Protein AF-0000000071102739 (afdb_homodimer)

Secondary structure (DSSP, 8-state):
-------SSSTTB---EEE-TTSGGG-EEEPEEESPPSS-B-EEEEEEEEETTEEEEEEEE--SS--EEEEEEEE-SSS-EEEEEEEE--TT--EEEEEEEEETTEEEEEEEES-SSHHHHHHHHHHT---BEEEEESSSEEE-S--BSSEEEEEE-TTSSEEEEEETTTTEEEEEEEPTTT--EEEEEEEEEE-SSEEEEEEE-TTS-EEEEEESSHHHHHHHHHH--SPPPEEEEEEEEETTEEEEEEEEEE-SSSS-SEEEEEEETTEEEEEESSS-EEEEE-----/-------SSS-SB---EEE-TTSGGG-EEEPEEESPPSS-B-EEEEEEEEETTEEEEEEEE--SS--EEEEEEEE-SSS-EEEEEEEE--TT--EEEEEEEEETTEEEEEEEES-SSHHHHHHHHHHT---BEEEEESSSEEE-S--BSSEEEEEE-TTSSEEEEEETTTTEEEEEEEPTTT--EEEEEEEEEE-SSEEEEEEE-TTS-EEEEEESSHHHHHHHHHH--SPPPEEEEEEEEETTEEEEEEEEEE-SSSS-SEEEEEEETTEEEEEESSS-EEEEE-----

Foldseek 3Di:
DFQFQCPVPVRFEGWGWDADPVCRVVPIATEAEPPDDDGGFGWQEKEWDDDPNWIKMWTWGDDLFFIWIWIWIWDDDPGTYIYTDDIADAPQGAGWAYWYDDDDLWIKTKFQARHRHPVRRVVCVVVQPQQIFMWICSPYIDGQDDRGHGWHAWDAAPVRQKMWTFAQVQAWIWIFGADPPVRHTHTDPLPIDHHQWGWQYWDADNVRKIKTKTQNPNVVVVCCVVPVPDFTKIWMWIWDRDGNDIDIDTDDIDRRPVAGAWRDWDDDPQWIWTAHNHDGIDIDRHPDDD/DFQFAPPVPPDFEGWGWDADPVCNVVPIATEAEPPDDDGGFGWQEKEWDDDPNWIKMWTWGDDLFFIWIWIWIWDDDPGTYIYTDDIADAPQGAGWAYWYDPDDLWIKTKFQARHRHPVRRVVCVVVQPQQIFMWICSPYIDGQDDRGHGWHAWDAAPVRQKMWTFAQVQAWIWIFGADPPVRHTHTDPLPIDHHQWGWQYWDADNVGKIKTKTQNPNVVVVCCVVPVPDFTKIWMWIWDRDGNDIDIDTDDIDRRPVAGAWRDWDDDPQWIWTAHNHDGIDIDRHPDDD

Radius of gyration: 26.91 Å; Cα contacts (8 Å, |Δi|>4): 1610; chains: 2; bounding box: 45×84×58 Å

Solvent-accessible surface area (backbone atoms only — not comparable to full-atom values): 29611 Å² total; per-residue (Å²): 112,70,53,38,71,76,47,73,80,82,62,51,62,44,62,48,46,46,71,47,84,91,48,59,86,72,44,72,40,69,47,44,74,38,83,61,74,89,70,81,35,38,49,66,20,58,26,60,41,80,54,96,92,40,39,37,36,40,32,31,30,56,52,87,58,58,24,35,37,35,36,27,39,56,42,93,55,99,53,57,31,31,37,48,71,50,75,48,74,48,91,84,48,22,38,62,36,19,31,36,46,79,47,91,68,24,32,37,35,21,20,26,34,59,43,53,48,69,68,51,36,50,50,37,56,77,68,60,51,43,59,6,34,35,32,40,26,69,77,62,63,43,81,31,48,66,68,29,38,32,30,23,16,46,34,51,31,74,86,62,44,36,37,39,34,13,12,25,71,57,15,25,36,46,17,23,40,44,36,89,87,81,59,38,43,43,83,32,74,64,54,35,48,84,48,50,27,28,18,39,17,41,28,46,32,91,86,52,35,39,30,33,6,15,28,36,27,56,54,43,42,51,42,25,76,74,64,67,73,51,67,20,26,16,28,31,37,41,36,42,70,53,68,94,46,74,46,78,39,80,78,42,76,39,72,14,83,87,45,26,34,25,37,34,41,45,66,55,98,51,31,37,40,36,31,26,61,76,64,50,70,48,82,41,84,44,84,79,84,129,112,74,53,40,74,74,48,77,80,73,74,54,68,48,61,46,46,46,70,46,86,92,46,60,87,72,44,72,42,70,45,44,75,38,83,61,74,90,69,80,36,39,48,67,20,59,26,60,40,80,53,98,93,41,37,36,37,40,32,32,32,57,53,86,58,57,24,36,38,36,37,26,38,55,42,93,55,101,52,57,31,30,36,48,71,50,74,49,73,48,91,83,46,21,37,63,36,19,30,36,48,78,48,90,69,25,33,37,36,20,22,25,33,59,44,51,48,69,68,52,38,50,49,38,56,77,69,61,51,43,57,7,34,36,32,42,27,70,76,64,62,44,84,32,49,65,69,29,39,32,30,24,17,46,32,51,30,74,86,62,44,36,37,37,34,14,12,23,70,57,15,23,37,46,17,22,41,44,36,88,88,81,59,38,42,43,82,32,74,64,54,35,48,83,48,50,27,27,18,40,18,40,27,48,32,90,87,53,36,39,29,33,6,15,29,36,26,56,54,43,41,50,43,26,77,73,64,66,74,50,66,24,28,17,29,30,38,42,37,40,70,52,67,94,45,75,47,77,40,79,78,42,77,38,72,13,83,88,44,27,35,26,37,35,41,47,67,56,97,49,30,38,40,36,32,25,56,78,63,52,71,47,79,41,83,45,85,80,85,128

Structure (mmCIF, N/CA/C/O backbone):
data_AF-0000000071102739-model_v1
#
loop_
_entity.id
_entity.type
_entity.pdbx_description
1 polymer Paraoxonase
#
loop_
_atom_site.group_PDB
_atom_site.id
_atom_site.type_symbol
_atom_site.label_atom_id
_atom_site.label_alt_id
_atom_site.label_comp_id
_atom_site.label_asym_id
_atom_site.label_entity_id
_atom_site.label_seq_id
_atom_site.pdbx_PDB_ins_code
_atom_site.Cartn_x
_atom_site.Cartn_y
_atom_site.Cartn_z
_atom_site.occupancy
_atom_site.B_iso_or_equiv
_atom_site.auth_seq_id
_atom_site.auth_comp_id
_atom_site.auth_asym_id
_atom_site.auth_atom_id
_atom_site.pdbx_PDB_model_num
ATOM 1 N N . MET A 1 1 ? -8.492 -21.562 -13.57 1 38.31 1 MET A N 1
ATOM 2 C CA . MET A 1 1 ? -8.586 -20.562 -12.508 1 38.31 1 MET A CA 1
ATOM 3 C C . MET A 1 1 ? -9.273 -21.141 -11.281 1 38.31 1 MET A C 1
ATOM 5 O O . MET A 1 1 ? -10.188 -21.953 -11.398 1 38.31 1 MET A O 1
ATOM 9 N N . VAL A 1 2 ? -8.578 -21.172 -10.203 1 38.34 2 VAL A N 1
ATOM 10 C CA . VAL A 1 2 ? -9.164 -21.641 -8.953 1 38.34 2 VAL A CA 1
ATOM 11 C C . VAL A 1 2 ? -9.891 -20.5 -8.258 1 38.34 2 VAL A C 1
ATOM 13 O O . VAL A 1 2 ? -9.359 -19.391 -8.164 1 38.34 2 VAL A O 1
ATOM 16 N N . LEU A 1 3 ? -11.203 -20.547 -8.266 1 41.94 3 LEU A N 1
ATOM 17 C CA . LEU A 1 3 ? -11.938 -19.625 -7.398 1 41.94 3 LEU A CA 1
ATOM 18 C C . LEU A 1 3 ? -12.117 -20.219 -6.004 1 41.94 3 LEU A C 1
ATOM 20 O O . LEU A 1 3 ? -12.539 -21.375 -5.863 1 41.94 3 LEU A O 1
ATOM 24 N N . CYS A 1 4 ? -11.219 -19.828 -5.145 1 41.22 4 CYS A N 1
ATOM 25 C CA . CYS A 1 4 ? -11.438 -20.312 -3.787 1 41.22 4 CYS A CA 1
ATOM 26 C C . CYS A 1 4 ? -12.484 -19.469 -3.066 1 41.22 4 CYS A C 1
ATOM 28 O O . CYS A 1 4 ? -12.383 -18.234 -3.047 1 41.22 4 CYS A O 1
ATOM 30 N N . SER A 1 5 ? -13.727 -19.906 -3.084 1 36.66 5 SER A N 1
ATOM 31 C CA . SER A 1 5 ? -14.648 -19.266 -2.156 1 36.66 5 SER A CA 1
ATOM 32 C C . SER A 1 5 ? -14.188 -19.422 -0.713 1 36.66 5 SER A C 1
ATOM 34 O O . SER A 1 5 ? -14.047 -20.547 -0.218 1 36.66 5 SER A O 1
ATOM 36 N N . LEU A 1 6 ? -13.32 -18.547 -0.288 1 36.72 6 LEU A N 1
ATOM 37 C CA . LEU A 1 6 ? -12.992 -18.609 1.133 1 36.72 6 LEU A CA 1
ATOM 38 C C . LEU A 1 6 ? -14.234 -18.359 1.984 1 36.72 6 LEU A C 1
ATOM 40 O O . LEU A 1 6 ? -14.5 -17.219 2.383 1 36.72 6 LEU A O 1
ATOM 44 N N . HIS A 1 7 ? -15.367 -18.906 1.68 1 33.88 7 HIS A N 1
ATOM 45 C CA . HIS A 1 7 ? -16.453 -18.734 2.645 1 33.88 7 HIS A CA 1
ATOM 46 C C . HIS A 1 7 ? -16.062 -19.328 4.004 1 33.88 7 HIS A C 1
ATOM 48 O O . HIS A 1 7 ? -15.664 -20.484 4.09 1 33.88 7 HIS A O 1
ATOM 54 N N . LEU A 1 8 ? -15.828 -18.453 4.918 1 36.56 8 LEU A N 1
ATOM 55 C CA . LEU A 1 8 ? -15.578 -18.812 6.309 1 36.56 8 LEU A CA 1
ATOM 56 C C . LEU A 1 8 ? -16.609 -19.812 6.809 1 36.56 8 LEU A C 1
ATOM 58 O O . LEU A 1 8 ? -16.484 -20.328 7.918 1 36.56 8 LEU A O 1
ATOM 62 N N . SER A 1 9 ? -17.922 -19.719 6.398 1 35.59 9 SER A N 1
ATOM 63 C CA . SER A 1 9 ? -18.75 -20.625 7.195 1 35.59 9 SER A CA 1
ATOM 64 C C . SER A 1 9 ? -18.25 -22.062 7.09 1 35.59 9 SER A C 1
ATOM 66 O O . SER A 1 9 ? -18.031 -22.719 8.109 1 35.59 9 SER A O 1
ATOM 68 N N . ASN A 1 10 ? -18.859 -22.844 6.051 1 40.94 10 ASN A N 1
ATOM 69 C CA . ASN A 1 10 ? -18.406 -24.234 5.945 1 40.94 10 ASN A CA 1
ATOM 70 C C . ASN A 1 10 ? -17.031 -24.328 5.305 1 40.94 10 ASN A C 1
ATOM 72 O O . ASN A 1 10 ? -16.906 -24.344 4.078 1 40.94 10 ASN A O 1
ATOM 76 N N . PRO A 1 11 ? -15.961 -23.703 5.934 1 48.66 11 PRO A N 1
ATOM 77 C CA . PRO A 1 11 ? -14.594 -23.297 5.598 1 48.66 11 PRO A CA 1
ATOM 78 C C . PRO A 1 11 ? -13.867 -24.328 4.734 1 48.66 11 PRO A C 1
ATOM 80 O O . PRO A 1 11 ? -12.789 -24.031 4.207 1 48.66 11 PRO A O 1
ATOM 83 N N . LYS A 1 12 ? -14.312 -25.75 4.918 1 56.53 12 LYS A N 1
ATOM 84 C CA . LYS A 1 12 ? -13.328 -26.828 4.82 1 56.53 12 LYS A CA 1
ATOM 85 C C . LYS A 1 12 ? -13.25 -27.375 3.398 1 56.53 12 LYS A C 1
ATOM 87 O O . LYS A 1 12 ? -12.414 -28.219 3.102 1 56.53 12 LYS A O 1
ATOM 92 N N . ILE A 1 13 ? -14.148 -26.953 2.533 1 71.5 13 ILE A N 1
ATOM 93 C CA . ILE A 1 13 ? -13.898 -27.719 1.323 1 71.5 13 ILE A CA 1
ATOM 94 C C . ILE A 1 13 ? -13.969 -26.812 0.101 1 71.5 13 ILE A C 1
ATOM 96 O O . ILE A 1 13 ? -15.031 -26.281 -0.23 1 71.5 13 ILE A O 1
ATOM 100 N N . GLY A 1 14 ? -12.883 -26.484 -0.495 1 83.69 14 GLY A N 1
ATOM 101 C CA . GLY A 1 14 ? -12.766 -25.719 -1.728 1 83.69 14 GLY A CA 1
ATOM 102 C C . GLY A 1 14 ? -13.266 -26.469 -2.947 1 83.69 14 GLY A C 1
ATOM 103 O O . GLY A 1 14 ? -13.539 -27.672 -2.871 1 83.69 14 GLY A O 1
ATOM 104 N N . VAL A 1 15 ? -13.617 -25.703 -3.984 1 86.94 15 VAL A N 1
ATOM 105 C CA . VAL A 1 15 ? -14.094 -26.281 -5.242 1 86.94 15 VAL A CA 1
ATOM 106 C C . VAL A 1 15 ? -13.281 -25.719 -6.402 1 86.94 15 VAL A C 1
ATOM 108 O O . VAL A 1 15 ? -12.695 -24.641 -6.289 1 86.94 15 VAL A O 1
ATOM 111 N N . ILE A 1 16 ? -13.211 -26.531 -7.438 1 88.75 16 ILE A N 1
ATOM 112 C CA . ILE A 1 16 ? -12.578 -26.109 -8.68 1 88.75 16 ILE A CA 1
ATOM 113 C C . ILE A 1 16 ? -13.617 -26.047 -9.797 1 88.75 16 ILE A C 1
ATOM 115 O O . ILE A 1 16 ? -14.461 -26.938 -9.914 1 88.75 16 ILE A O 1
ATOM 119 N N . HIS A 1 17 ? -13.609 -25 -10.523 1 88.31 17 HIS A N 1
ATOM 120 C CA . HIS A 1 17 ? -14.516 -24.797 -11.648 1 88.31 17 HIS A CA 1
ATOM 121 C C . HIS A 1 17 ? -13.75 -24.672 -12.961 1 88.31 17 HIS A C 1
ATOM 123 O O . HIS A 1 17 ? -12.57 -24.312 -12.961 1 88.31 17 HIS A O 1
ATOM 129 N N . THR A 1 18 ? -14.461 -25.047 -14.078 1 88.12 18 THR A N 1
ATOM 130 C CA . THR A 1 18 ? -13.969 -24.719 -15.414 1 88.12 18 THR A CA 1
ATOM 131 C C . THR A 1 18 ? -14.797 -23.594 -16.031 1 88.12 18 THR A C 1
ATOM 133 O O . THR A 1 18 ? -15.961 -23.422 -15.688 1 88.12 18 THR A O 1
ATOM 136 N N . PHE A 1 19 ? -14.164 -22.828 -16.75 1 86.12 19 PHE A N 1
ATOM 137 C CA . PHE A 1 19 ? -14.797 -21.781 -17.531 1 86.12 19 PHE A CA 1
ATOM 138 C C . PHE A 1 19 ? -14.305 -21.797 -18.969 1 86.12 19 PHE A C 1
ATOM 140 O O . PHE A 1 19 ? -13.094 -21.797 -19.219 1 86.12 19 PHE A O 1
ATOM 147 N N . ASN A 1 20 ? -15.258 -21.859 -19.906 1 85 20 ASN A N 1
ATOM 148 C CA . ASN A 1 20 ? -14.93 -21.891 -21.328 1 85 20 ASN A CA 1
ATOM 149 C C . ASN A 1 20 ? -14.961 -20.484 -21.938 1 85 20 ASN A C 1
ATOM 151 O O . ASN A 1 20 ? -16.031 -19.906 -22.125 1 85 20 ASN A O 1
ATOM 155 N N . LEU A 1 21 ? -13.82 -19.969 -22.297 1 83.88 21 LEU A N 1
ATOM 156 C CA . LEU A 1 21 ? -13.719 -18.609 -22.797 1 83.88 21 LEU A CA 1
ATOM 157 C C . LEU A 1 21 ? -14.375 -18.484 -24.172 1 83.88 21 LEU A C 1
ATOM 159 O O . LEU A 1 21 ? -14.766 -17.391 -24.594 1 83.88 21 LEU A O 1
ATOM 163 N N . SER A 1 22 ? -14.461 -19.594 -24.875 1 83.31 22 SER A N 1
ATOM 164 C CA . SER A 1 22 ? -15.07 -19.578 -26.203 1 83.31 22 SER A CA 1
ATOM 165 C C . SER A 1 22 ? -16.594 -19.609 -26.109 1 83.31 22 SER A C 1
ATOM 167 O O . SER A 1 22 ? -17.281 -19.281 -27.078 1 83.31 22 SER A O 1
ATOM 169 N N . SER A 1 23 ? -17.172 -20.047 -25.016 1 85.62 23 SER A N 1
ATOM 170 C CA . SER A 1 23 ? -18.594 -20.078 -24.75 1 85.62 23 SER A CA 1
ATOM 171 C C . SER A 1 23 ? -18.906 -19.531 -23.359 1 85.62 23 SER A C 1
ATOM 173 O O . SER A 1 23 ? -19.453 -20.234 -22.516 1 85.62 23 SER A O 1
ATOM 175 N N . PRO A 1 24 ? -18.672 -18.234 -23.219 1 83.19 24 PRO A N 1
ATOM 176 C CA . PRO A 1 24 ? -18.781 -17.656 -21.875 1 83.19 24 PRO A CA 1
ATOM 177 C C . PRO A 1 24 ? -20.203 -17.719 -21.312 1 83.19 24 PRO A C 1
ATOM 179 O O . PRO A 1 24 ? -20.375 -17.75 -20.094 1 83.19 24 PRO A O 1
ATOM 182 N N . ASN A 1 25 ? -21.156 -17.859 -22.109 1 85.81 25 ASN A N 1
ATOM 183 C CA . ASN A 1 25 ? -22.547 -17.891 -21.656 1 85.81 25 ASN A CA 1
ATOM 184 C C . ASN A 1 25 ? -22.891 -19.188 -20.953 1 85.81 25 ASN A C 1
ATOM 186 O O . ASN A 1 25 ? -23.906 -19.281 -20.266 1 85.81 25 ASN A O 1
ATOM 190 N N . ASP A 1 26 ? -22.031 -20.203 -21.156 1 85 26 ASP A N 1
ATOM 191 C CA . ASP A 1 26 ? -22.25 -21.484 -20.484 1 85 26 ASP A CA 1
ATOM 192 C C . ASP A 1 26 ? -21.984 -21.375 -18.984 1 85 26 ASP A C 1
ATOM 194 O O . ASP A 1 26 ? -22.359 -22.25 -18.203 1 85 26 ASP A O 1
ATOM 198 N N . GLY A 1 27 ? -21.297 -20.312 -18.641 1 82.94 27 GLY A N 1
ATOM 199 C CA . GLY A 1 27 ? -20.984 -20.094 -17.234 1 82.94 27 GLY A CA 1
ATOM 200 C C . GLY A 1 27 ? -19.922 -21.031 -16.703 1 82.94 27 GLY A C 1
ATOM 201 O O . GLY A 1 27 ? -19.078 -21.5 -17.453 1 82.94 27 GLY A O 1
ATOM 202 N N . PHE A 1 28 ? -19.922 -21.172 -15.375 1 83.44 28 PHE A N 1
ATOM 203 C CA . PHE A 1 28 ? -18.938 -22.016 -14.695 1 83.44 28 PHE A CA 1
ATOM 204 C C . PHE A 1 28 ? -19.5 -23.422 -14.469 1 83.44 28 PHE A C 1
ATOM 206 O O . PHE A 1 28 ? -20.688 -23.578 -14.195 1 83.44 28 PHE A O 1
ATOM 213 N N . THR A 1 29 ? -18.625 -24.359 -14.648 1 85.5 29 THR A N 1
ATOM 214 C CA . THR A 1 29 ? -18.984 -25.75 -14.359 1 85.5 29 THR A CA 1
ATOM 215 C C . THR A 1 29 ? -18.078 -26.328 -13.273 1 85.5 29 THR A C 1
ATOM 217 O O . THR A 1 29 ? -16.859 -26.281 -13.391 1 85.5 29 THR A O 1
ATOM 220 N N . ARG A 1 30 ? -18.703 -26.781 -12.273 1 87.88 30 ARG A N 1
ATOM 221 C CA . ARG A 1 30 ? -17.938 -27.391 -11.188 1 87.88 30 ARG A CA 1
ATOM 222 C C . ARG A 1 30 ? -17.281 -28.688 -11.641 1 87.88 30 ARG A C 1
ATOM 224 O O . ARG A 1 30 ? -17.906 -29.516 -12.297 1 87.88 30 ARG A O 1
ATOM 231 N N . VAL A 1 31 ? -16.031 -28.828 -11.336 1 91.19 31 VAL A N 1
ATOM 232 C CA . VAL A 1 31 ? -15.297 -30.047 -11.648 1 91.19 31 VAL A CA 1
ATOM 233 C C . VAL A 1 31 ? -15.617 -31.125 -10.602 1 91.19 31 VAL A C 1
ATOM 235 O O . VAL A 1 31 ? -15.547 -30.859 -9.398 1 91.19 31 VAL A O 1
ATOM 238 N N . THR A 1 32 ? -16 -32.25 -11.102 1 92.44 32 THR A N 1
ATOM 239 C CA . THR A 1 32 ? -16.203 -33.375 -10.195 1 92.44 32 THR A CA 1
ATOM 240 C C . THR A 1 32 ? -14.875 -34.062 -9.867 1 92.44 32 THR A C 1
ATOM 242 O O . THR A 1 32 ? -14.117 -34.438 -10.773 1 92.44 32 THR A O 1
ATOM 245 N N . ILE A 1 33 ? -14.609 -34.188 -8.648 1 92.94 33 ILE A N 1
ATOM 246 C CA . ILE A 1 33 ? -13.375 -34.844 -8.219 1 92.94 33 ILE A CA 1
ATOM 247 C C . ILE A 1 33 ? -13.672 -36.219 -7.684 1 92.94 33 ILE A C 1
ATOM 249 O O . ILE A 1 33 ? -14.484 -36.406 -6.773 1 92.94 33 ILE A O 1
ATOM 253 N N . SER A 1 34 ? -13.008 -37.188 -8.289 1 93.56 34 SER A N 1
ATOM 254 C CA . SER A 1 34 ? -13.219 -38.562 -7.852 1 93.56 34 SER A CA 1
ATOM 255 C C . SER A 1 34 ? -11.992 -39.125 -7.113 1 93.56 34 SER A C 1
ATOM 257 O O . SER A 1 34 ? -10.867 -38.688 -7.387 1 93.56 34 SER A O 1
ATOM 259 N N . SER A 1 35 ? -12.273 -40.031 -6.129 1 94.56 35 SER A N 1
ATOM 260 C CA . SER A 1 35 ? -11.273 -40.844 -5.465 1 94.56 35 SER A CA 1
ATOM 261 C C . SER A 1 35 ? -10.422 -40.031 -4.504 1 94.56 35 SER A C 1
ATOM 263 O O . SER A 1 35 ? -9.398 -40.5 -4.012 1 94.56 35 SER A O 1
ATOM 265 N N . ARG A 1 36 ? -10.75 -38.844 -4.289 1 93.38 36 ARG A N 1
ATOM 266 C CA . ARG A 1 36 ? -9.984 -38.031 -3.332 1 93.38 36 ARG A CA 1
ATOM 267 C C . ARG A 1 36 ? -10.289 -38.469 -1.901 1 93.38 36 ARG A C 1
ATOM 269 O O . ARG A 1 36 ? -11.453 -38.594 -1.523 1 93.38 36 ARG A O 1
ATOM 276 N N . PRO A 1 37 ? -9.297 -38.719 -1.096 1 92.19 37 PRO A N 1
ATOM 277 C CA . PRO A 1 37 ? -9.562 -39.062 0.304 1 92.19 37 PRO A CA 1
ATOM 278 C C . PRO A 1 37 ? -10.289 -37.938 1.054 1 92.19 37 PRO A C 1
ATOM 280 O O . PRO A 1 37 ? -10.203 -36.781 0.661 1 92.19 37 PRO A O 1
ATOM 283 N N . GLN A 1 38 ? -10.945 -38.375 2.088 1 86.75 38 GLN A N 1
ATOM 284 C CA . GLN A 1 38 ? -11.617 -37.375 2.926 1 86.75 38 GLN A CA 1
ATOM 285 C C . GLN A 1 38 ? -10.602 -36.469 3.627 1 86.75 38 GLN A C 1
ATOM 287 O O . GLN A 1 38 ? -9.539 -36.938 4.043 1 86.75 38 GLN A O 1
ATOM 292 N N . GLY A 1 39 ? -10.922 -35.25 3.678 1 85.5 39 GLY A N 1
ATOM 293 C CA . GLY A 1 39 ? -10.047 -34.281 4.324 1 85.5 39 GLY A CA 1
ATOM 294 C C . GLY A 1 39 ? -10.258 -32.844 3.82 1 85.5 39 GLY A C 1
ATOM 295 O O . GLY A 1 39 ? -11.141 -32.594 2.994 1 85.5 39 GLY A O 1
ATOM 296 N N . SER A 1 40 ? -9.422 -31.984 4.391 1 87.12 40 SER A N 1
ATOM 297 C CA . SER A 1 40 ? -9.539 -30.578 4.008 1 87.12 40 SER A CA 1
ATOM 298 C C . SER A 1 40 ? -9.07 -30.359 2.572 1 87.12 40 SER A C 1
ATOM 300 O O . SER A 1 40 ? -8.156 -31.047 2.098 1 87.12 40 SER A O 1
ATOM 302 N N . PHE A 1 41 ? -9.727 -29.531 1.851 1 91.12 41 PHE A N 1
ATOM 303 C CA . PHE A 1 41 ? -9.367 -29.141 0.492 1 91.12 41 PHE A CA 1
ATOM 304 C C . PHE A 1 41 ? -9.484 -27.625 0.31 1 91.12 41 PHE A C 1
ATOM 306 O O . PHE A 1 41 ? -10.586 -27.109 0.151 1 91.12 41 PHE A O 1
ATOM 313 N N . HIS A 1 42 ? -8.352 -26.984 0.366 1 90.56 42 HIS A N 1
ATOM 314 C CA . HIS A 1 42 ? -8.258 -25.531 0.182 1 90.56 42 HIS A CA 1
ATOM 315 C C . HIS A 1 42 ? -7.332 -25.188 -0.975 1 90.56 42 HIS A C 1
ATOM 317 O O . HIS A 1 42 ? -6.203 -24.734 -0.757 1 90.56 42 HIS A O 1
ATOM 323 N N . PRO A 1 43 ? -7.898 -25.297 -2.197 1 92.56 43 PRO A N 1
ATOM 324 C CA . PRO A 1 43 ? -7.059 -25.031 -3.367 1 92.56 43 PRO A CA 1
ATOM 325 C C . PRO A 1 43 ? -6.762 -23.547 -3.547 1 92.56 43 PRO A C 1
ATOM 327 O O . PRO A 1 43 ? -7.68 -22.719 -3.5 1 92.56 43 PRO A O 1
ATOM 330 N N . VAL A 1 44 ? -5.512 -23.156 -3.791 1 90.81 44 VAL A N 1
ATOM 331 C CA . VAL A 1 44 ? -5.188 -21.734 -3.936 1 90.81 44 VAL A CA 1
ATOM 332 C C . VAL A 1 44 ? -4.41 -21.516 -5.23 1 90.81 44 VAL A C 1
ATOM 334 O O . VAL A 1 44 ? -4.309 -20.391 -5.715 1 90.81 44 VAL A O 1
ATOM 337 N N . GLY A 1 45 ? -3.773 -22.438 -5.828 1 93.25 45 GLY A N 1
ATOM 338 C CA . GLY A 1 45 ? -3.045 -22.406 -7.086 1 93.25 45 GLY A CA 1
ATOM 339 C C . GLY A 1 45 ? -3.154 -23.688 -7.875 1 93.25 45 GLY A C 1
ATOM 340 O O . GLY A 1 45 ? -3.258 -24.766 -7.297 1 93.25 45 GLY A O 1
ATOM 341 N N . LEU A 1 46 ? -3.086 -23.562 -9.188 1 95.5 46 LEU A N 1
ATOM 342 C CA . LEU A 1 46 ? -3.201 -24.75 -10.016 1 95.5 46 LEU A CA 1
ATOM 343 C C . LEU A 1 46 ? -2.443 -24.578 -11.328 1 95.5 46 LEU A C 1
ATOM 345 O O . LEU A 1 46 ? -2.221 -23.453 -11.773 1 95.5 46 LEU A O 1
ATOM 349 N N . SER A 1 47 ? -2.027 -25.641 -11.844 1 96.56 47 SER A N 1
ATOM 350 C CA . SER A 1 47 ? -1.374 -25.734 -13.148 1 96.56 47 SER A CA 1
ATOM 351 C C . SER A 1 47 ? -1.605 -27.094 -13.789 1 96.56 47 SER A C 1
ATOM 353 O O . SER A 1 47 ? -1.791 -28.094 -13.086 1 96.56 47 SER A O 1
ATOM 355 N N . SER A 1 48 ? -1.671 -27.078 -15.078 1 94.81 48 SER A N 1
ATOM 356 C CA . SER A 1 48 ? -1.872 -28.344 -15.766 1 94.81 48 SER A CA 1
ATOM 357 C C . SER A 1 48 ? -0.783 -28.594 -16.797 1 94.81 48 SER A C 1
ATOM 359 O O . SER A 1 48 ? -0.131 -27.656 -17.266 1 94.81 48 SER A O 1
ATOM 361 N N . ILE A 1 49 ? -0.592 -29.844 -17.078 1 94.38 49 ILE A N 1
ATOM 362 C CA . ILE A 1 49 ? 0.349 -30.25 -18.125 1 94.38 49 ILE A CA 1
ATOM 363 C C . ILE A 1 49 ? -0.22 -31.438 -18.891 1 94.38 49 ILE A C 1
ATOM 365 O O . ILE A 1 49 ? -0.875 -32.312 -18.312 1 94.38 49 ILE A O 1
ATOM 369 N N . HIS A 1 50 ? -0.051 -31.359 -20.172 1 92.31 50 HIS A N 1
ATOM 370 C CA . HIS A 1 50 ? -0.405 -32.5 -21.016 1 92.31 50 HIS A CA 1
ATOM 371 C C . HIS A 1 50 ? 0.808 -33.375 -21.297 1 92.31 50 HIS A C 1
ATOM 373 O O . HIS A 1 50 ? 1.832 -32.875 -21.781 1 92.31 50 HIS A O 1
ATOM 379 N N . ASP A 1 51 ? 0.75 -34.625 -20.859 1 87.25 51 ASP A N 1
ATOM 380 C CA . ASP A 1 51 ? 1.854 -35.562 -21.031 1 87.25 51 ASP A CA 1
ATOM 381 C C . ASP A 1 51 ? 1.344 -36.938 -21.453 1 87.25 51 ASP A C 1
ATOM 383 O O . ASP A 1 51 ? 0.495 -37.531 -20.781 1 87.25 51 ASP A O 1
ATOM 387 N N . THR A 1 52 ? 1.953 -37.531 -22.5 1 85.19 52 THR A N 1
ATOM 388 C CA . THR A 1 52 ? 1.737 -38.875 -23.031 1 85.19 52 THR A CA 1
ATOM 389 C C . THR A 1 52 ? 0.247 -39.188 -23.109 1 85.19 52 THR A C 1
ATOM 391 O O . THR A 1 52 ? -0.197 -40.25 -22.641 1 85.19 52 THR A O 1
ATOM 394 N N . GLY A 1 53 ? -0.581 -38.25 -23.578 1 84.75 53 GLY A N 1
ATOM 395 C CA . GLY A 1 53 ? -1.985 -38.5 -23.859 1 84.75 53 GLY A CA 1
ATOM 396 C C . GLY A 1 53 ? -2.902 -38.188 -22.703 1 84.75 53 GLY A C 1
ATOM 397 O O . GLY A 1 53 ? -4.125 -38.281 -22.828 1 84.75 53 GLY A O 1
ATOM 398 N N . SER A 1 54 ? -2.295 -37.906 -21.562 1 90.19 54 SER A N 1
ATOM 399 C CA . SER A 1 54 ? -3.1 -37.562 -20.406 1 90.19 54 SER A CA 1
ATOM 400 C C . SER A 1 54 ? -2.807 -36.125 -19.953 1 90.19 54 SER A C 1
ATOM 402 O O . SER A 1 54 ? -1.713 -35.625 -20.188 1 90.19 54 SER A O 1
ATOM 404 N N . THR A 1 55 ? -3.846 -35.5 -19.391 1 94.06 55 THR A N 1
ATOM 405 C CA . THR A 1 55 ? -3.672 -34.188 -18.766 1 94.06 55 THR A CA 1
ATOM 406 C C . THR A 1 55 ? -3.674 -34.312 -17.25 1 94.06 55 THR A C 1
ATOM 408 O O . THR A 1 55 ? -4.578 -34.906 -16.672 1 94.06 55 THR A O 1
ATOM 411 N N . TYR A 1 56 ? -2.607 -33.781 -16.688 1 95.38 56 TYR A N 1
ATOM 412 C CA . TYR A 1 56 ? -2.5 -33.781 -15.234 1 95.38 56 TYR A CA 1
ATOM 413 C C . TYR A 1 56 ? -2.674 -32.375 -14.672 1 95.38 56 TYR A C 1
ATOM 415 O O . TYR A 1 56 ? -2.199 -31.406 -15.266 1 95.38 56 TYR A O 1
ATOM 423 N N . VAL A 1 57 ? -3.379 -32.312 -13.562 1 95.94 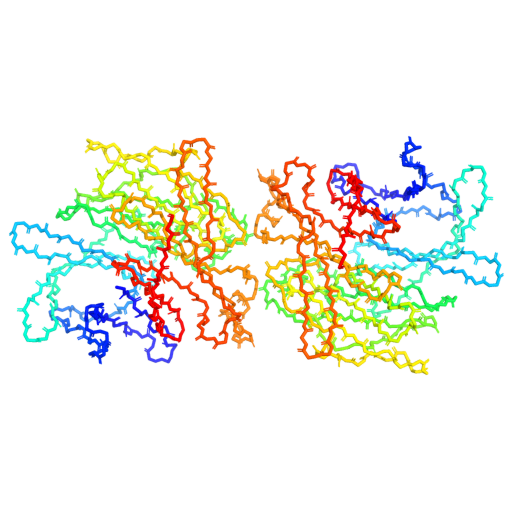57 VAL A N 1
ATOM 424 C CA . VAL A 1 57 ? -3.605 -31.031 -12.875 1 95.94 57 VAL A CA 1
ATOM 425 C C . VAL A 1 57 ? -2.936 -31.062 -11.5 1 95.94 57 VAL A C 1
ATOM 427 O O . VAL A 1 57 ? -3.152 -32 -10.719 1 95.94 57 VAL A O 1
ATOM 430 N N . TYR A 1 58 ? -2.096 -30.172 -11.297 1 96.75 58 TYR A N 1
ATOM 431 C CA . TYR A 1 58 ? -1.445 -29.969 -10.008 1 96.75 58 TYR A CA 1
ATOM 432 C C . TYR A 1 58 ? -2.121 -28.844 -9.227 1 96.75 58 TYR A C 1
ATOM 434 O O . TYR A 1 58 ? -2.314 -27.75 -9.75 1 96.75 58 TYR A O 1
ATOM 442 N N . VAL A 1 59 ? -2.498 -29.125 -7.953 1 96.5 59 VAL A N 1
ATOM 443 C CA . VAL A 1 59 ? -3.248 -28.172 -7.148 1 96.5 59 VAL A CA 1
ATOM 444 C C . VAL A 1 59 ? -2.543 -27.953 -5.812 1 96.5 59 VAL A C 1
ATOM 446 O O . VAL A 1 59 ? -2.207 -28.922 -5.117 1 96.5 59 VAL A O 1
ATOM 449 N N . VAL A 1 60 ? -2.307 -26.703 -5.512 1 96.38 60 VAL A N 1
ATOM 450 C CA . VAL A 1 60 ? -1.848 -26.391 -4.164 1 96.38 60 VAL A CA 1
ATOM 451 C C . VAL A 1 60 ? -2.998 -26.562 -3.172 1 96.38 60 VAL A C 1
ATOM 453 O O . VAL A 1 60 ? -4.047 -25.938 -3.318 1 96.38 60 VAL A O 1
ATOM 456 N N . ASN A 1 61 ? -2.861 -27.391 -2.236 1 94.56 61 ASN A N 1
ATOM 457 C CA . ASN A 1 61 ? -3.814 -27.547 -1.143 1 94.56 61 ASN A CA 1
ATOM 458 C C . ASN A 1 61 ? -3.256 -27 0.169 1 94.56 61 ASN A C 1
ATOM 460 O O . ASN A 1 61 ? -2.359 -27.609 0.764 1 94.56 61 ASN A O 1
ATOM 464 N N . GLN A 1 62 ? -3.773 -25.906 0.546 1 91.06 62 GLN A N 1
ATOM 465 C CA . GLN A 1 62 ? -3.311 -25.281 1.789 1 91.06 62 GLN A CA 1
ATOM 466 C C . GLN A 1 62 ? -3.891 -26 3.004 1 91.06 62 GLN A C 1
ATOM 468 O O . GLN A 1 62 ? -5.094 -26.266 3.062 1 91.06 62 GLN A O 1
ATOM 473 N N . GLN A 1 63 ? -2.988 -26.312 3.889 1 86.06 63 GLN A N 1
ATOM 474 C CA . GLN A 1 63 ? -3.342 -27.047 5.098 1 86.06 63 GLN A CA 1
ATOM 475 C C . GLN A 1 63 ? -3.031 -26.234 6.348 1 86.06 63 GLN A C 1
ATOM 477 O O . GLN A 1 63 ? -2.619 -25.062 6.25 1 86.06 63 GLN A O 1
ATOM 482 N N . THR A 1 64 ? -3.363 -26.781 7.48 1 77.62 64 THR A N 1
ATOM 483 C CA . THR A 1 64 ? -3.154 -26.078 8.734 1 77.62 64 THR A CA 1
ATOM 484 C C . THR A 1 64 ? -1.665 -25.938 9.039 1 77.62 64 THR A C 1
ATOM 486 O O . THR A 1 64 ? -1.22 -24.906 9.547 1 77.62 64 THR A O 1
ATOM 489 N N . VAL A 1 65 ? -0.957 -26.984 8.773 1 75.06 65 VAL A N 1
ATOM 490 C CA . VAL A 1 65 ? 0.456 -26.922 9.133 1 75.06 65 VAL A CA 1
ATOM 491 C C . VAL A 1 65 ? 1.31 -26.875 7.867 1 75.06 65 VAL A C 1
ATOM 493 O O . VAL A 1 65 ? 1.901 -25.828 7.555 1 75.06 65 VAL A O 1
ATOM 496 N N . ARG A 1 66 ? 1.362 -27.891 7.121 1 83.19 66 ARG A N 1
ATOM 497 C CA . ARG A 1 66 ? 2.18 -27.938 5.91 1 83.19 66 ARG A CA 1
ATOM 498 C C . ARG A 1 66 ? 1.318 -28.188 4.68 1 83.19 66 ARG A C 1
ATOM 500 O O . ARG A 1 66 ? 0.575 -29.172 4.621 1 83.19 66 ARG A O 1
ATOM 507 N N . ASP A 1 67 ? 1.535 -27.219 3.781 1 93.94 67 ASP A N 1
ATOM 508 C CA . ASP A 1 67 ? 0.79 -27.344 2.531 1 93.94 67 ASP A CA 1
ATOM 509 C C . ASP A 1 67 ? 1.346 -28.469 1.664 1 93.94 67 ASP A C 1
ATOM 511 O O . ASP A 1 67 ? 2.447 -28.969 1.91 1 93.94 67 ASP A O 1
ATOM 515 N N . CYS A 1 68 ? 0.547 -28.922 0.727 1 95.25 68 CYS A N 1
ATOM 516 C CA . CYS A 1 68 ? 0.969 -29.984 -0.17 1 95.25 68 CYS A CA 1
ATOM 517 C C . CYS A 1 68 ? 0.456 -29.75 -1.585 1 95.25 68 CYS A C 1
ATOM 519 O O . CYS A 1 68 ? -0.294 -28.797 -1.826 1 95.25 68 CYS A O 1
ATOM 521 N N . ILE A 1 69 ? 0.963 -30.547 -2.49 1 96.69 69 ILE A N 1
ATOM 522 C CA . ILE A 1 69 ? 0.479 -30.547 -3.867 1 96.69 69 ILE A CA 1
ATOM 523 C C . ILE A 1 69 ? -0.362 -31.797 -4.113 1 96.69 69 ILE A C 1
ATOM 525 O O . ILE A 1 69 ? 0.077 -32.906 -3.826 1 96.69 69 ILE A O 1
ATOM 529 N N . GLU A 1 70 ? -1.533 -31.578 -4.586 1 96.31 70 GLU A N 1
ATOM 530 C CA . GLU A 1 70 ? -2.342 -32.688 -5.039 1 96.31 70 GLU A CA 1
ATOM 531 C C . GLU A 1 70 ? -2.295 -32.844 -6.559 1 96.31 70 GLU A C 1
ATOM 533 O O . GLU A 1 70 ? -2.332 -31.844 -7.277 1 96.31 70 GLU A O 1
ATOM 538 N N . VAL A 1 71 ? -2.221 -34.125 -7 1 96.75 71 VAL A N 1
ATOM 539 C CA . VAL A 1 71 ? -2.145 -34.375 -8.43 1 96.75 71 VAL A CA 1
ATOM 540 C C . VAL A 1 71 ? -3.41 -35.094 -8.891 1 96.75 71 VAL A C 1
ATOM 542 O O . VAL A 1 71 ? -3.85 -36.062 -8.25 1 96.75 71 VAL A O 1
ATOM 545 N N . TYR A 1 72 ? -3.934 -34.594 -9.938 1 96.12 72 TYR A N 1
ATOM 546 C CA . TYR A 1 72 ? -5.145 -35.156 -10.516 1 96.12 72 TYR A CA 1
ATOM 547 C C . TYR A 1 72 ? -4.934 -35.469 -11.992 1 96.12 72 TYR A C 1
ATOM 549 O O . TYR A 1 72 ? -4.082 -34.875 -12.656 1 96.12 72 TYR A O 1
ATOM 557 N N . GLU A 1 73 ? -5.672 -36.438 -12.469 1 95.56 73 GLU A N 1
ATOM 558 C CA . GLU A 1 73 ? -5.773 -36.719 -13.898 1 95.56 73 GLU A CA 1
ATOM 559 C C . GLU A 1 73 ? -7.082 -36.188 -14.469 1 95.56 73 GLU A C 1
ATOM 561 O O . GLU A 1 73 ? -8.164 -36.562 -14 1 95.56 73 GLU A O 1
ATOM 566 N N . TRP A 1 74 ? -6.891 -35.312 -15.445 1 94 74 TRP A N 1
ATOM 567 C CA . TRP A 1 74 ? -8.07 -34.75 -16.094 1 94 74 TRP A CA 1
ATOM 568 C C . TRP A 1 74 ? -8.758 -35.781 -16.984 1 94 74 TRP A C 1
ATOM 570 O O . TRP A 1 74 ? -8.094 -36.5 -17.734 1 94 74 TRP A O 1
ATOM 580 N N . ARG A 1 75 ? -10.07 -35.938 -16.859 1 87.81 75 ARG A N 1
ATOM 581 C CA . ARG A 1 75 ? -10.844 -36.875 -17.656 1 87.81 75 ARG A CA 1
ATOM 582 C C . ARG A 1 75 ? -11.891 -36.156 -18.484 1 87.81 75 ARG A C 1
ATOM 584 O O . ARG A 1 75 ? -12.594 -35.281 -17.984 1 87.81 75 ARG A O 1
ATOM 591 N N . ARG A 1 76 ? -11.828 -36.312 -19.766 1 73.25 76 ARG A N 1
ATOM 592 C CA . ARG A 1 76 ? -12.82 -35.75 -20.672 1 73.25 76 ARG A CA 1
ATOM 593 C C . ARG A 1 76 ? -14.125 -36.531 -20.625 1 73.25 76 ARG A C 1
ATOM 595 O O . ARG A 1 76 ? -14.141 -37.719 -20.906 1 73.25 76 ARG A O 1
ATOM 602 N N . ALA A 1 77 ? -14.984 -36.125 -19.891 1 75.5 77 ALA A N 1
ATOM 603 C CA . ALA A 1 77 ? -16.328 -36.719 -19.859 1 75.5 77 ALA A CA 1
ATOM 604 C C . ALA A 1 77 ? -17.375 -35.656 -20.188 1 75.5 77 ALA A C 1
ATOM 606 O O . ALA A 1 77 ? -17.047 -34.562 -20.656 1 75.5 77 ALA A O 1
ATOM 607 N N . ASP A 1 78 ? -18.641 -36 -20.219 1 77.19 78 ASP A N 1
ATOM 608 C CA . ASP A 1 78 ? -19.75 -35.062 -20.438 1 77.19 78 ASP A CA 1
ATOM 609 C C . ASP A 1 78 ? -19.641 -33.875 -19.5 1 77.19 78 ASP A C 1
ATOM 611 O O . ASP A 1 78 ? -19.906 -32.75 -19.906 1 77.19 78 ASP A O 1
ATOM 615 N N . LYS A 1 79 ? -19.203 -34.188 -18.359 1 85.88 79 LYS A N 1
ATOM 616 C CA . LYS A 1 79 ? -18.906 -33.156 -17.359 1 85.88 79 LYS A CA 1
ATOM 617 C C . LYS A 1 79 ? -17.422 -33.188 -16.984 1 85.88 79 LYS A C 1
ATOM 619 O O . LYS A 1 79 ? -16.797 -34.25 -16.969 1 85.88 79 LYS A O 1
ATOM 624 N N . PRO A 1 80 ? -16.906 -31.906 -16.797 1 87.94 80 PRO A N 1
ATOM 625 C CA . PRO A 1 80 ? -15.5 -31.891 -16.391 1 87.94 80 PRO A CA 1
ATOM 626 C C . PRO A 1 80 ? -15.242 -32.688 -15.117 1 87.94 80 PRO A C 1
ATOM 628 O O . PRO A 1 80 ? -15.898 -32.469 -14.094 1 87.94 80 PRO A O 1
ATOM 631 N N . THR A 1 81 ? -14.305 -33.656 -15.156 1 92.38 81 THR A N 1
ATOM 632 C CA . THR A 1 81 ? -13.984 -34.531 -14.047 1 92.38 81 THR A CA 1
ATOM 633 C C . THR A 1 81 ? -12.477 -34.719 -13.922 1 92.38 81 THR A C 1
ATOM 635 O O . THR A 1 81 ? -11.758 -34.719 -14.93 1 92.38 81 THR A O 1
ATOM 638 N N . MET A 1 82 ? -12.078 -34.781 -12.688 1 93.94 82 MET A N 1
ATOM 639 C CA . MET A 1 82 ? -10.688 -35.156 -12.477 1 93.94 82 MET A CA 1
ATOM 640 C C . MET A 1 82 ? -10.57 -36.219 -11.398 1 93.94 82 MET A C 1
ATOM 642 O O . MET A 1 82 ? -11.352 -36.25 -10.445 1 93.94 82 MET A O 1
ATOM 646 N N . LYS A 1 83 ? -9.688 -37.156 -11.625 1 96.06 83 LYS A N 1
ATOM 647 C CA . LYS A 1 83 ? -9.43 -38.25 -10.688 1 96.06 83 LYS A CA 1
ATOM 648 C C . LYS A 1 83 ? -8.219 -37.938 -9.812 1 96.06 83 LYS A C 1
ATOM 650 O O . LYS A 1 83 ? -7.152 -37.594 -10.312 1 96.06 83 LYS A O 1
ATOM 655 N N . TYR A 1 84 ? -8.445 -38.094 -8.547 1 96.69 84 TYR A N 1
ATOM 656 C CA . TYR A 1 84 ? -7.344 -37.938 -7.605 1 96.69 84 TYR A CA 1
ATOM 657 C C . TYR A 1 84 ? -6.289 -39.031 -7.801 1 96.69 84 TYR A C 1
ATOM 659 O O . TYR A 1 84 ? -6.613 -40.219 -7.867 1 96.69 84 TYR A O 1
ATOM 667 N N . LEU A 1 85 ? -5.043 -38.625 -7.922 1 96.56 85 LEU A N 1
ATOM 668 C CA . LEU A 1 85 ? -3.961 -39.594 -8.086 1 96.56 85 LEU A CA 1
ATOM 669 C C . LEU A 1 85 ? -3.129 -39.688 -6.816 1 96.56 85 LEU A C 1
ATOM 671 O O . LEU A 1 85 ? -2.908 -40.812 -6.309 1 96.56 85 LEU A O 1
ATOM 675 N N . LYS A 1 86 ? -2.682 -38.594 -6.293 1 96.25 86 LYS A N 1
ATOM 676 C CA . LYS A 1 86 ? -1.796 -38.625 -5.133 1 96.25 86 LYS A CA 1
ATOM 677 C C . LYS A 1 86 ? -1.615 -37.25 -4.531 1 96.25 86 LYS A C 1
ATOM 679 O O . LYS A 1 86 ? -2.023 -36.25 -5.129 1 96.25 86 LYS A O 1
ATOM 684 N N . GLU A 1 87 ? -0.978 -37.281 -3.357 1 94.56 87 GLU A N 1
ATOM 685 C CA . GLU A 1 87 ? -0.486 -36.094 -2.691 1 94.56 87 GLU A CA 1
ATOM 686 C C . GLU A 1 87 ? 1.038 -36.062 -2.621 1 94.56 87 GLU A C 1
ATOM 688 O O . GLU A 1 87 ? 1.659 -37.094 -2.371 1 94.56 87 GLU A O 1
ATOM 693 N N . ILE A 1 88 ? 1.577 -34.969 -2.85 1 95.62 88 ILE A N 1
ATOM 694 C CA . ILE A 1 88 ? 3.023 -34.812 -2.742 1 95.62 88 ILE A CA 1
ATOM 695 C C . ILE A 1 88 ? 3.359 -33.875 -1.582 1 95.62 88 ILE A C 1
ATOM 697 O O . ILE A 1 88 ? 2.895 -32.75 -1.539 1 95.62 88 ILE A O 1
ATOM 701 N N . HIS A 1 89 ? 4.145 -34.406 -0.663 1 94.69 89 HIS A N 1
ATOM 702 C CA . HIS A 1 89 ? 4.668 -33.656 0.473 1 94.69 89 HIS A CA 1
ATOM 703 C C . HIS A 1 89 ? 6.188 -33.531 0.407 1 94.69 89 HIS A C 1
ATOM 705 O O . HIS A 1 89 ? 6.855 -34.438 -0.125 1 94.69 89 HIS A O 1
ATOM 711 N N . ASP A 1 90 ? 6.652 -32.531 0.91 1 96.38 90 ASP A N 1
ATOM 712 C CA . ASP A 1 90 ? 8.102 -32.344 1.005 1 96.38 90 ASP A CA 1
ATOM 713 C C . ASP A 1 90 ? 8.461 -31.406 2.158 1 96.38 90 ASP A C 1
ATOM 715 O O . ASP A 1 90 ? 7.762 -30.406 2.404 1 96.38 90 ASP A O 1
ATOM 719 N N . PRO A 1 91 ? 9.586 -31.688 2.842 1 94.25 91 PRO A N 1
ATOM 720 C CA . PRO A 1 91 ? 9.961 -30.844 3.98 1 94.25 91 PRO A CA 1
ATOM 721 C C . PRO A 1 91 ? 10.242 -29.406 3.578 1 94.25 91 PRO A C 1
ATOM 723 O O . PRO A 1 91 ? 10.156 -28.5 4.41 1 94.25 91 PRO A O 1
ATOM 726 N N . PHE A 1 92 ? 10.586 -29.141 2.359 1 96 92 PHE A N 1
ATOM 727 C CA . PHE A 1 92 ? 10.883 -27.797 1.912 1 96 92 PHE A CA 1
ATOM 728 C C . PHE A 1 92 ? 9.602 -27.016 1.639 1 96 92 PHE A C 1
ATOM 730 O O . PHE A 1 92 ? 9.625 -25.797 1.517 1 96 92 PHE A O 1
ATOM 737 N N . MET A 1 93 ? 8.5 -27.719 1.506 1 95.88 93 MET A N 1
ATOM 738 C CA . MET A 1 93 ? 7.223 -27.047 1.312 1 95.88 93 MET A CA 1
ATOM 739 C C . MET A 1 93 ? 6.719 -26.453 2.621 1 95.88 93 MET A C 1
ATOM 741 O O . MET A 1 93 ? 6.609 -27.141 3.629 1 95.88 93 MET A O 1
ATOM 745 N N . ARG A 1 94 ? 6.473 -25.172 2.59 1 94.88 94 ARG A N 1
ATOM 746 C CA . ARG A 1 94 ? 5.988 -24.422 3.748 1 94.88 94 ARG A CA 1
ATOM 747 C C . ARG A 1 94 ? 4.594 -23.859 3.488 1 94.88 94 ARG A C 1
ATOM 749 O O . ARG A 1 94 ? 3.65 -24.609 3.229 1 94.88 94 ARG A O 1
ATOM 756 N N . ARG A 1 95 ? 4.395 -22.609 3.48 1 94.88 95 ARG A N 1
ATOM 757 C CA . ARG A 1 95 ? 3.15 -21.984 3.045 1 94.88 95 ARG A CA 1
ATOM 758 C C . ARG A 1 95 ? 3.172 -21.719 1.546 1 94.88 95 ARG A C 1
ATOM 760 O O . ARG A 1 95 ? 3.748 -20.719 1.099 1 94.88 95 ARG A O 1
ATOM 767 N N . LEU A 1 96 ? 2.48 -22.562 0.825 1 96.44 96 LEU A N 1
ATOM 768 C CA . LEU A 1 96 ? 2.541 -22.5 -0.631 1 96.44 96 LEU A CA 1
ATOM 769 C C . LEU A 1 96 ? 1.494 -21.531 -1.177 1 96.44 96 LEU A C 1
ATOM 771 O O . LEU A 1 96 ? 0.481 -21.266 -0.522 1 96.44 96 LEU A O 1
ATOM 775 N N . SER A 1 97 ? 1.814 -20.969 -2.359 1 96 97 SER A N 1
ATOM 776 C CA . SER A 1 97 ? 0.869 -20.031 -2.967 1 96 97 SER A CA 1
ATOM 777 C C . SER A 1 97 ? 0.448 -20.5 -4.355 1 96 97 SER A C 1
ATOM 779 O O . SER A 1 97 ? -0.73 -20.438 -4.711 1 96 97 SER A O 1
ATOM 781 N N . ASP A 1 98 ? 1.392 -20.891 -5.152 1 97.81 98 ASP A N 1
ATOM 782 C CA . ASP A 1 98 ? 1.082 -21.281 -6.527 1 97.81 98 ASP A CA 1
ATOM 783 C C . ASP A 1 98 ? 2.004 -22.391 -7.012 1 97.81 98 ASP A C 1
ATOM 785 O O . ASP A 1 98 ? 3 -22.703 -6.359 1 97.81 98 ASP A O 1
ATOM 789 N N . VAL A 1 99 ? 1.589 -22.984 -8.172 1 98.25 99 VAL A N 1
ATOM 790 C CA . VAL A 1 99 ? 2.326 -24.109 -8.75 1 98.25 99 VAL A CA 1
ATOM 791 C C . VAL A 1 99 ? 2.367 -23.984 -10.266 1 98.25 99 VAL A C 1
ATOM 793 O O . VAL A 1 99 ? 1.421 -23.484 -10.883 1 98.25 99 VAL A O 1
ATOM 796 N N . LEU A 1 100 ? 3.48 -24.344 -10.828 1 98.38 100 LEU A N 1
ATOM 797 C CA . LEU A 1 100 ? 3.707 -24.375 -12.273 1 98.38 100 LEU A CA 1
ATOM 798 C C . LEU A 1 100 ? 4.227 -25.734 -12.711 1 98.38 100 LEU A C 1
ATOM 800 O O . LEU A 1 100 ? 5.395 -26.062 -12.484 1 98.38 100 LEU A O 1
ATOM 804 N N . ALA A 1 101 ? 3.332 -26.516 -13.305 1 97.31 101 ALA A N 1
ATOM 805 C CA . ALA A 1 101 ? 3.738 -27.812 -13.828 1 97.31 101 ALA A CA 1
ATOM 806 C C . ALA A 1 101 ? 4.574 -27.656 -15.094 1 97.31 101 ALA A C 1
ATOM 808 O O . ALA A 1 101 ? 4.203 -26.922 -16 1 97.31 101 ALA A O 1
ATOM 809 N N . VAL A 1 102 ? 5.723 -28.359 -15.125 1 96.19 102 VAL A N 1
ATOM 810 C CA . VAL A 1 102 ? 6.578 -28.25 -16.297 1 96.19 102 VAL A CA 1
ATOM 811 C C . VAL A 1 102 ? 6.801 -29.641 -16.906 1 96.19 102 VAL A C 1
ATOM 813 O O . VAL A 1 102 ? 7.438 -29.781 -17.953 1 96.19 102 VAL A O 1
ATOM 816 N N . GLY A 1 103 ? 6.352 -30.641 -16.312 1 92.88 103 GLY A N 1
ATOM 817 C CA . GLY A 1 103 ? 6.387 -32.031 -16.734 1 92.88 103 GLY A CA 1
ATOM 818 C C . GLY A 1 103 ? 5.672 -32.969 -15.773 1 92.88 103 GLY A C 1
ATOM 819 O O . GLY A 1 103 ? 5.125 -32.531 -14.766 1 92.88 103 GLY A O 1
ATOM 820 N N . SER A 1 104 ? 5.609 -34.25 -16.125 1 88.88 104 SER A N 1
ATOM 821 C CA . SER A 1 104 ? 5.004 -35.219 -15.227 1 88.88 104 SER A CA 1
ATOM 822 C C . SER A 1 104 ? 5.773 -35.312 -13.914 1 88.88 104 SER A C 1
ATOM 824 O O . SER A 1 104 ? 6.949 -35.688 -13.906 1 88.88 104 SER A O 1
ATOM 826 N N . ASP A 1 105 ? 5.152 -34.969 -12.859 1 91.5 105 ASP A N 1
ATOM 827 C CA . ASP A 1 105 ? 5.723 -34.938 -11.516 1 91.5 105 ASP A CA 1
ATOM 828 C C . ASP A 1 105 ? 6.914 -34 -11.445 1 91.5 105 ASP A C 1
ATOM 830 O O . ASP A 1 105 ? 7.891 -34.25 -10.75 1 91.5 105 ASP A O 1
ATOM 834 N N . GLN A 1 106 ? 6.945 -33.062 -12.297 1 96.25 106 GLN A N 1
ATOM 835 C CA . GLN A 1 106 ? 7.926 -31.984 -12.312 1 96.25 106 GLN A CA 1
ATOM 836 C C . GLN A 1 106 ? 7.238 -30.625 -12.273 1 96.25 106 GLN A C 1
ATOM 838 O O . GLN A 1 106 ? 6.449 -30.297 -13.156 1 96.25 106 GLN A O 1
ATOM 843 N N . PHE A 1 107 ? 7.523 -29.875 -11.242 1 98 107 PHE A N 1
ATOM 844 C CA . PHE A 1 107 ? 6.816 -28.609 -11.109 1 98 107 PHE A CA 1
ATOM 845 C C . PHE A 1 107 ? 7.59 -27.641 -10.219 1 98 107 PHE A C 1
ATOM 847 O O . PHE A 1 107 ? 8.422 -28.062 -9.414 1 98 107 PHE A O 1
ATOM 854 N N . TYR A 1 108 ? 7.387 -26.375 -10.461 1 98.69 108 TYR A N 1
ATOM 855 C CA . TYR A 1 108 ? 7.801 -25.312 -9.547 1 98.69 108 TYR A CA 1
ATOM 856 C C . TYR A 1 108 ? 6.68 -24.953 -8.578 1 98.69 108 TYR A C 1
ATOM 858 O O . TYR A 1 108 ? 5.5 -25.031 -8.93 1 98.69 108 TYR A O 1
ATOM 866 N N . VAL A 1 109 ? 7.047 -24.562 -7.387 1 98.12 109 VAL A N 1
ATOM 867 C CA . VAL A 1 109 ? 6.062 -24.078 -6.426 1 98.12 109 VAL A CA 1
ATOM 868 C C . VAL A 1 109 ? 6.621 -22.859 -5.688 1 98.12 109 VAL A C 1
ATOM 870 O O . VAL A 1 109 ? 7.832 -22.75 -5.488 1 98.12 109 VAL A O 1
ATOM 873 N N . THR A 1 110 ? 5.762 -21.922 -5.352 1 98.31 110 THR A N 1
ATOM 874 C CA . THR A 1 110 ? 6.184 -20.75 -4.582 1 98.31 110 THR A CA 1
ATOM 875 C C . THR A 1 110 ? 5.875 -20.953 -3.102 1 98.31 110 THR A C 1
ATOM 877 O O . THR A 1 110 ? 4.746 -21.266 -2.732 1 98.31 110 THR A O 1
ATOM 880 N N . ASN A 1 111 ? 6.902 -20.781 -2.26 1 96.69 111 ASN A N 1
ATOM 881 C CA . ASN A 1 111 ? 6.773 -20.641 -0.813 1 96.69 111 ASN A CA 1
ATOM 882 C C . ASN A 1 111 ? 6.57 -19.188 -0.407 1 96.69 111 ASN A C 1
ATOM 884 O O . ASN A 1 111 ? 7.523 -18.406 -0.399 1 96.69 111 ASN A O 1
ATOM 888 N N . GLN A 1 112 ? 5.426 -18.938 -0.038 1 95.56 112 GLN A N 1
ATOM 889 C CA . GLN A 1 112 ? 5.141 -17.547 0.286 1 95.56 112 GLN A CA 1
ATOM 890 C C . GLN A 1 112 ? 5.852 -17.125 1.568 1 95.56 112 GLN A C 1
ATOM 892 O O . GLN A 1 112 ? 6.277 -15.969 1.697 1 95.56 112 GLN A O 1
ATOM 897 N N . ALA A 1 113 ? 5.938 -18.047 2.504 1 93.75 113 ALA A N 1
ATOM 898 C CA . ALA A 1 113 ? 6.57 -17.812 3.797 1 93.75 113 ALA A CA 1
ATOM 899 C C . ALA A 1 113 ? 7.375 -19.016 4.254 1 93.75 113 ALA A C 1
ATOM 901 O O . ALA A 1 113 ? 7.129 -20.141 3.803 1 93.75 113 ALA A O 1
ATOM 902 N N . TYR A 1 114 ? 8.297 -18.781 5.059 1 92.75 114 TYR A N 1
ATOM 903 C CA . TYR A 1 114 ? 9.133 -19.844 5.609 1 92.75 114 TYR A CA 1
ATOM 904 C C . TYR A 1 114 ? 8.484 -20.469 6.84 1 92.75 114 TYR A C 1
ATOM 906 O O . TYR A 1 114 ? 8.539 -21.688 7.023 1 92.75 114 TYR A O 1
ATOM 914 N N . SER A 1 115 ? 7.926 -19.656 7.676 1 92.56 115 SER A N 1
ATOM 915 C CA . SER A 1 115 ? 7.359 -20.109 8.938 1 92.56 115 SER A CA 1
ATOM 916 C C . SER A 1 115 ? 6.125 -20.984 8.711 1 92.56 115 SER A C 1
ATOM 918 O O . SER A 1 115 ? 5.297 -20.672 7.848 1 92.56 115 SER A O 1
ATOM 920 N N . LEU A 1 116 ? 5.996 -21.953 9.531 1 89.25 116 LEU A N 1
ATOM 921 C CA . LEU A 1 116 ? 4.879 -22.891 9.406 1 89.25 116 LEU A CA 1
ATOM 922 C C . LEU A 1 116 ? 3.688 -22.422 10.234 1 89.25 116 LEU A C 1
ATOM 924 O O . LEU A 1 116 ? 2.535 -22.609 9.836 1 89.25 116 LEU A O 1
ATOM 928 N N . ASP A 1 117 ? 3.971 -21.844 11.328 1 88.69 117 ASP A N 1
ATOM 929 C CA . ASP A 1 117 ? 2.902 -21.438 12.234 1 88.69 117 ASP A CA 1
ATOM 930 C C . ASP A 1 117 ? 2.424 -20.031 11.93 1 88.69 117 ASP A C 1
ATOM 932 O O . ASP A 1 117 ? 3.201 -19.188 11.461 1 88.69 117 ASP A O 1
ATOM 936 N N . PRO A 1 118 ? 1.178 -19.734 12.297 1 86.56 118 PRO A N 1
ATOM 937 C CA . PRO A 1 118 ? 0.595 -18.422 11.992 1 86.56 118 PRO A CA 1
ATOM 938 C C . PRO A 1 118 ? 1.353 -17.266 12.648 1 86.56 118 PRO A C 1
ATOM 940 O O . PRO A 1 118 ? 1.508 -16.203 12.055 1 86.56 118 PRO A O 1
ATOM 943 N N . GLY A 1 119 ? 1.745 -17.453 13.891 1 88.5 119 GLY A N 1
ATOM 944 C CA . GLY A 1 119 ? 2.494 -16.406 14.57 1 88.5 119 GLY A CA 1
ATOM 945 C C . GLY A 1 119 ? 3.805 -16.062 13.883 1 88.5 119 GLY A C 1
ATOM 946 O O . GLY A 1 119 ? 4.152 -14.898 13.742 1 88.5 119 GLY A O 1
ATOM 947 N N . GLY A 1 120 ? 4.551 -17.094 13.516 1 90.94 120 GLY A N 1
ATOM 948 C CA . GLY A 1 120 ? 5.785 -16.891 12.773 1 90.94 120 GLY A CA 1
ATOM 949 C C . GLY A 1 120 ? 5.57 -16.203 11.438 1 90.94 120 GLY A C 1
ATOM 950 O O . GLY A 1 120 ? 6.363 -15.352 11.039 1 90.94 120 GLY A O 1
ATOM 951 N N . ARG A 1 121 ? 4.555 -16.578 10.773 1 90.19 121 ARG A N 1
ATOM 952 C CA . ARG A 1 121 ? 4.246 -15.961 9.484 1 90.19 121 ARG A CA 1
ATOM 953 C C . ARG A 1 121 ? 3.902 -14.484 9.648 1 90.19 121 ARG A C 1
ATOM 955 O O . ARG A 1 121 ? 4.285 -13.656 8.82 1 90.19 121 ARG A O 1
ATOM 962 N N . LEU A 1 122 ? 3.111 -14.195 10.727 1 87.56 122 LEU A N 1
ATOM 963 C CA . LEU A 1 122 ? 2.785 -12.805 11.016 1 87.56 122 LEU A CA 1
ATOM 964 C C . LEU A 1 122 ? 4.051 -11.992 11.281 1 87.56 122 LEU A C 1
ATOM 966 O O . LEU A 1 122 ? 4.188 -10.875 10.797 1 87.56 122 LEU A O 1
ATOM 970 N N . PHE A 1 123 ? 4.926 -12.578 12.031 1 89.5 123 PHE A N 1
ATOM 971 C CA . PHE A 1 123 ? 6.195 -11.922 12.328 1 89.5 123 PHE A CA 1
ATOM 972 C C . PHE A 1 123 ? 6.992 -11.68 11.055 1 89.5 123 PHE A C 1
ATOM 974 O O . PHE A 1 123 ? 7.508 -10.578 10.844 1 89.5 123 PHE A O 1
ATOM 981 N N . GLU A 1 124 ? 7.086 -12.68 10.195 1 91.25 124 GLU A N 1
ATOM 982 C CA . GLU A 1 124 ? 7.777 -12.555 8.914 1 91.25 124 GLU A CA 1
ATOM 983 C C . GLU A 1 124 ? 7.184 -11.43 8.078 1 91.25 124 GLU A C 1
ATOM 985 O O . GLU A 1 124 ? 7.918 -10.664 7.449 1 91.25 124 GLU A O 1
ATOM 990 N N . HIS A 1 125 ? 5.895 -11.367 8.078 1 89.75 125 HIS A N 1
ATOM 991 C CA . HIS A 1 125 ? 5.168 -10.383 7.289 1 89.75 125 HIS A CA 1
ATOM 992 C C . HIS A 1 125 ? 5.438 -8.969 7.789 1 89.75 125 HIS A C 1
ATOM 994 O O . HIS A 1 125 ? 5.859 -8.102 7.016 1 89.75 125 HIS A O 1
ATOM 1000 N N . TYR A 1 126 ? 5.297 -8.742 9.086 1 84.38 126 TYR A N 1
ATOM 1001 C CA . TYR A 1 126 ? 5.391 -7.391 9.641 1 84.38 126 TYR A CA 1
ATOM 1002 C C . TYR A 1 126 ? 6.832 -6.902 9.641 1 84.38 126 TYR A C 1
ATOM 1004 O O . TYR A 1 126 ? 7.086 -5.703 9.492 1 84.38 126 TYR A O 1
ATOM 1012 N N . MET A 1 127 ? 7.734 -7.832 9.789 1 88.88 127 MET A N 1
ATOM 1013 C CA . MET A 1 127 ? 9.141 -7.445 9.734 1 88.88 127 MET A CA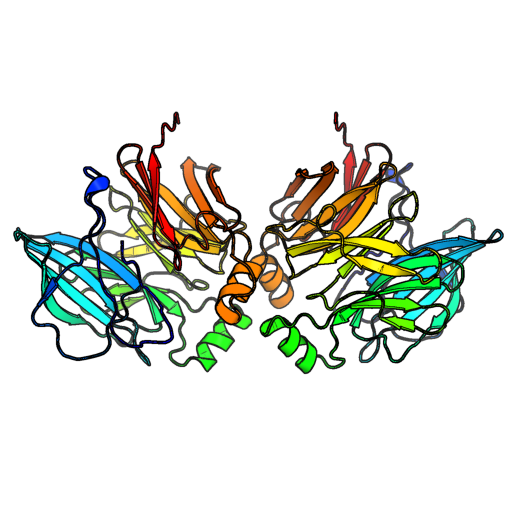 1
ATOM 1014 C C . MET A 1 127 ? 9.641 -7.391 8.297 1 88.88 127 MET A C 1
ATOM 1016 O O . MET A 1 127 ? 10.758 -6.945 8.039 1 88.88 127 MET A O 1
ATOM 1020 N N . MET A 1 128 ? 8.82 -7.887 7.375 1 91.31 128 MET A N 1
ATOM 1021 C CA . MET A 1 128 ? 9.078 -7.836 5.938 1 91.31 128 MET A CA 1
ATOM 1022 C C . MET A 1 128 ? 10.359 -8.602 5.59 1 91.31 128 MET A C 1
ATOM 1024 O O . MET A 1 128 ? 11.156 -8.141 4.777 1 91.31 128 MET A O 1
ATOM 1028 N N . PHE A 1 129 ? 10.586 -9.719 6.188 1 91.06 129 PHE A N 1
ATOM 1029 C CA . PHE A 1 129 ? 11.734 -10.57 5.898 1 91.06 129 PHE A CA 1
ATOM 1030 C C . PHE A 1 129 ? 11.523 -11.336 4.594 1 91.06 129 PHE A C 1
ATOM 1032 O O . PHE A 1 129 ? 10.484 -11.961 4.398 1 91.06 129 PHE A O 1
ATOM 1039 N N . PRO A 1 130 ? 12.492 -11.273 3.705 1 92.88 130 PRO A N 1
ATOM 1040 C CA . PRO A 1 130 ? 12.367 -11.984 2.428 1 92.88 130 PRO A CA 1
ATOM 1041 C C . PRO A 1 130 ? 12.695 -13.469 2.545 1 92.88 130 PRO A C 1
ATOM 1043 O O . PRO A 1 130 ? 13.641 -13.953 1.91 1 92.88 130 PRO A O 1
ATOM 1046 N N . TRP A 1 131 ? 11.875 -14.297 3.227 1 95.31 131 TRP A N 1
ATOM 1047 C CA . TRP A 1 131 ? 12.172 -15.695 3.5 1 95.31 131 TRP A CA 1
ATOM 1048 C C . TRP A 1 131 ? 11.344 -16.609 2.607 1 95.31 131 TRP A C 1
ATOM 1050 O O . TRP A 1 131 ? 11.383 -17.844 2.756 1 95.31 131 TRP A O 1
ATOM 1060 N N . GLY A 1 132 ? 10.609 -16.062 1.661 1 97.12 132 GLY A N 1
ATOM 1061 C CA . GLY A 1 132 ? 9.961 -16.859 0.637 1 97.12 132 GLY A CA 1
ATOM 1062 C C . GLY A 1 132 ? 10.93 -17.391 -0.411 1 97.12 132 GLY A C 1
ATOM 1063 O O . GLY A 1 132 ? 12.109 -17.031 -0.407 1 97.12 132 GLY A O 1
ATOM 1064 N N . SER A 1 133 ? 10.414 -18.312 -1.26 1 97.88 133 SER A N 1
ATOM 1065 C CA . SER A 1 133 ? 11.289 -18.938 -2.24 1 97.88 133 SER A CA 1
ATOM 1066 C C . SER A 1 133 ? 10.492 -19.641 -3.328 1 97.88 133 SER A C 1
ATOM 1068 O O . SER A 1 133 ? 9.266 -19.734 -3.242 1 97.88 133 SER A O 1
ATOM 1070 N N . VAL A 1 134 ? 11.227 -20.031 -4.34 1 98.81 134 VAL A N 1
ATOM 1071 C CA . VAL A 1 134 ? 10.688 -20.938 -5.34 1 98.81 134 VAL A CA 1
ATOM 1072 C C . VAL A 1 134 ? 11.367 -22.297 -5.215 1 98.81 134 VAL A C 1
ATOM 1074 O O . VAL A 1 134 ? 12.594 -22.375 -5.082 1 98.81 134 VAL A O 1
ATOM 1077 N N . LEU A 1 135 ? 10.547 -23.359 -5.25 1 98.62 135 LEU A N 1
ATOM 1078 C CA . LEU A 1 135 ? 11.055 -24.719 -5.238 1 98.62 135 LEU A CA 1
ATOM 1079 C C . LEU A 1 135 ? 10.867 -25.375 -6.602 1 98.62 135 LEU A C 1
ATOM 1081 O O . LEU A 1 135 ? 9.906 -25.078 -7.316 1 98.62 135 LEU A O 1
ATOM 1085 N N . TYR A 1 136 ? 11.797 -26.203 -6.918 1 98.75 136 TYR A N 1
ATOM 1086 C CA . TYR A 1 136 ? 11.609 -27.172 -7.988 1 98.75 136 TYR A CA 1
ATOM 1087 C C . TYR A 1 136 ? 11.508 -28.594 -7.43 1 98.75 136 TYR A C 1
ATOM 1089 O O . TYR A 1 136 ? 12.344 -29 -6.617 1 98.75 136 TYR A O 1
ATOM 1097 N N . CYS A 1 137 ? 10.5 -29.312 -7.883 1 98.25 137 CYS A N 1
ATOM 1098 C CA . CYS A 1 137 ? 10.25 -30.656 -7.367 1 98.25 137 CYS A CA 1
ATOM 1099 C C . CYS A 1 137 ? 10.219 -31.672 -8.492 1 98.25 137 CYS A C 1
ATOM 1101 O O . CYS A 1 137 ? 9.523 -31.484 -9.5 1 98.25 137 CYS A O 1
ATOM 1103 N N . ASP A 1 138 ? 10.984 -32.906 -8.305 1 94.25 138 ASP A N 1
ATOM 1104 C CA . ASP A 1 138 ? 10.992 -34 -9.273 1 94.25 138 ASP A CA 1
ATOM 1105 C C . ASP A 1 138 ? 11.383 -35.312 -8.617 1 94.25 138 ASP A C 1
ATOM 1107 O O . ASP A 1 138 ? 12.391 -35.906 -8.984 1 94.25 138 ASP A O 1
ATOM 1111 N N . PRO A 1 139 ? 10.695 -35.844 -7.781 1 80 139 PRO A N 1
ATOM 1112 C CA . PRO A 1 139 ? 9.602 -35.688 -6.816 1 80 139 PRO A CA 1
ATOM 1113 C C . PRO A 1 139 ? 10.023 -34.969 -5.543 1 80 139 PRO A C 1
ATOM 1115 O O . PRO A 1 139 ? 9.172 -34.469 -4.801 1 80 139 PRO A O 1
ATOM 1118 N N . SER A 1 140 ? 11.422 -35.031 -5.375 1 93.44 140 SER A N 1
ATOM 1119 C CA . SER A 1 140 ? 11.883 -34.25 -4.215 1 93.44 140 SER A CA 1
ATOM 1120 C C . SER A 1 140 ? 12.055 -32.781 -4.559 1 93.44 140 SER A C 1
ATOM 1122 O O . SER A 1 140 ? 12.461 -32.438 -5.672 1 93.44 140 SER A O 1
ATOM 1124 N N . CYS A 1 141 ? 11.844 -32.031 -3.619 1 97.5 141 CYS A N 1
ATOM 1125 C CA . CYS A 1 141 ? 11.891 -30.578 -3.873 1 97.5 141 CYS A CA 1
ATOM 1126 C C . CYS A 1 141 ? 13.234 -30 -3.457 1 97.5 141 CYS A C 1
ATOM 1128 O O . CYS A 1 141 ? 13.883 -30.516 -2.545 1 97.5 141 CYS A O 1
ATOM 1130 N N . ARG A 1 142 ? 13.664 -29 -4.078 1 97.94 142 ARG A N 1
ATOM 1131 C CA . ARG A 1 142 ? 14.844 -28.219 -3.723 1 97.94 142 ARG A CA 1
ATOM 1132 C C . ARG A 1 142 ? 14.625 -26.75 -4.016 1 97.94 142 ARG A C 1
ATOM 1134 O O . ARG A 1 142 ? 13.828 -26.391 -4.887 1 97.94 142 ARG A O 1
ATOM 1141 N N . LEU A 1 143 ? 15.375 -25.875 -3.316 1 97.88 143 LEU A N 1
ATOM 1142 C CA . LEU A 1 143 ? 15.336 -24.438 -3.547 1 97.88 143 LEU A CA 1
ATOM 1143 C C . LEU A 1 143 ? 16.016 -24.078 -4.867 1 97.88 143 LEU A C 1
ATOM 1145 O O . LEU A 1 143 ? 17.109 -24.547 -5.156 1 97.88 143 LEU A O 1
ATOM 1149 N N . VAL A 1 144 ? 15.352 -23.172 -5.648 1 98.56 144 VAL A N 1
ATOM 1150 C CA . VAL A 1 144 ? 15.945 -22.891 -6.949 1 98.56 144 VAL A CA 1
ATOM 1151 C C . VAL A 1 144 ? 15.977 -21.391 -7.191 1 98.56 144 VAL A C 1
ATOM 1153 O O . VAL A 1 144 ? 16.406 -20.922 -8.25 1 98.56 144 VAL A O 1
ATOM 1156 N N . SER A 1 145 ? 15.492 -20.547 -6.32 1 97.5 145 SER A N 1
ATOM 1157 C CA . SER A 1 145 ? 15.531 -19.094 -6.43 1 97.5 145 SER A CA 1
ATOM 1158 C C . SER A 1 145 ? 16.266 -18.469 -5.254 1 97.5 145 SER A C 1
ATOM 1160 O O . SER A 1 145 ? 16.594 -19.156 -4.277 1 97.5 145 SER A O 1
ATOM 1162 N N . ASN A 1 146 ? 16.562 -17.156 -5.363 1 94.94 146 ASN A N 1
ATOM 1163 C CA . ASN A 1 146 ? 16.953 -16.375 -4.195 1 94.94 146 ASN A CA 1
ATOM 1164 C C . ASN A 1 146 ? 15.797 -16.203 -3.223 1 94.94 146 ASN A C 1
ATOM 1166 O O . ASN A 1 146 ? 14.672 -16.609 -3.516 1 94.94 146 ASN A O 1
ATOM 1170 N N . ALA A 1 147 ? 16.109 -15.664 -2.068 1 94.12 147 ALA A N 1
ATOM 1171 C CA . ALA A 1 147 ? 15.078 -15.32 -1.098 1 94.12 147 ALA A CA 1
ATOM 1172 C C . ALA A 1 147 ? 14.227 -14.156 -1.598 1 94.12 147 ALA A C 1
ATOM 1174 O O . ALA A 1 147 ? 14.742 -13.203 -2.186 1 94.12 147 ALA A O 1
ATOM 1175 N N . ILE A 1 148 ? 12.977 -14.328 -1.457 1 95.12 148 ILE A N 1
ATOM 1176 C CA . ILE A 1 148 ? 12.023 -13.367 -1.993 1 95.12 148 ILE A CA 1
ATOM 1177 C C . ILE A 1 148 ? 10.992 -13.016 -0.923 1 95.12 148 ILE A C 1
ATOM 1179 O O . ILE A 1 148 ? 10.562 -13.883 -0.157 1 95.12 148 ILE A O 1
ATOM 1183 N N . PHE A 1 149 ? 10.633 -11.711 -0.943 1 95.06 149 PHE A N 1
ATOM 1184 C CA . PHE A 1 149 ? 9.594 -11.305 -0 1 95.06 149 PHE A CA 1
ATOM 1185 C C . PHE A 1 149 ? 8.211 -11.609 -0.554 1 95.06 149 PHE A C 1
ATOM 1187 O O . PHE A 1 149 ? 7.742 -10.945 -1.478 1 95.06 149 PHE A O 1
ATOM 1194 N N . GLU A 1 150 ? 7.578 -12.625 -0.019 1 95.94 150 GLU A N 1
ATOM 1195 C CA . GLU A 1 150 ? 6.195 -13.062 -0.194 1 95.94 150 GLU A CA 1
ATOM 1196 C C . GLU A 1 150 ? 5.879 -13.32 -1.665 1 95.94 150 GLU A C 1
ATOM 1198 O O . GLU A 1 150 ? 4.949 -12.727 -2.217 1 95.94 150 GLU A O 1
ATOM 1203 N N . PRO A 1 151 ? 6.598 -14.281 -2.297 1 97.94 151 PRO A N 1
ATOM 1204 C CA . PRO A 1 151 ? 6.184 -14.719 -3.633 1 97.94 151 PRO A CA 1
ATOM 1205 C C . PRO A 1 151 ? 4.773 -15.297 -3.654 1 97.94 151 PRO A C 1
ATOM 1207 O O . PRO A 1 151 ? 4.344 -15.922 -2.682 1 97.94 151 PRO A O 1
ATOM 1210 N N . SER A 1 152 ? 4.062 -15.047 -4.73 1 97.56 152 SER A N 1
ATOM 1211 C CA . SER A 1 152 ? 2.672 -15.477 -4.84 1 97.56 152 SER A CA 1
ATOM 1212 C C . SER A 1 152 ? 2.439 -16.281 -6.117 1 97.56 152 SER A C 1
ATOM 1214 O O . SER A 1 152 ? 2.762 -17.469 -6.18 1 97.56 152 SER A O 1
ATOM 1216 N N . GLY A 1 153 ? 2.23 -15.672 -7.254 1 98.19 153 GLY A N 1
ATOM 1217 C CA . GLY A 1 153 ? 1.987 -16.359 -8.516 1 98.19 153 GLY A CA 1
ATOM 1218 C C . GLY A 1 153 ? 3.262 -16.719 -9.25 1 98.19 153 GLY A C 1
ATOM 1219 O O . GLY A 1 153 ? 4.305 -16.094 -9.047 1 98.19 153 GLY A O 1
ATOM 1220 N N . ILE A 1 154 ? 3.152 -17.703 -10.109 1 98.75 154 ILE A N 1
ATOM 1221 C CA . ILE A 1 154 ? 4.273 -18.156 -10.922 1 98.75 154 ILE A CA 1
ATOM 1222 C C . ILE A 1 154 ? 3.766 -18.609 -12.289 1 98.75 154 ILE A C 1
ATOM 1224 O O . ILE A 1 154 ? 2.738 -19.281 -12.383 1 98.75 154 ILE A O 1
ATOM 1228 N N . HIS A 1 155 ? 4.426 -18.219 -13.328 1 98.62 155 HIS A N 1
ATOM 1229 C CA . HIS A 1 155 ? 4.094 -18.609 -14.695 1 98.62 155 HIS A CA 1
ATOM 1230 C C . HIS A 1 155 ? 5.328 -18.594 -15.586 1 98.62 155 HIS A C 1
ATOM 1232 O O . HIS A 1 155 ? 6.352 -18 -15.227 1 98.62 155 HIS A O 1
ATOM 1238 N N . MET A 1 156 ? 5.219 -19.25 -16.688 1 98.19 156 MET A N 1
ATOM 1239 C CA . MET A 1 156 ? 6.375 -19.453 -17.562 1 98.19 156 MET A CA 1
ATOM 1240 C C . MET A 1 156 ? 6.109 -18.906 -18.953 1 98.19 156 MET A C 1
ATOM 1242 O O . MET A 1 156 ? 4.977 -18.953 -19.438 1 98.19 156 MET A O 1
ATOM 1246 N N . SER A 1 157 ? 7.184 -18.391 -19.562 1 97.75 157 SER A N 1
ATOM 1247 C CA . SER A 1 157 ? 7.082 -17.953 -20.953 1 97.75 157 SER A CA 1
ATOM 1248 C C . SER A 1 157 ? 6.809 -19.125 -21.891 1 97.75 157 SER A C 1
ATOM 1250 O O . SER A 1 157 ? 7.156 -20.266 -21.578 1 97.75 157 SER A O 1
ATOM 1252 N N . PRO A 1 158 ? 6.223 -18.844 -23.078 1 96.5 158 PRO A N 1
ATOM 1253 C CA . PRO A 1 158 ? 5.855 -19.922 -24 1 96.5 158 PRO A CA 1
ATOM 1254 C C . PRO A 1 158 ? 7.062 -20.734 -24.469 1 96.5 158 PRO A C 1
ATOM 1256 O O . PRO A 1 158 ? 6.945 -21.938 -24.719 1 96.5 158 PRO A O 1
ATOM 1259 N N . ASP A 1 159 ? 8.219 -20.125 -24.594 1 96.56 159 ASP A N 1
ATOM 1260 C CA . ASP A 1 159 ? 9.414 -20.828 -25.047 1 96.56 159 ASP A CA 1
ATOM 1261 C C . ASP A 1 159 ? 10.117 -21.531 -23.891 1 96.56 159 ASP A C 1
ATOM 1263 O O . ASP A 1 159 ? 11.195 -22.109 -24.078 1 96.56 159 ASP A O 1
ATOM 1267 N N . ARG A 1 160 ? 9.555 -21.422 -22.688 1 97.06 160 ARG A N 1
ATOM 1268 C CA . ARG A 1 160 ? 9.969 -22.125 -21.469 1 97.06 160 ARG A CA 1
ATOM 1269 C C . ARG A 1 160 ? 11.32 -21.609 -20.969 1 97.06 160 ARG A C 1
ATOM 1271 O O . ARG A 1 160 ? 11.969 -22.266 -20.156 1 97.06 160 ARG A O 1
ATOM 1278 N N . LYS A 1 161 ? 11.719 -20.438 -21.406 1 97.44 161 LYS A N 1
ATOM 1279 C CA . LYS A 1 161 ? 13.039 -19.922 -21.062 1 97.44 161 LYS A CA 1
ATOM 1280 C C . LYS A 1 161 ? 12.969 -19.031 -19.828 1 97.44 161 LYS A C 1
ATOM 1282 O O . LYS A 1 161 ? 13.969 -18.859 -19.125 1 97.44 161 LYS A O 1
ATOM 1287 N N . TYR A 1 162 ? 11.844 -18.422 -19.656 1 98 162 TYR A N 1
ATOM 1288 C CA . TYR A 1 162 ? 11.719 -17.469 -18.562 1 98 162 TYR A CA 1
ATOM 1289 C C . TYR A 1 162 ? 10.555 -17.828 -17.641 1 98 162 TYR A C 1
ATOM 1291 O O . TYR A 1 162 ? 9.516 -18.297 -18.109 1 98 162 TYR A O 1
ATOM 1299 N N . ILE A 1 163 ? 10.742 -17.625 -16.359 1 98.75 163 ILE A N 1
ATOM 1300 C CA . ILE A 1 163 ? 9.711 -17.797 -15.352 1 98.75 163 ILE A CA 1
ATOM 1301 C C . ILE A 1 163 ? 9.5 -16.469 -14.602 1 98.75 163 ILE A C 1
ATOM 1303 O O . ILE A 1 163 ? 10.461 -15.773 -14.289 1 98.75 163 ILE A O 1
ATOM 1307 N N . TYR A 1 164 ? 8.289 -16.125 -14.406 1 98.81 164 TYR A N 1
ATOM 1308 C CA . TYR A 1 164 ? 7.918 -14.906 -13.703 1 98.81 164 TYR A CA 1
ATOM 1309 C C . TYR A 1 164 ? 7.199 -15.227 -12.391 1 98.81 164 TYR A C 1
ATOM 1311 O O . TYR A 1 164 ? 6.332 -16.109 -12.352 1 98.81 164 TYR A O 1
ATOM 1319 N N . VAL A 1 165 ? 7.617 -14.555 -11.367 1 98.88 165 VAL A N 1
ATOM 1320 C CA . VAL A 1 165 ? 7.031 -14.727 -10.039 1 98.88 165 VAL A CA 1
ATOM 1321 C C . VAL A 1 165 ? 6.473 -13.391 -9.547 1 98.88 165 VAL A C 1
ATOM 1323 O O . VAL A 1 165 ? 7.188 -12.383 -9.523 1 98.88 165 VAL A O 1
ATOM 1326 N N . SER A 1 166 ? 5.211 -13.344 -9.234 1 98.69 166 SER A N 1
ATOM 1327 C CA . SER A 1 166 ? 4.625 -12.141 -8.656 1 98.69 166 SER A CA 1
ATOM 1328 C C . SER A 1 166 ? 4.961 -12.023 -7.168 1 98.69 166 SER A C 1
ATOM 1330 O O . SER A 1 166 ? 5.047 -13.031 -6.465 1 98.69 166 SER A O 1
ATOM 1332 N N . LEU A 1 167 ? 5.137 -10.82 -6.734 1 97.88 167 LEU A N 1
ATOM 1333 C CA . LEU A 1 167 ? 5.383 -10.508 -5.332 1 97.88 167 LEU A CA 1
ATOM 1334 C C . LEU A 1 167 ? 4.219 -9.734 -4.73 1 97.88 167 LEU A C 1
ATOM 1336 O O . LEU A 1 167 ? 4.047 -8.547 -5.02 1 97.88 167 LEU A O 1
ATOM 1340 N N . LEU A 1 168 ? 3.484 -10.375 -3.869 1 96.5 168 LEU A N 1
ATOM 1341 C CA . LEU A 1 168 ? 2.309 -9.727 -3.303 1 96.5 168 LEU A CA 1
ATOM 1342 C C . LEU A 1 168 ? 2.701 -8.469 -2.525 1 96.5 168 LEU A C 1
ATOM 1344 O O . LEU A 1 168 ? 2.559 -7.355 -3.027 1 96.5 168 LEU A O 1
ATOM 1348 N N . TYR A 1 169 ? 3.402 -8.578 -1.473 1 95.19 169 TYR A N 1
ATOM 1349 C CA . TYR A 1 169 ? 3.754 -7.41 -0.67 1 95.19 169 TYR A CA 1
ATOM 1350 C C . TYR A 1 169 ? 5.121 -6.867 -1.068 1 95.19 169 TYR A C 1
ATOM 1352 O O . TYR A 1 169 ? 5.48 -5.746 -0.705 1 95.19 169 TYR A O 1
ATOM 1360 N N . GLY A 1 170 ? 5.836 -7.648 -1.828 1 93.81 170 GLY A N 1
ATOM 1361 C CA . GLY A 1 170 ? 7.055 -7.133 -2.428 1 93.81 170 GLY A CA 1
ATOM 1362 C C . GLY A 1 170 ? 6.797 -6.16 -3.564 1 93.81 170 GLY A C 1
ATOM 1363 O O . GLY A 1 170 ? 7.711 -5.461 -4.012 1 93.81 170 GLY A O 1
ATOM 1364 N N . MET A 1 171 ? 5.633 -6.137 -4.051 1 94.94 171 MET A N 1
ATOM 1365 C CA . MET A 1 171 ? 5.105 -5.133 -4.973 1 94.94 171 MET A CA 1
ATOM 1366 C C . MET A 1 171 ? 5.887 -5.129 -6.281 1 94.94 171 MET A C 1
ATOM 1368 O O . MET A 1 171 ? 6.406 -4.094 -6.695 1 94.94 171 MET A O 1
ATOM 1372 N N . GLY A 1 172 ? 5.867 -6.168 -6.996 1 96.81 172 GLY A N 1
ATOM 1373 C CA . GLY A 1 172 ? 6.527 -6.281 -8.289 1 96.81 172 GLY A CA 1
ATOM 1374 C C . GLY A 1 172 ? 6.48 -7.684 -8.859 1 96.81 172 GLY A C 1
ATOM 1375 O O . GLY A 1 172 ? 5.715 -8.531 -8.391 1 96.81 172 GLY A O 1
ATOM 1376 N N . VAL A 1 173 ? 7.191 -7.859 -9.961 1 98.38 173 VAL A N 1
ATOM 1377 C CA . VAL A 1 173 ? 7.383 -9.148 -10.617 1 98.38 173 VAL A CA 1
ATOM 1378 C C . VAL A 1 173 ? 8.875 -9.43 -10.797 1 98.38 173 VAL A C 1
ATOM 1380 O O . VAL A 1 173 ? 9.617 -8.562 -11.25 1 98.38 173 VAL A O 1
ATOM 1383 N N . HIS A 1 174 ? 9.273 -10.57 -10.375 1 98.31 174 HIS A N 1
ATOM 1384 C CA . HIS A 1 174 ? 10.625 -11.031 -10.672 1 98.31 174 HIS A CA 1
ATOM 1385 C C . HIS A 1 174 ? 10.641 -11.961 -11.883 1 98.31 174 HIS A C 1
ATOM 1387 O O . HIS A 1 174 ? 9.875 -12.922 -11.938 1 98.31 174 HIS A O 1
ATOM 1393 N N . GLY A 1 175 ? 11.492 -11.633 -12.82 1 97.94 175 GLY A N 1
ATOM 1394 C CA . GLY A 1 175 ? 11.773 -12.531 -13.922 1 97.94 175 GLY A CA 1
ATOM 1395 C C . GLY A 1 175 ? 13.055 -13.328 -13.734 1 97.94 175 GLY A C 1
ATOM 1396 O O . GLY A 1 175 ? 14.055 -12.805 -13.234 1 97.94 175 GLY A O 1
ATOM 1397 N N . TYR A 1 176 ? 12.984 -14.594 -14.148 1 98.62 176 TYR A N 1
ATOM 1398 C CA . TYR A 1 176 ? 14.117 -15.5 -14.039 1 98.62 176 TYR A CA 1
ATOM 1399 C C . TYR A 1 176 ? 14.406 -16.188 -15.367 1 98.62 176 TYR A C 1
ATOM 1401 O O . TYR A 1 176 ? 13.477 -16.547 -16.094 1 98.62 176 TYR A O 1
ATOM 1409 N N . LYS A 1 177 ? 15.625 -16.375 -15.586 1 98.56 177 LYS A N 1
ATOM 1410 C CA . LYS A 1 177 ? 16.016 -17.328 -16.641 1 98.56 177 LYS A CA 1
ATOM 1411 C C . LYS A 1 177 ? 16.094 -18.75 -16.094 1 98.56 177 LYS A C 1
ATOM 1413 O O . LYS A 1 177 ? 16.719 -18.984 -15.047 1 98.56 177 LYS A O 1
ATOM 1418 N N . ARG A 1 178 ? 15.445 -19.625 -16.781 1 98.44 178 ARG A N 1
ATOM 1419 C CA . ARG A 1 178 ? 15.414 -21.016 -16.375 1 98.44 178 ARG A CA 1
ATOM 1420 C C . ARG A 1 178 ? 16.547 -21.812 -17.047 1 98.44 178 ARG A C 1
ATOM 1422 O O . ARG A 1 178 ? 16.703 -21.75 -18.266 1 98.44 178 ARG A O 1
ATOM 1429 N N . ASP A 1 179 ? 17.344 -22.5 -16.266 1 98.19 179 ASP A N 1
ATOM 1430 C CA . ASP A 1 179 ? 18.281 -23.469 -16.828 1 98.19 179 ASP A CA 1
ATOM 1431 C C . ASP A 1 179 ? 17.578 -24.781 -17.188 1 98.19 179 ASP A C 1
ATOM 1433 O O . ASP A 1 179 ? 17.078 -25.484 -16.312 1 98.19 179 ASP A O 1
ATOM 1437 N N . PRO A 1 180 ? 17.594 -25.125 -18.422 1 94.62 180 PRO A N 1
ATOM 1438 C CA . PRO A 1 180 ? 16.812 -26.297 -18.812 1 94.62 180 PRO A CA 1
ATOM 1439 C C . PRO A 1 180 ? 17.359 -27.609 -18.25 1 94.62 180 PRO A C 1
ATOM 1441 O O . PRO A 1 180 ? 16.641 -28.594 -18.141 1 94.62 180 PRO A O 1
ATOM 1444 N N . ALA A 1 181 ? 18.609 -27.672 -17.891 1 95.31 181 ALA A N 1
ATOM 1445 C CA . ALA A 1 181 ? 19.234 -28.891 -17.391 1 95.31 181 ALA A CA 1
ATOM 1446 C C . ALA A 1 181 ? 19.047 -29 -15.875 1 95.31 181 ALA A C 1
ATOM 1448 O O . ALA A 1 181 ? 18.562 -30.031 -15.383 1 95.31 181 ALA A O 1
ATOM 1449 N N . SER A 1 182 ? 19.328 -27.938 -15.156 1 96.25 182 SER A N 1
ATOM 1450 C CA . SER A 1 182 ? 19.312 -27.984 -13.695 1 96.25 182 SER A CA 1
ATOM 1451 C C . SER A 1 182 ? 17.984 -27.469 -13.141 1 96.25 182 SER A C 1
ATOM 1453 O O . SER A 1 182 ? 17.672 -27.688 -11.969 1 96.25 182 SER A O 1
ATOM 1455 N N . ASN A 1 183 ? 17.234 -26.672 -13.969 1 97.44 183 ASN A N 1
ATOM 1456 C CA . ASN A 1 183 ? 15.969 -26.031 -13.609 1 97.44 183 ASN A CA 1
ATOM 1457 C C . ASN A 1 183 ? 16.172 -24.922 -12.586 1 97.44 183 ASN A C 1
ATOM 1459 O O . ASN A 1 183 ? 15.211 -24.438 -11.984 1 97.44 183 ASN A O 1
ATOM 1463 N N . ILE A 1 184 ? 17.422 -24.531 -12.391 1 98.38 184 ILE A N 1
ATOM 1464 C CA . ILE A 1 184 ? 17.734 -23.406 -11.516 1 98.38 184 ILE A CA 1
ATOM 1465 C C . ILE A 1 184 ? 17.266 -22.109 -12.164 1 98.38 184 ILE A C 1
ATOM 1467 O O . ILE A 1 184 ? 17.312 -21.969 -13.391 1 98.38 184 ILE A O 1
ATOM 1471 N N . LEU A 1 185 ? 16.828 -21.203 -11.297 1 98.75 185 LEU A N 1
ATOM 1472 C CA . LEU A 1 185 ? 16.312 -19.922 -11.766 1 98.75 185 LEU A CA 1
ATOM 1473 C C . LEU A 1 185 ? 17.312 -18.812 -11.492 1 98.75 185 LEU A C 1
ATOM 1475 O O . LEU A 1 185 ? 17.656 -18.531 -10.344 1 98.75 185 LEU A O 1
ATOM 1479 N N . SER A 1 186 ? 17.781 -18.156 -12.516 1 98.62 186 SER A N 1
ATOM 1480 C CA . SER A 1 186 ? 18.703 -17.031 -12.391 1 98.62 186 SER A CA 1
ATOM 1481 C C . SER A 1 186 ? 17.953 -15.703 -12.531 1 98.62 186 SER A C 1
ATOM 1483 O O . SER A 1 186 ? 17.328 -15.445 -13.555 1 98.62 186 SER A O 1
ATOM 1485 N N . PRO A 1 187 ? 18.031 -14.891 -11.531 1 97.81 187 PRO A N 1
ATOM 1486 C CA . PRO A 1 187 ? 17.297 -13.617 -11.609 1 97.81 187 PRO A CA 1
ATOM 1487 C C . PRO A 1 187 ? 17.734 -12.766 -12.797 1 97.81 187 PRO A C 1
ATOM 1489 O O . PRO A 1 187 ? 18.922 -12.695 -13.117 1 97.81 187 PRO A O 1
ATOM 1492 N N . GLN A 1 188 ? 16.703 -12.109 -13.469 1 96.44 188 GLN A N 1
ATOM 1493 C CA . GLN A 1 188 ? 16.953 -11.211 -14.594 1 96.44 188 GLN A CA 1
ATOM 1494 C C . GLN A 1 188 ? 16.406 -9.812 -14.305 1 96.44 188 GLN A C 1
ATOM 1496 O O . GLN A 1 188 ? 15.188 -9.617 -14.258 1 96.44 188 GLN A O 1
ATOM 1501 N N . THR A 1 189 ? 17.25 -8.797 -14.242 1 93.38 189 THR A N 1
ATOM 1502 C CA . THR A 1 189 ? 16.828 -7.434 -13.945 1 93.38 189 THR A CA 1
ATOM 1503 C C . THR A 1 189 ? 16 -6.863 -15.094 1 93.38 189 THR A C 1
ATOM 1505 O O . THR A 1 189 ? 15.047 -6.117 -14.859 1 93.38 189 THR A O 1
ATOM 1508 N N . ASP A 1 190 ? 16.359 -7.262 -16.297 1 93.81 190 ASP A N 1
ATOM 1509 C CA . ASP A 1 190 ? 15.688 -6.707 -17.469 1 93.81 190 ASP A CA 1
ATOM 1510 C C . ASP A 1 190 ? 14.32 -7.348 -17.672 1 93.81 190 ASP A C 1
ATOM 1512 O O . ASP A 1 190 ? 13.57 -6.945 -18.562 1 93.81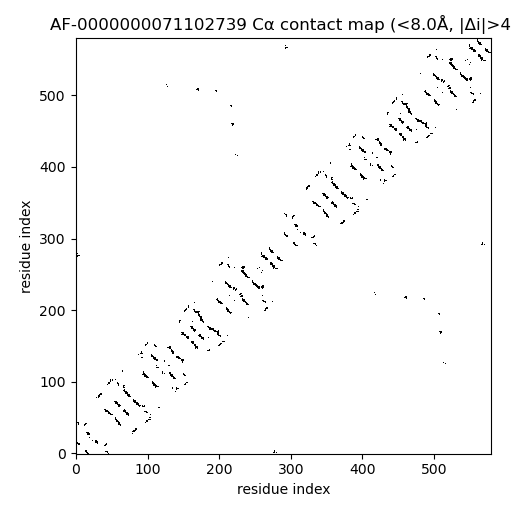 190 ASP A O 1
ATOM 1516 N N . ARG A 1 191 ? 13.961 -8.32 -16.812 1 95.75 191 ARG A N 1
ATOM 1517 C CA . ARG A 1 191 ? 12.648 -8.961 -16.891 1 95.75 191 ARG A CA 1
ATOM 1518 C C . ARG A 1 191 ? 11.914 -8.859 -15.562 1 95.75 191 ARG A C 1
ATOM 1520 O O . ARG A 1 191 ? 10.984 -9.633 -15.305 1 95.75 191 ARG A O 1
ATOM 1527 N N . SER A 1 192 ? 12.414 -8.039 -14.766 1 96.12 192 SER A N 1
ATOM 1528 C CA . SER A 1 192 ? 11.766 -7.742 -13.492 1 96.12 192 SER A CA 1
ATOM 1529 C C . SER A 1 192 ? 11.25 -6.309 -13.453 1 96.12 192 SER A C 1
ATOM 1531 O O . SER A 1 192 ? 11.805 -5.426 -14.109 1 96.12 192 SER A O 1
ATOM 1533 N N . VAL A 1 193 ? 10.195 -6.066 -12.695 1 95.62 193 VAL A N 1
ATOM 1534 C CA . VAL A 1 193 ? 9.633 -4.723 -12.625 1 95.62 193 VAL A CA 1
ATOM 1535 C C . VAL A 1 193 ? 9.148 -4.445 -11.203 1 95.62 193 VAL A C 1
ATOM 1537 O O . VAL A 1 193 ? 8.602 -5.332 -10.539 1 95.62 193 VAL A O 1
ATOM 1540 N N . SER A 1 194 ? 9.445 -3.264 -10.727 1 93.88 194 SER A N 1
ATOM 1541 C CA . SER A 1 194 ? 8.883 -2.742 -9.492 1 93.88 194 SER A CA 1
ATOM 1542 C C . SER A 1 194 ? 7.562 -2.02 -9.75 1 93.88 194 SER A C 1
ATOM 1544 O O . SER A 1 194 ? 7.441 -1.258 -10.711 1 93.88 194 SER A O 1
ATOM 1546 N N . LEU A 1 195 ? 6.562 -2.285 -8.922 1 95.62 195 LEU A N 1
ATOM 1547 C CA . LEU A 1 195 ? 5.246 -1.679 -9.094 1 95.62 195 LEU A CA 1
ATOM 1548 C C . LEU A 1 195 ? 4.785 -0.996 -7.816 1 95.62 195 LEU A C 1
ATOM 1550 O O . LEU A 1 195 ? 5.402 -1.164 -6.762 1 95.62 195 LEU A O 1
ATOM 1554 N N . SER A 1 196 ? 3.74 -0.203 -7.922 1 95.19 196 SER A N 1
ATOM 1555 C CA . SER A 1 196 ? 3.143 0.461 -6.77 1 95.19 196 SER A CA 1
ATOM 1556 C C . SER A 1 196 ? 1.846 -0.221 -6.348 1 95.19 196 SER A C 1
ATOM 1558 O O . SER A 1 196 ? 0.882 0.447 -5.969 1 95.19 196 SER A O 1
ATOM 1560 N N . SER A 1 197 ? 1.808 -1.503 -6.559 1 97.44 197 SER A N 1
ATOM 1561 C CA . SER A 1 197 ? 0.651 -2.328 -6.223 1 97.44 197 SER A CA 1
ATOM 1562 C C . SER A 1 197 ? 1.08 -3.678 -5.656 1 97.44 197 SER A C 1
ATOM 1564 O O . SER A 1 197 ? 2.146 -4.191 -6.004 1 97.44 197 SER A O 1
ATOM 1566 N N . LEU A 1 198 ? 0.242 -4.207 -4.766 1 98 198 LEU A N 1
ATOM 1567 C CA . LEU A 1 198 ? 0.407 -5.621 -4.445 1 98 198 LEU A CA 1
ATOM 1568 C C . LEU A 1 198 ? 0.131 -6.488 -5.668 1 98 198 LEU A C 1
ATOM 1570 O O . LEU A 1 198 ? -0.872 -6.293 -6.359 1 98 198 LEU A O 1
ATOM 1574 N N . VAL A 1 199 ? 1.012 -7.395 -5.938 1 98.44 199 VAL A N 1
ATOM 1575 C CA . VAL A 1 199 ? 0.832 -8.219 -7.129 1 98.44 199 VAL A CA 1
ATOM 1576 C C . VAL A 1 199 ? 0.444 -9.633 -6.727 1 98.44 199 VAL A C 1
ATOM 1578 O O . VAL A 1 199 ? 1.296 -10.422 -6.309 1 98.44 199 VAL A O 1
ATOM 1581 N N . ASP A 1 200 ? -0.773 -10.016 -6.93 1 97.62 200 ASP A N 1
ATOM 1582 C CA . ASP A 1 200 ? -1.312 -11.281 -6.453 1 97.62 200 ASP A CA 1
ATOM 1583 C C . ASP A 1 200 ? -0.85 -12.445 -7.336 1 97.62 200 ASP A C 1
ATOM 1585 O O . ASP A 1 200 ? -0.117 -13.32 -6.883 1 97.62 200 ASP A O 1
ATOM 1589 N N . ASN A 1 201 ? -1.243 -12.445 -8.625 1 97.94 201 ASN A N 1
ATOM 1590 C CA . ASN A 1 201 ? -0.803 -13.508 -9.531 1 97.94 201 ASN A CA 1
ATOM 1591 C C . ASN A 1 201 ? -0.326 -12.945 -10.867 1 97.94 201 ASN A C 1
ATOM 1593 O O . ASN A 1 201 ? -0.575 -11.781 -11.18 1 97.94 201 ASN A O 1
ATOM 1597 N N . VAL A 1 202 ? 0.372 -13.812 -11.617 1 98.31 202 VAL A N 1
ATOM 1598 C CA . VAL A 1 202 ? 0.934 -13.453 -12.914 1 98.31 202 VAL A CA 1
ATOM 1599 C C . VAL A 1 202 ? 0.483 -14.461 -13.969 1 98.31 202 VAL A C 1
ATOM 1601 O O . VAL A 1 202 ? 0.256 -15.633 -13.656 1 98.31 202 VAL A O 1
ATOM 1604 N N . PHE A 1 203 ? 0.281 -14.023 -15.125 1 97.5 203 PHE A N 1
ATOM 1605 C CA . PHE A 1 203 ? -0.032 -14.797 -16.312 1 97.5 203 PHE A CA 1
ATOM 1606 C C . PHE A 1 203 ? 0.819 -14.344 -17.5 1 97.5 203 PHE A C 1
ATOM 1608 O O . PHE A 1 203 ? 1.044 -13.148 -17.688 1 97.5 203 PHE A O 1
ATOM 1615 N N . VAL A 1 204 ? 1.381 -15.305 -18.188 1 97.69 204 VAL A N 1
ATOM 1616 C CA . VAL A 1 204 ? 2.141 -14.992 -19.391 1 97.69 204 VAL A CA 1
ATOM 1617 C C . VAL A 1 204 ? 1.349 -15.422 -20.625 1 97.69 204 VAL A C 1
ATOM 1619 O O . VAL A 1 204 ? 0.962 -16.578 -20.75 1 97.69 204 VAL A O 1
ATOM 1622 N N . ASP A 1 205 ? 1.134 -14.492 -21.531 1 94.75 205 ASP A N 1
ATOM 1623 C CA . ASP A 1 205 ? 0.322 -14.82 -22.703 1 94.75 205 ASP A CA 1
ATOM 1624 C C . ASP A 1 205 ? 1.165 -15.477 -23.781 1 94.75 205 ASP A C 1
ATOM 1626 O O . ASP A 1 205 ? 2.355 -15.727 -23.594 1 94.75 205 ASP A O 1
ATOM 1630 N N . ALA A 1 206 ? 0.544 -15.773 -24.906 1 93.69 206 ALA A N 1
ATOM 1631 C CA . ALA A 1 206 ? 1.173 -16.531 -25.984 1 93.69 206 ALA A CA 1
ATOM 1632 C C . ALA A 1 206 ? 2.34 -15.766 -26.594 1 93.69 206 ALA A C 1
ATOM 1634 O O . ALA A 1 206 ? 3.238 -16.359 -27.188 1 93.69 206 ALA A O 1
ATOM 1635 N N . ASN A 1 207 ? 2.379 -14.414 -26.484 1 92.25 207 ASN A N 1
ATOM 1636 C CA . ASN A 1 207 ? 3.438 -13.578 -27.031 1 92.25 207 ASN A CA 1
ATOM 1637 C C . ASN A 1 207 ? 4.551 -13.328 -26.031 1 92.25 207 ASN A C 1
ATOM 1639 O O . ASN A 1 207 ? 5.523 -12.633 -26.328 1 92.25 207 ASN A O 1
ATOM 1643 N N . GLY A 1 208 ? 4.398 -13.852 -24.859 1 94.25 208 GLY A N 1
ATOM 1644 C CA . GLY A 1 208 ? 5.426 -13.734 -23.828 1 94.25 208 GLY A CA 1
ATOM 1645 C C . GLY A 1 208 ? 5.262 -12.508 -22.953 1 94.25 208 GLY A C 1
ATOM 1646 O O . GLY A 1 208 ? 6.145 -12.188 -22.156 1 94.25 208 GLY A O 1
ATOM 1647 N N . ASN A 1 209 ? 4.172 -11.836 -23.094 1 94.94 209 ASN A N 1
ATOM 1648 C CA . ASN A 1 209 ? 3.908 -10.68 -22.234 1 94.94 209 ASN A CA 1
ATOM 1649 C C . ASN A 1 209 ? 3.307 -11.102 -20.891 1 94.94 209 ASN A C 1
ATOM 1651 O O . ASN A 1 209 ? 2.584 -12.094 -20.828 1 94.94 209 ASN A O 1
ATOM 1655 N N . VAL A 1 210 ? 3.576 -10.258 -19.938 1 97.81 210 VAL A N 1
ATOM 1656 C CA . VAL A 1 210 ? 3.188 -10.609 -18.578 1 97.81 210 VAL A CA 1
ATOM 1657 C C . VAL A 1 210 ? 1.951 -9.812 -18.172 1 97.81 210 VAL A C 1
ATOM 1659 O O . VAL A 1 210 ? 1.881 -8.602 -18.406 1 97.81 210 VAL A O 1
ATOM 1662 N N . TRP A 1 211 ? 1.009 -10.492 -17.641 1 97.56 211 TRP A N 1
ATOM 1663 C CA . TRP A 1 211 ? -0.193 -9.906 -17.062 1 97.56 211 TRP A CA 1
ATOM 1664 C C . TRP A 1 211 ? -0.227 -10.117 -15.547 1 97.56 211 TRP A C 1
ATOM 1666 O O . TRP A 1 211 ? 0.105 -11.203 -15.062 1 97.56 211 TRP A O 1
ATOM 1676 N N . THR A 1 212 ? -0.646 -8.992 -14.844 1 98.44 212 THR A N 1
ATOM 1677 C CA . THR A 1 212 ? -0.721 -9.133 -13.398 1 98.44 212 THR A CA 1
ATOM 1678 C C . THR A 1 212 ? -2.08 -8.672 -12.875 1 98.44 212 THR A C 1
ATOM 1680 O O . THR A 1 212 ? -2.662 -7.719 -13.406 1 98.44 212 THR A O 1
ATOM 1683 N N . ALA A 1 213 ? -2.621 -9.383 -11.922 1 98 213 ALA A N 1
ATOM 1684 C CA . ALA A 1 213 ? -3.744 -8.938 -11.102 1 98 213 ALA A CA 1
ATOM 1685 C C . ALA A 1 213 ? -3.26 -8.344 -9.781 1 98 213 ALA A C 1
ATOM 1687 O O . ALA A 1 213 ? -2.467 -8.969 -9.07 1 98 213 ALA A O 1
ATOM 1688 N N . ASN A 1 214 ? -3.781 -7.141 -9.516 1 98.12 214 ASN A N 1
ATOM 1689 C CA . ASN A 1 214 ? -3.117 -6.375 -8.461 1 98.12 214 ASN A CA 1
ATOM 1690 C C . ASN A 1 214 ? -4.125 -5.762 -7.492 1 98.12 214 ASN A C 1
ATOM 1692 O O . ASN A 1 214 ? -5.316 -5.676 -7.801 1 98.12 214 ASN A O 1
ATOM 1696 N N . HIS A 1 215 ? -3.566 -5.453 -6.332 1 97.69 215 HIS A N 1
ATOM 1697 C CA . HIS A 1 215 ? -4.234 -4.621 -5.336 1 97.69 215 HIS A CA 1
ATOM 1698 C C . HIS A 1 215 ? -3.525 -3.285 -5.168 1 97.69 215 HIS A C 1
ATOM 1700 O O . HIS A 1 215 ? -2.582 -3.172 -4.379 1 97.69 215 HIS A O 1
ATOM 1706 N N . PRO A 1 216 ? -4.039 -2.238 -5.844 1 96.88 216 PRO A N 1
ATOM 1707 C CA . PRO A 1 216 ? -3.299 -0.974 -5.863 1 96.88 216 PRO A CA 1
ATOM 1708 C C . PRO A 1 216 ? -3.391 -0.217 -4.543 1 96.88 216 PRO A C 1
ATOM 1710 O O . PRO A 1 216 ? -2.555 0.646 -4.262 1 96.88 216 PRO A O 1
ATOM 1713 N N . ALA A 1 217 ? -4.445 -0.405 -3.764 1 95.88 217 ALA A N 1
ATOM 1714 C CA . ALA A 1 217 ? -4.59 0.189 -2.438 1 95.88 217 ALA A CA 1
ATOM 1715 C C . ALA A 1 217 ? -4.301 -0.836 -1.343 1 95.88 217 ALA A C 1
ATOM 1717 O O . ALA A 1 217 ? -5.227 -1.431 -0.783 1 95.88 217 ALA A O 1
ATOM 1718 N N . ALA A 1 218 ? -3.02 -0.893 -1.013 1 94.31 218 ALA A N 1
ATOM 1719 C CA . ALA A 1 218 ? -2.514 -2.008 -0.218 1 94.31 218 ALA A CA 1
ATOM 1720 C C . ALA A 1 218 ? -3.207 -2.074 1.14 1 94.31 218 ALA A C 1
ATOM 1722 O O . ALA A 1 218 ? -3.629 -3.146 1.577 1 94.31 218 ALA A O 1
ATOM 1723 N N . PHE A 1 219 ? -3.389 -0.969 1.757 1 93.06 219 PHE A N 1
ATOM 1724 C CA . PHE A 1 219 ? -3.914 -1.013 3.115 1 93.06 219 PHE A CA 1
ATOM 1725 C C . PHE A 1 219 ? -5.438 -1.087 3.104 1 93.06 219 PHE A C 1
ATOM 1727 O O . PHE A 1 219 ? -6.051 -1.466 4.102 1 93.06 219 PHE A O 1
ATOM 1734 N N . LYS A 1 220 ? -6.035 -0.666 2.041 1 92.62 220 LYS A N 1
ATOM 1735 C CA . LYS A 1 220 ? -7.461 -0.949 1.917 1 92.62 220 LYS A CA 1
ATOM 1736 C C . LYS A 1 220 ? -7.711 -2.441 1.721 1 92.62 220 LYS A C 1
ATOM 1738 O O . LYS A 1 220 ? -8.703 -2.982 2.221 1 92.62 220 LYS A O 1
ATOM 1743 N N . TYR A 1 221 ? -6.824 -3.072 0.978 1 94.81 221 TYR A N 1
ATOM 1744 C CA . TYR A 1 221 ? -6.887 -4.523 0.838 1 94.81 221 TYR A CA 1
ATOM 1745 C C . TYR A 1 221 ? -6.734 -5.207 2.191 1 94.81 221 TYR A C 1
ATOM 1747 O O . TYR A 1 221 ? -7.527 -6.086 2.543 1 94.81 221 TYR A O 1
ATOM 1755 N N . GLU A 1 222 ? -5.777 -4.793 2.967 1 91.69 222 GLU A N 1
ATOM 1756 C CA . GLU A 1 222 ? -5.566 -5.367 4.293 1 91.69 222 GLU A CA 1
ATOM 1757 C C . GLU A 1 222 ? -6.781 -5.156 5.188 1 91.69 222 GLU A C 1
ATOM 1759 O O . GLU A 1 222 ? -7.191 -6.062 5.91 1 91.69 222 GLU A O 1
ATOM 1764 N N . ALA A 1 223 ? -7.277 -3.938 5.16 1 91.25 223 ALA A N 1
ATOM 1765 C CA . ALA A 1 223 ? -8.438 -3.615 5.992 1 91.25 223 ALA A CA 1
ATOM 1766 C C . ALA A 1 223 ? -9.633 -4.492 5.629 1 91.25 223 ALA A C 1
ATOM 1768 O O . ALA A 1 223 ? -10.398 -4.898 6.504 1 91.25 223 ALA A O 1
ATOM 1769 N N . TYR A 1 224 ? -9.758 -4.723 4.352 1 90.69 224 TYR A N 1
ATOM 1770 C CA . TYR A 1 224 ? -10.852 -5.578 3.91 1 90.69 224 TYR A CA 1
ATOM 1771 C C . TYR A 1 224 ? -10.641 -7.016 4.367 1 90.69 224 TYR A C 1
ATOM 1773 O O . TYR A 1 224 ? -11.578 -7.688 4.801 1 90.69 224 TYR A O 1
ATOM 1781 N N . GLU A 1 225 ? -9.453 -7.508 4.301 1 86.5 225 GLU A N 1
ATOM 1782 C CA . GLU A 1 225 ? -9.141 -8.867 4.723 1 86.5 225 GLU A CA 1
ATOM 1783 C C . GLU A 1 225 ? -9.398 -9.062 6.215 1 86.5 225 GLU A C 1
ATOM 1785 O O . GLU A 1 225 ? -9.836 -10.125 6.641 1 86.5 225 GLU A O 1
ATOM 1790 N N . ARG A 1 226 ? -9.219 -7.992 6.91 1 84.06 226 ARG A N 1
ATOM 1791 C CA . ARG A 1 226 ? -9.281 -8.117 8.359 1 84.06 226 ARG A CA 1
ATOM 1792 C C . ARG A 1 226 ? -10.672 -7.785 8.883 1 84.06 226 ARG A C 1
ATOM 1794 O O . ARG A 1 226 ? -11.156 -8.422 9.82 1 84.06 226 ARG A O 1
ATOM 1801 N N . HIS A 1 227 ? -11.297 -6.703 8.266 1 87.19 227 HIS A N 1
ATOM 1802 C CA . HIS A 1 227 ? -12.492 -6.164 8.906 1 87.19 227 HIS A CA 1
ATOM 1803 C C . HIS A 1 227 ? -13.648 -6.059 7.918 1 87.19 227 HIS A C 1
ATOM 1805 O O . HIS A 1 227 ? -14.758 -5.668 8.289 1 87.19 227 HIS A O 1
ATOM 1811 N N . ARG A 1 228 ? -13.523 -6.383 6.68 1 85.12 228 ARG A N 1
ATOM 1812 C CA . ARG A 1 228 ? -14.523 -6.273 5.621 1 85.12 228 ARG A CA 1
ATOM 1813 C C . ARG A 1 228 ? -15.117 -4.867 5.566 1 85.12 228 ARG A C 1
ATOM 1815 O O . ARG A 1 228 ? -16.328 -4.703 5.371 1 85.12 228 ARG A O 1
ATOM 1822 N N . ARG A 1 229 ? -14.344 -3.797 5.883 1 77.38 229 ARG A N 1
ATOM 1823 C CA . ARG A 1 229 ? -14.805 -2.42 6.02 1 77.38 229 ARG A CA 1
ATOM 1824 C C . ARG A 1 229 ? -15.094 -1.802 4.656 1 77.38 229 ARG A C 1
ATOM 1826 O O . ARG A 1 229 ? -16.125 -1.161 4.469 1 77.38 229 ARG A O 1
ATOM 1833 N N . SER A 1 230 ? -14.125 -1.727 3.67 1 81.19 230 SER A N 1
ATOM 1834 C CA . SER A 1 230 ? -14.266 -1.105 2.357 1 81.19 230 SER A CA 1
ATOM 1835 C C . SER A 1 230 ? -13.773 -2.035 1.251 1 81.19 230 SER A C 1
ATOM 1837 O O . SER A 1 230 ? -12.789 -2.758 1.431 1 81.19 230 SER A O 1
ATOM 1839 N N . LEU A 1 231 ? -14.648 -1.995 0.14 1 88.94 231 LEU A N 1
ATOM 1840 C CA . LEU A 1 231 ? -14.25 -2.826 -0.991 1 88.94 231 LEU A CA 1
ATOM 1841 C C . LEU A 1 231 ? -12.938 -2.338 -1.589 1 88.94 231 LEU A C 1
ATOM 1843 O O . LEU A 1 231 ? -12.828 -1.18 -1.995 1 88.94 231 LEU A O 1
ATOM 1847 N N . PRO A 1 232 ? -11.984 -3.225 -1.58 1 93.81 232 PRO A N 1
ATOM 1848 C CA . PRO A 1 232 ? -10.695 -2.801 -2.121 1 93.81 232 PRO A CA 1
ATOM 1849 C C . PRO A 1 232 ? -10.688 -2.725 -3.646 1 93.81 232 PRO A C 1
ATOM 1851 O O . PRO A 1 232 ? -11.328 -3.545 -4.312 1 93.81 232 PRO A O 1
ATOM 1854 N N . PRO A 1 233 ? -9.93 -1.768 -4.207 1 95.19 233 PRO A N 1
ATOM 1855 C CA . PRO A 1 233 ? -9.844 -1.629 -5.664 1 95.19 233 PRO A CA 1
ATOM 1856 C C . PRO A 1 233 ? -9.125 -2.799 -6.328 1 95.19 233 PRO A C 1
ATOM 1858 O O . PRO A 1 233 ? -8.422 -3.557 -5.66 1 95.19 233 PRO A O 1
ATOM 1861 N N . SER A 1 234 ? -9.406 -2.965 -7.641 1 95.5 234 SER A N 1
ATOM 1862 C CA . SER A 1 234 ? -8.781 -3.973 -8.492 1 95.5 234 SER A CA 1
ATOM 1863 C C . SER A 1 234 ? -7.988 -3.324 -9.625 1 95.5 234 SER A C 1
ATOM 1865 O O . SER A 1 234 ? -8.305 -2.211 -10.055 1 95.5 234 SER A O 1
ATOM 1867 N N . GLN A 1 235 ? -6.957 -4 -10.023 1 97.38 235 GLN A N 1
ATOM 1868 C CA . GLN A 1 235 ? -6.086 -3.506 -11.086 1 97.38 235 GLN A CA 1
ATOM 1869 C C . GLN A 1 235 ? -5.477 -4.656 -11.883 1 97.38 235 GLN A C 1
ATOM 1871 O O . GLN A 1 235 ? -5.066 -5.664 -11.305 1 97.38 235 GLN A O 1
ATOM 1876 N N . VAL A 1 236 ? -5.492 -4.582 -13.211 1 97 236 VAL A N 1
ATOM 1877 C CA . VAL A 1 236 ? -4.762 -5.508 -14.07 1 97 236 VAL A CA 1
ATOM 1878 C C . VAL A 1 236 ? -3.746 -4.742 -14.914 1 97 236 VAL A C 1
ATOM 1880 O O . VAL A 1 236 ? -4.09 -3.752 -15.57 1 97 236 VAL A O 1
ATOM 1883 N N . LEU A 1 237 ? -2.521 -5.156 -14.883 1 97.81 237 LEU A N 1
ATOM 1884 C CA . LEU A 1 237 ? -1.45 -4.551 -15.664 1 97.81 237 LEU A CA 1
ATOM 1885 C C . LEU A 1 237 ? -0.95 -5.508 -16.734 1 97.81 237 LEU A C 1
ATOM 1887 O O . LEU A 1 237 ? -0.987 -6.727 -16.562 1 97.81 237 LEU A O 1
ATOM 1891 N N . HIS A 1 238 ? -0.591 -4.93 -17.828 1 96.19 238 HIS A N 1
ATOM 1892 C CA . HIS A 1 238 ? 0.1 -5.594 -18.922 1 96.19 238 HIS A CA 1
ATOM 1893 C C . HIS A 1 238 ? 1.528 -5.082 -19.062 1 96.19 238 HIS A C 1
ATOM 1895 O O . HIS A 1 238 ? 1.746 -3.881 -19.25 1 96.19 238 HIS A O 1
ATOM 1901 N N . ILE A 1 239 ? 2.471 -5.949 -18.969 1 97.06 239 ILE A N 1
ATOM 1902 C CA . ILE A 1 239 ? 3.881 -5.578 -18.938 1 97.06 239 ILE A CA 1
ATOM 1903 C C . ILE A 1 239 ? 4.594 -6.164 -20.156 1 97.06 239 ILE A C 1
ATOM 1905 O O . ILE A 1 239 ? 4.523 -7.371 -20.391 1 97.06 239 ILE A O 1
ATOM 1909 N N . ARG A 1 240 ? 5.266 -5.348 -20.828 1 94.62 240 ARG A N 1
ATOM 1910 C CA . ARG A 1 240 ? 6.094 -5.742 -21.969 1 94.62 240 ARG A CA 1
ATOM 1911 C C . ARG A 1 240 ? 7.566 -5.457 -21.688 1 94.62 240 ARG A C 1
ATOM 1913 O O . ARG A 1 240 ? 7.934 -4.328 -21.359 1 94.62 240 ARG A O 1
ATOM 1920 N N . TYR A 1 241 ? 8.328 -6.477 -21.812 1 91.06 241 TYR A N 1
ATOM 1921 C CA . TYR A 1 241 ? 9.766 -6.328 -21.609 1 91.06 241 TYR A CA 1
ATOM 1922 C C . TYR A 1 241 ? 10.492 -6.121 -22.938 1 91.06 241 TYR A C 1
ATOM 1924 O O . TYR A 1 241 ? 10.367 -6.941 -23.844 1 91.06 241 TYR A O 1
ATOM 1932 N N . HIS A 1 242 ? 10.992 -4.875 -23.125 1 84 242 HIS A N 1
ATOM 1933 C CA . HIS A 1 242 ? 11.75 -4.555 -24.328 1 84 242 HIS A CA 1
ATOM 1934 C C . HIS A 1 242 ? 13.195 -4.227 -24 1 84 242 HIS A C 1
ATOM 1936 O O . HIS A 1 242 ? 13.57 -3.053 -23.922 1 84 242 HIS A O 1
ATOM 1942 N N . GLY A 1 243 ? 14.078 -5.145 -23.891 1 71.75 243 GLY A N 1
ATOM 1943 C CA . GLY A 1 243 ? 15.477 -4.855 -23.609 1 71.75 243 GLY A CA 1
ATOM 1944 C C . GLY A 1 243 ? 15.664 -4.086 -22.312 1 71.75 243 GLY A C 1
ATOM 1945 O O . GLY A 1 243 ? 15.297 -4.562 -21.234 1 71.75 243 GLY A O 1
ATOM 1946 N N . ALA A 1 244 ? 16.047 -2.785 -22.5 1 70.31 244 ALA A N 1
ATOM 1947 C CA . ALA A 1 244 ? 16.453 -2.02 -21.328 1 70.31 244 ALA A CA 1
ATOM 1948 C C . ALA A 1 244 ? 15.273 -1.256 -20.734 1 70.31 244 ALA A C 1
ATOM 1950 O O . ALA A 1 244 ? 15.367 -0.71 -19.641 1 70.31 244 ALA A O 1
ATOM 1951 N N . SER A 1 245 ? 14.125 -1.361 -21.375 1 80.62 245 SER A N 1
ATOM 1952 C CA . SER A 1 245 ? 13 -0.592 -20.844 1 80.62 245 SER A CA 1
ATOM 1953 C C . SER A 1 245 ? 11.742 -1.446 -20.75 1 80.62 245 SER A C 1
ATOM 1955 O O . SER A 1 245 ? 11.469 -2.256 -21.641 1 80.62 245 SER A O 1
ATOM 1957 N N . ASN A 1 246 ? 11.078 -1.448 -19.625 1 87.56 246 ASN A N 1
ATOM 1958 C CA . ASN A 1 246 ? 9.781 -2.107 -19.453 1 87.56 246 ASN A CA 1
ATOM 1959 C C . ASN A 1 246 ? 8.625 -1.132 -19.641 1 87.56 246 ASN A C 1
ATOM 1961 O O . ASN A 1 246 ? 8.711 0.031 -19.25 1 87.56 246 ASN A O 1
ATOM 1965 N N . GLU A 1 247 ? 7.668 -1.618 -20.453 1 91.5 247 GLU A N 1
ATOM 1966 C CA . GLU A 1 247 ? 6.422 -0.864 -20.578 1 91.5 247 GLU A CA 1
ATOM 1967 C C . GLU A 1 247 ? 5.316 -1.491 -19.734 1 91.5 247 GLU A C 1
ATOM 1969 O O . GLU A 1 247 ? 5.094 -2.703 -19.797 1 91.5 247 GLU A O 1
ATOM 1974 N N . VAL A 1 248 ? 4.715 -0.676 -18.969 1 94 248 VAL A N 1
ATOM 1975 C CA . VAL A 1 248 ? 3.619 -1.135 -18.109 1 94 248 VAL A CA 1
ATOM 1976 C C . VAL A 1 248 ? 2.328 -0.419 -18.5 1 94 248 VAL A C 1
ATOM 1978 O O . VAL A 1 248 ? 2.268 0.812 -18.5 1 94 248 VAL A O 1
ATOM 1981 N N . PHE A 1 249 ? 1.301 -1.2 -18.844 1 92.69 249 PHE A N 1
ATOM 1982 C CA . PHE A 1 249 ? -0.002 -0.666 -19.219 1 92.69 249 PHE A CA 1
ATOM 1983 C C . PHE A 1 249 ? -1.073 -1.095 -18.219 1 92.69 249 PHE A C 1
ATOM 1985 O O . PHE A 1 249 ? -1.158 -2.271 -17.859 1 92.69 249 PHE A O 1
ATOM 1992 N N . GLU A 1 250 ? -1.849 -0.121 -17.766 1 94.38 250 GLU A N 1
ATOM 1993 C CA . GLU A 1 250 ? -3.016 -0.451 -16.953 1 94.38 250 GLU A CA 1
ATOM 1994 C C . GLU A 1 250 ? -4.23 -0.75 -17.828 1 94.38 250 GLU A C 1
ATOM 1996 O O . GLU A 1 250 ? -4.789 0.153 -18.453 1 94.38 250 GLU A O 1
ATOM 2001 N N . LEU A 1 251 ? -4.676 -1.929 -17.828 1 93.56 251 LEU A N 1
ATOM 2002 C CA . LEU A 1 251 ? -5.719 -2.33 -18.75 1 93.56 251 LEU A CA 1
ATOM 2003 C C . LEU A 1 251 ? -7.074 -2.395 -18.062 1 93.56 251 LEU A C 1
ATOM 2005 O O . LEU A 1 251 ? -8.117 -2.377 -18.719 1 93.56 251 LEU A O 1
ATOM 2009 N N . TYR A 1 252 ? -7.031 -2.537 -16.828 1 93.31 252 TYR A N 1
ATOM 2010 C CA . TYR A 1 252 ? -8.266 -2.555 -16.047 1 93.31 252 TYR A CA 1
ATOM 2011 C C . TYR A 1 252 ? -8.055 -1.892 -14.695 1 93.31 252 TYR A C 1
ATOM 2013 O O . TYR A 1 252 ? -7.02 -2.09 -14.055 1 93.31 252 TYR A O 1
ATOM 2021 N N . SER A 1 253 ? -8.922 -1.055 -14.297 1 94.69 253 SER A N 1
ATOM 2022 C CA . SER A 1 253 ? -8.961 -0.415 -12.984 1 94.69 253 SER A CA 1
ATOM 2023 C C . SER A 1 253 ? -10.391 -0.219 -12.5 1 94.69 253 SER A C 1
ATOM 2025 O O . SER A 1 253 ? -11.25 0.223 -13.258 1 94.69 253 SER A O 1
ATOM 2027 N N . ASP A 1 254 ? -10.594 -0.629 -11.289 1 92.31 254 ASP A N 1
ATOM 2028 C CA . ASP A 1 254 ? -11.891 -0.498 -10.648 1 92.31 254 ASP A CA 1
ATOM 2029 C C . ASP A 1 254 ? -11.742 -0.179 -9.164 1 92.31 254 ASP A C 1
ATOM 2031 O O . ASP A 1 254 ? -10.852 -0.707 -8.5 1 92.31 254 ASP A O 1
ATOM 2035 N N . ASP A 1 255 ? -12.617 0.612 -8.625 1 90.44 255 ASP A N 1
ATOM 2036 C CA . ASP A 1 255 ? -12.516 1.042 -7.238 1 90.44 255 ASP A CA 1
ATOM 2037 C C . ASP A 1 255 ? -13.031 -0.035 -6.289 1 90.44 255 ASP A C 1
ATOM 2039 O O . ASP A 1 255 ? -13.125 0.186 -5.078 1 90.44 255 ASP A O 1
ATOM 2043 N N . GLY A 1 256 ? -13.375 -1.117 -6.82 1 91.81 256 GLY A N 1
ATOM 2044 C CA . GLY A 1 256 ? -13.867 -2.227 -6.016 1 91.81 256 GLY A CA 1
ATOM 2045 C C . GLY A 1 256 ? -15.359 -2.459 -6.168 1 91.81 256 GLY A C 1
ATOM 2046 O O . GLY A 1 256 ? -15.867 -3.506 -5.766 1 91.81 256 GLY A O 1
ATOM 2047 N N . THR A 1 257 ? -16.047 -1.531 -6.766 1 89.06 257 THR A N 1
ATOM 2048 C CA . THR A 1 257 ? -17.5 -1.614 -6.879 1 89.06 257 THR A CA 1
ATOM 2049 C C . THR A 1 257 ? -17.906 -2.709 -7.859 1 89.06 257 THR A C 1
ATOM 2051 O O . THR A 1 257 ? -18.812 -3.492 -7.586 1 89.06 257 THR A O 1
ATOM 2054 N N . GLN A 1 258 ? -17.234 -2.834 -8.984 1 89.06 258 GLN A N 1
ATOM 2055 C CA . GLN A 1 258 ? -17.562 -3.854 -9.977 1 89.06 258 GLN A CA 1
ATOM 2056 C C . GLN A 1 258 ? -16.891 -5.18 -9.641 1 89.06 258 GLN A C 1
ATOM 2058 O O . GLN A 1 258 ? -17.531 -6.23 -9.648 1 89.06 258 GLN A O 1
ATOM 2063 N N . LEU A 1 259 ? -15.633 -5.145 -9.32 1 91.75 259 LEU A N 1
ATOM 2064 C CA . LEU A 1 259 ? -14.844 -6.328 -9 1 91.75 259 LEU A CA 1
ATOM 2065 C C . LEU A 1 259 ? -13.828 -6.02 -7.91 1 91.75 259 LEU A C 1
ATOM 2067 O O . LEU A 1 259 ? -12.758 -5.473 -8.188 1 91.75 259 LEU A O 1
ATOM 2071 N N . PRO A 1 260 ? -14.148 -6.457 -6.699 1 92.38 260 PRO A N 1
ATOM 2072 C CA . PRO A 1 260 ? -13.203 -6.152 -5.625 1 92.38 260 PRO A CA 1
ATOM 2073 C C . PRO A 1 260 ? -12.031 -7.133 -5.57 1 92.38 260 PRO A C 1
ATOM 2075 O O . PRO A 1 260 ? -12.227 -8.336 -5.734 1 92.38 260 PRO A O 1
ATOM 2078 N N . ALA A 1 261 ? -10.797 -6.59 -5.449 1 93.69 261 ALA A N 1
ATOM 2079 C CA . ALA A 1 261 ? -9.609 -7.367 -5.121 1 93.69 261 ALA A CA 1
ATOM 2080 C C . ALA A 1 261 ? -9.32 -8.406 -6.199 1 93.69 261 ALA A C 1
ATOM 2082 O O . ALA A 1 261 ? -9.383 -9.609 -5.938 1 93.69 261 ALA A O 1
ATOM 2083 N N . SER A 1 262 ? -8.914 -7.926 -7.336 1 94.5 262 SER A N 1
ATOM 2084 C CA . SER A 1 262 ? -8.523 -8.836 -8.406 1 94.5 262 SER A CA 1
ATOM 2085 C C . SER A 1 262 ? -7.371 -9.742 -7.977 1 94.5 262 SER A C 1
ATOM 2087 O O . SER A 1 262 ? -6.371 -9.258 -7.441 1 94.5 262 SER A O 1
ATOM 2089 N N . SER A 1 263 ? -7.547 -11.031 -8.242 1 94.5 263 SER A N 1
ATOM 2090 C CA . SER A 1 263 ? -6.551 -11.984 -7.781 1 94.5 263 SER A CA 1
ATOM 2091 C C . SER A 1 263 ? -5.832 -12.648 -8.953 1 94.5 263 SER A C 1
ATOM 2093 O O . SER A 1 263 ? -4.688 -13.086 -8.82 1 94.5 263 SER A O 1
ATOM 2095 N N . SER A 1 264 ? -6.496 -12.805 -10.062 1 94.81 264 SER A N 1
ATOM 2096 C CA . SER A 1 264 ? -5.914 -13.422 -11.25 1 94.81 264 SER A CA 1
ATOM 2097 C C . SER A 1 264 ? -6.465 -12.789 -12.523 1 94.81 264 SER A C 1
ATOM 2099 O O . SER A 1 264 ? -7.566 -12.234 -12.523 1 94.81 264 SER A O 1
ATOM 2101 N N . ALA A 1 265 ? -5.621 -12.859 -13.539 1 94.75 265 ALA A N 1
ATOM 2102 C CA . ALA A 1 265 ? -6.004 -12.375 -14.859 1 94.75 265 ALA A CA 1
ATOM 2103 C C . ALA A 1 265 ? -5.434 -13.258 -15.961 1 94.75 265 ALA A C 1
ATOM 2105 O O . ALA A 1 265 ? -4.266 -13.656 -15.906 1 94.75 265 ALA A O 1
ATOM 2106 N N . VAL A 1 266 ? -6.285 -13.617 -16.859 1 93.12 266 VAL A N 1
ATOM 2107 C CA . VAL A 1 266 ? -5.887 -14.422 -18.016 1 93.12 266 VAL A CA 1
ATOM 2108 C C . VAL A 1 266 ? -6.352 -13.742 -19.297 1 93.12 266 VAL A C 1
ATOM 2110 O O . VAL A 1 266 ? -7.492 -13.281 -19.391 1 93.12 266 VAL A O 1
ATOM 2113 N N . PHE A 1 267 ? -5.426 -13.703 -20.203 1 91.81 267 PHE A N 1
ATOM 2114 C CA . PHE A 1 267 ? -5.734 -13.102 -21.5 1 91.81 267 PHE A CA 1
ATOM 2115 C C . PHE A 1 267 ? -5.621 -14.133 -22.609 1 91.81 267 PHE A C 1
ATOM 2117 O O . PHE A 1 267 ? -4.609 -14.828 -22.719 1 91.81 267 PHE A O 1
ATOM 2124 N N . HIS A 1 268 ? -6.75 -14.211 -23.391 1 88.06 268 HIS A N 1
ATOM 2125 C CA . HIS A 1 268 ? -6.777 -15.141 -24.516 1 88.06 268 HIS A CA 1
ATOM 2126 C C . HIS A 1 268 ? -7.617 -14.586 -25.672 1 88.06 268 HIS A C 1
ATOM 2128 O O . HIS A 1 268 ? -8.805 -14.297 -25.484 1 88.06 268 HIS A O 1
ATOM 2134 N N . LYS A 1 269 ? -7.047 -14.562 -26.875 1 84.19 269 LYS A N 1
ATOM 2135 C CA . LYS A 1 269 ? -7.723 -14.156 -28.094 1 84.19 269 LYS A CA 1
ATOM 2136 C C . LYS A 1 269 ? -8.609 -12.938 -27.859 1 84.19 269 LYS A C 1
ATOM 2138 O O . LYS A 1 269 ? -9.805 -12.961 -28.156 1 84.19 269 LYS A O 1
ATOM 2143 N N . ASP A 1 270 ? -8.203 -11.883 -27.266 1 84.06 270 ASP A N 1
ATOM 2144 C CA . ASP A 1 270 ? -8.812 -10.57 -27.125 1 84.06 270 ASP A CA 1
ATOM 2145 C C . ASP A 1 270 ? -9.789 -10.547 -25.938 1 84.06 270 ASP A C 1
ATOM 2147 O O . ASP A 1 270 ? -10.633 -9.656 -25.844 1 84.06 270 ASP A O 1
ATOM 2151 N N . LYS A 1 271 ? -9.758 -11.664 -25.25 1 87.19 271 LYS A N 1
ATOM 2152 C CA . LYS A 1 271 ? -10.594 -11.727 -24.062 1 87.19 271 LYS A CA 1
ATOM 2153 C C . LYS A 1 271 ? -9.742 -11.703 -22.797 1 87.19 271 LYS A C 1
ATOM 2155 O O . LYS A 1 271 ? -8.719 -12.391 -22.719 1 87.19 271 LYS A O 1
ATOM 2160 N N . LEU A 1 272 ? -10.156 -10.859 -21.875 1 90.44 272 LEU A N 1
ATOM 2161 C CA . LEU A 1 272 ? -9.516 -10.766 -20.562 1 90.44 272 LEU A CA 1
ATOM 2162 C C . LEU A 1 272 ? -10.453 -11.25 -19.469 1 90.44 272 LEU A C 1
ATOM 2164 O O . LEU A 1 272 ? -11.539 -10.688 -19.281 1 90.44 272 LEU A O 1
ATOM 2168 N N . LEU A 1 273 ? -10.086 -12.328 -18.875 1 91.44 273 LEU A N 1
ATOM 2169 C CA . LEU A 1 273 ? -10.836 -12.852 -17.734 1 91.44 273 LEU A CA 1
ATOM 2170 C C . LEU A 1 273 ? -10.148 -12.477 -16.422 1 91.44 273 LEU A C 1
ATOM 2172 O O . LEU A 1 273 ? -8.961 -12.758 -16.234 1 91.44 273 LEU A O 1
ATOM 2176 N N . ILE A 1 274 ? -10.844 -11.758 -15.594 1 92.69 274 ILE A N 1
ATOM 2177 C CA . ILE A 1 274 ? -10.32 -11.336 -14.297 1 92.69 274 ILE A CA 1
ATOM 2178 C C . ILE A 1 274 ? -11.109 -12.008 -13.18 1 92.69 274 ILE A C 1
ATOM 2180 O O . ILE A 1 274 ? -12.344 -12 -13.188 1 92.69 274 ILE A O 1
ATOM 2184 N N . ALA A 1 275 ? -10.406 -12.609 -12.258 1 91.62 275 ALA A N 1
ATOM 2185 C CA . ALA A 1 275 ? -11.055 -13.25 -11.117 1 91.62 275 ALA A CA 1
ATOM 2186 C C . ALA A 1 275 ? -10.789 -12.477 -9.828 1 91.62 275 ALA A C 1
ATOM 2188 O O . ALA A 1 275 ? -9.719 -11.898 -9.648 1 91.62 275 ALA A O 1
ATOM 2189 N N . SER A 1 276 ? -11.781 -12.406 -9.031 1 89.81 276 SER A N 1
ATOM 2190 C CA . SER A 1 276 ? -11.68 -11.773 -7.719 1 89.81 276 SER A CA 1
ATOM 2191 C C . SER A 1 276 ? -11.633 -12.82 -6.609 1 89.81 276 SER A C 1
ATOM 2193 O O . SER A 1 276 ? -12.141 -13.93 -6.77 1 89.81 276 SER A O 1
ATOM 2195 N N . ARG A 1 277 ? -11.031 -12.406 -5.543 1 81.06 277 ARG A N 1
ATOM 2196 C CA . ARG A 1 277 ? -10.969 -13.273 -4.371 1 81.06 277 ARG A CA 1
ATOM 2197 C C . ARG A 1 277 ? -12.336 -13.406 -3.715 1 81.06 277 ARG A C 1
ATOM 2199 O O . ARG A 1 277 ? -12.594 -14.359 -2.982 1 81.06 277 ARG A O 1
ATOM 2206 N N . TYR A 1 278 ? -13.297 -12.461 -4.074 1 78.44 278 TYR A N 1
ATOM 2207 C CA . TYR A 1 278 ? -14.5 -12.383 -3.254 1 78.44 278 TYR A CA 1
ATOM 2208 C C . TYR A 1 278 ? -15.75 -12.43 -4.121 1 78.44 278 TYR A C 1
ATOM 2210 O O . TYR A 1 278 ? -16.828 -12.82 -3.652 1 78.44 278 TYR A O 1
ATOM 2218 N N . LYS A 1 279 ? -15.742 -11.758 -5.266 1 72.88 279 LYS A N 1
ATOM 2219 C CA . LYS A 1 279 ? -16.984 -11.523 -5.996 1 72.88 279 LYS A CA 1
ATOM 2220 C C . LYS A 1 279 ? -16.922 -12.148 -7.391 1 72.88 279 LYS A C 1
ATOM 2222 O O . LYS A 1 279 ? -17.391 -11.547 -8.359 1 72.88 279 LYS A O 1
ATOM 2227 N N . GLY A 1 280 ? -16.391 -13.211 -7.484 1 79.69 280 GLY A N 1
ATOM 2228 C CA . GLY A 1 280 ? -16.547 -13.867 -8.773 1 79.69 280 GLY A CA 1
ATOM 2229 C C . GLY A 1 280 ? -15.531 -13.398 -9.805 1 79.69 280 GLY A C 1
ATOM 2230 O O . GLY A 1 280 ? -14.352 -13.211 -9.484 1 79.69 280 GLY A O 1
ATOM 2231 N N . MET A 1 281 ? -16.078 -13.414 -11.164 1 86.44 281 MET A N 1
ATOM 2232 C CA . MET A 1 281 ? -15.18 -13.117 -12.266 1 86.44 281 MET A CA 1
ATOM 2233 C C . MET A 1 281 ? -15.789 -12.086 -13.211 1 86.44 281 MET A C 1
ATOM 2235 O O . MET A 1 281 ? -17 -11.891 -13.219 1 86.44 281 MET A O 1
ATOM 2239 N N . LEU A 1 282 ? -14.93 -11.375 -13.859 1 88.19 282 LEU A N 1
ATOM 2240 C CA . LEU A 1 282 ? -15.297 -10.406 -14.891 1 88.19 282 LEU A CA 1
ATOM 2241 C C . LEU A 1 282 ? -14.656 -10.773 -16.219 1 88.19 282 LEU A C 1
ATOM 2243 O O . LEU A 1 282 ? -13.453 -11.039 -16.281 1 88.19 282 LEU A O 1
ATOM 2247 N N . LEU A 1 283 ? -15.508 -10.93 -17.234 1 89.75 283 LEU A N 1
ATOM 2248 C CA . LEU A 1 283 ? -15.016 -11.156 -18.594 1 89.75 283 LEU A CA 1
ATOM 2249 C C . LEU A 1 283 ? -15.094 -9.875 -19.422 1 89.75 283 LEU A C 1
ATOM 2251 O O . LEU A 1 283 ? -16.156 -9.266 -19.531 1 89.75 283 LEU A O 1
ATOM 2255 N N . CYS A 1 284 ? -13.945 -9.445 -19.922 1 87.88 284 CYS A N 1
ATOM 2256 C CA . CYS A 1 284 ? -13.859 -8.242 -20.75 1 87.88 284 CYS A CA 1
ATOM 2257 C C . CYS A 1 284 ? -13.484 -8.602 -22.188 1 87.88 284 CYS A C 1
ATOM 2259 O O . CYS A 1 284 ? -12.523 -9.344 -22.406 1 87.88 284 CYS A O 1
ATOM 2261 N N . GLU A 1 285 ? -14.281 -8.125 -23.062 1 84.25 285 GLU A N 1
ATOM 2262 C CA . GLU A 1 285 ? -13.875 -8.188 -24.469 1 84.25 285 GLU A CA 1
ATOM 2263 C C . GLU A 1 285 ? -12.969 -7.02 -24.844 1 84.25 285 GLU A C 1
ATOM 2265 O O . GLU A 1 285 ? -13.32 -5.859 -24.625 1 84.25 285 GLU A O 1
ATOM 2270 N N . THR A 1 286 ? -11.789 -7.418 -25.141 1 76.94 286 THR A N 1
ATOM 2271 C CA . THR A 1 286 ? -10.805 -6.363 -25.359 1 76.94 286 THR A CA 1
ATOM 2272 C C . THR A 1 286 ? -10.484 -6.23 -26.844 1 76.94 286 THR A C 1
ATOM 2274 O O . THR A 1 286 ? -10.453 -7.227 -27.562 1 76.94 286 THR A O 1
ATOM 2277 N N . ASN A 1 287 ? -10.617 -5.055 -27.344 1 72 287 ASN A N 1
ATOM 2278 C CA . ASN A 1 287 ? -10.039 -4.734 -28.641 1 72 287 ASN A CA 1
ATOM 2279 C C . ASN A 1 287 ? -8.75 -3.926 -28.5 1 72 287 ASN A C 1
ATOM 2281 O O . ASN A 1 287 ? -8.742 -2.717 -28.734 1 72 287 ASN A O 1
ATOM 2285 N N . ILE A 1 288 ? -7.84 -4.594 -27.953 1 65.44 288 ILE A N 1
ATOM 2286 C CA . ILE A 1 288 ? -6.586 -3.895 -27.688 1 65.44 288 ILE A CA 1
ATOM 2287 C C . ILE A 1 288 ? -5.746 -3.824 -28.953 1 65.44 288 ILE A C 1
ATOM 2289 O O . ILE A 1 288 ? -5.465 -4.852 -29.578 1 65.44 288 ILE A O 1
ATOM 2293 N N . LYS A 1 289 ? -5.566 -2.512 -29.5 1 61.03 289 LYS A N 1
ATOM 2294 C CA . LYS A 1 289 ? -4.602 -2.242 -30.578 1 61.03 289 LYS A CA 1
ATOM 2295 C C . LYS A 1 289 ? -3.238 -1.868 -30 1 61.03 289 LYS A C 1
ATOM 2297 O O . LYS A 1 289 ? -3.092 -0.823 -29.359 1 61.03 289 LYS A O 1
ATOM 2302 N N . TRP A 1 290 ? -2.354 -3.045 -29.984 1 56.03 290 TRP A N 1
ATOM 2303 C CA . TRP A 1 290 ? -1.041 -2.768 -29.406 1 56.03 290 TRP A CA 1
ATOM 2304 C C . TRP A 1 290 ? -0.181 -1.964 -30.375 1 56.03 290 TRP A C 1
ATOM 2306 O O . TRP A 1 290 ? -0.338 -2.076 -31.594 1 56.03 290 TRP A O 1
ATOM 2316 N N . MET B 1 1 ? 7.699 25.094 5.602 1 38.5 1 MET B N 1
ATOM 2317 C CA . MET B 1 1 ? 7.926 23.656 5.484 1 38.5 1 MET B CA 1
ATOM 2318 C C . MET B 1 1 ? 8.953 23.188 6.508 1 38.5 1 MET B C 1
ATOM 2320 O O . MET B 1 1 ? 9.906 23.906 6.82 1 38.5 1 MET B O 1
ATOM 2324 N N . VAL B 1 2 ? 8.523 22.312 7.359 1 38.69 2 VAL B N 1
ATOM 2325 C CA . VAL B 1 2 ? 9.445 21.734 8.336 1 38.69 2 VAL B CA 1
ATOM 2326 C C . VAL B 1 2 ? 10.156 20.531 7.723 1 38.69 2 VAL B C 1
ATOM 2328 O O . VAL B 1 2 ? 9.531 19.688 7.074 1 38.69 2 VAL B O 1
ATOM 2331 N N . LEU B 1 3 ? 11.461 20.672 7.453 1 42.53 3 LEU B N 1
ATOM 2332 C CA . LEU B 1 3 ? 12.258 19.5 7.125 1 42.53 3 LEU B CA 1
ATOM 2333 C C . LEU B 1 3 ? 12.812 18.844 8.391 1 42.53 3 LEU B C 1
ATOM 2335 O O . LEU B 1 3 ? 13.375 19.531 9.25 1 42.53 3 LEU B O 1
ATOM 2339 N N . CYS B 1 4 ? 12.109 17.797 8.789 1 41.97 4 CYS B N 1
ATOM 2340 C CA . CYS B 1 4 ? 12.695 17.094 9.93 1 41.97 4 CYS B CA 1
ATOM 2341 C C . CYS B 1 4 ? 13.75 16.094 9.477 1 41.97 4 CYS B C 1
ATOM 2343 O O . CYS B 1 4 ? 13.5 15.289 8.586 1 41.97 4 CYS B O 1
ATOM 2345 N N . SER B 1 5 ? 15.016 16.453 9.539 1 37.41 5 SER B N 1
ATOM 2346 C CA . SER B 1 5 ? 16.031 15.406 9.398 1 37.41 5 SER B CA 1
ATOM 2347 C C . SER B 1 5 ? 15.922 14.391 10.523 1 37.41 5 SER B C 1
ATOM 2349 O O . SER B 1 5 ? 16.062 14.734 11.703 1 37.41 5 SER B O 1
ATOM 2351 N N . LEU B 1 6 ? 15.086 13.367 10.312 1 37.25 6 LEU B N 1
ATOM 2352 C CA . LEU B 1 6 ? 15.062 12.312 11.32 1 37.25 6 LEU B CA 1
ATOM 2353 C C . LEU B 1 6 ? 16.391 11.555 11.344 1 37.25 6 LEU B C 1
ATOM 2355 O O . LEU B 1 6 ? 16.547 10.562 10.625 1 37.25 6 LEU B O 1
ATOM 2359 N N . HIS B 1 7 ? 17.516 12.109 11.32 1 34.56 7 HIS B N 1
ATOM 2360 C CA . HIS B 1 7 ? 18.688 11.273 11.523 1 34.56 7 HIS B CA 1
ATOM 2361 C C . HIS B 1 7 ? 18.625 10.562 12.875 1 34.56 7 HIS B C 1
ATOM 2363 O O . HIS B 1 7 ? 18.5 11.211 13.914 1 34.56 7 HIS B O 1
ATOM 2369 N N . LEU B 1 8 ? 18.391 9.273 12.805 1 35.97 8 LEU B N 1
ATOM 2370 C CA . LEU B 1 8 ? 18.438 8.438 14 1 35.97 8 LEU B CA 1
ATOM 2371 C C . LEU B 1 8 ? 19.719 8.672 14.789 1 35.97 8 LEU B C 1
ATOM 2373 O O . LEU B 1 8 ? 19.828 8.227 15.938 1 35.97 8 LEU B O 1
ATOM 2377 N N . SER B 1 9 ? 20.922 8.648 14.094 1 34.59 9 SER B N 1
ATOM 2378 C CA . SER B 1 9 ? 22.094 8.586 14.977 1 34.59 9 SER B CA 1
ATOM 2379 C C . SER B 1 9 ? 22.078 9.742 15.977 1 34.59 9 SER B C 1
ATOM 2381 O O . SER B 1 9 ? 22.625 9.625 17.078 1 34.59 9 SER B O 1
ATOM 2383 N N . ASN B 1 10 ? 22.516 10.953 15.5 1 39.59 10 ASN B N 1
ATOM 2384 C CA . ASN B 1 10 ? 22.578 12.07 16.422 1 39.59 10 ASN B CA 1
ATOM 2385 C C . ASN B 1 10 ? 21.188 12.578 16.797 1 39.59 10 ASN B C 1
ATOM 2387 O O . ASN B 1 10 ? 20.453 13.062 15.938 1 39.59 10 ASN B O 1
ATOM 2391 N N . PRO B 1 11 ? 20.719 12.188 18.016 1 44.44 11 PRO B N 1
ATOM 2392 C CA . PRO B 1 11 ? 19.375 12.422 18.516 1 44.44 11 PRO B CA 1
ATOM 2393 C C . PRO B 1 11 ? 18.688 13.617 17.859 1 44.44 11 PRO B C 1
ATOM 2395 O O . PRO B 1 11 ? 17.594 13.484 17.297 1 44.44 11 PRO B O 1
ATOM 2398 N N . LYS B 1 12 ? 18.391 14.781 19.016 1 52.25 12 LYS B N 1
ATOM 2399 C CA . LYS B 1 12 ? 17.406 15.43 19.891 1 52.25 12 LYS B CA 1
ATOM 2400 C C . LYS B 1 12 ? 17.016 16.797 19.344 1 52.25 12 LYS B C 1
ATOM 2402 O O . LYS B 1 12 ? 16.172 17.484 19.922 1 52.25 12 LYS B O 1
ATOM 2407 N N . ILE B 1 13 ? 17.734 17.219 18.312 1 71.06 13 ILE B N 1
ATOM 2408 C CA . ILE B 1 13 ? 17.266 18.594 18.188 1 71.06 13 ILE B CA 1
ATOM 2409 C C . ILE B 1 13 ? 16.922 18.906 16.734 1 71.06 13 ILE B C 1
ATOM 2411 O O . ILE B 1 13 ? 17.812 18.922 15.875 1 71.06 13 ILE B O 1
ATOM 2415 N N . GLY B 1 14 ? 15.703 18.891 16.328 1 83.69 14 GLY B N 1
ATOM 2416 C CA . GLY B 1 14 ? 15.203 19.312 15.023 1 83.69 14 GLY B CA 1
ATOM 2417 C C . GLY B 1 14 ? 15.477 20.766 14.719 1 83.69 14 GLY B C 1
ATOM 2418 O O . GLY B 1 14 ? 15.914 21.516 15.594 1 83.69 14 GLY B O 1
ATOM 2419 N N . VAL B 1 15 ? 15.477 21.062 13.438 1 86.75 15 VAL B N 1
ATOM 2420 C CA . VAL B 1 15 ? 15.688 22.438 12.984 1 86.75 15 VAL B CA 1
ATOM 2421 C C . VAL B 1 15 ? 14.555 22.844 12.039 1 86.75 15 VAL B C 1
ATOM 2423 O O . VAL B 1 15 ? 13.891 21.984 11.453 1 86.75 15 VAL B O 1
ATOM 2426 N N . ILE B 1 16 ? 14.32 24.141 12.039 1 88.69 16 ILE B N 1
ATOM 2427 C CA . ILE B 1 16 ? 13.359 24.719 11.117 1 88.69 16 ILE B CA 1
ATOM 2428 C C . ILE B 1 16 ? 14.078 25.641 10.133 1 88.69 16 ILE B C 1
ATOM 2430 O O . ILE B 1 16 ? 14.961 26.406 10.523 1 88.69 16 ILE B O 1
ATOM 2434 N N . HIS B 1 17 ? 13.773 25.5 8.898 1 88.12 17 HIS B N 1
ATOM 2435 C CA . HIS B 1 17 ? 14.352 26.328 7.844 1 88.12 17 HIS B CA 1
ATOM 2436 C C . HIS B 1 17 ? 13.273 27.125 7.129 1 88.12 17 HIS B C 1
ATOM 2438 O O . HIS B 1 17 ? 12.094 26.766 7.156 1 88.12 17 HIS B O 1
ATOM 2444 N N . THR B 1 18 ? 13.727 28.297 6.551 1 88 18 THR B N 1
ATOM 2445 C CA . THR B 1 18 ? 12.891 29.031 5.605 1 88 18 THR B CA 1
ATOM 2446 C C . THR B 1 18 ? 13.414 28.859 4.184 1 88 18 THR B C 1
ATOM 2448 O O . THR B 1 18 ? 14.602 28.625 3.975 1 88 18 THR B O 1
ATOM 2451 N N . PHE B 1 19 ? 12.539 28.812 3.322 1 86.06 19 PHE B N 1
ATOM 2452 C CA . PHE B 1 19 ? 12.836 28.797 1.896 1 86.06 19 PHE B CA 1
ATOM 2453 C C . PHE B 1 19 ? 12.008 29.828 1.15 1 86.06 19 PHE B C 1
ATOM 2455 O O . PHE B 1 19 ? 10.781 29.875 1.293 1 86.06 19 PHE B O 1
ATOM 2462 N N . ASN B 1 20 ? 12.711 30.703 0.393 1 84.88 20 ASN B N 1
ATOM 2463 C CA . ASN B 1 20 ? 12.047 31.734 -0.383 1 84.88 20 ASN B CA 1
ATOM 2464 C C . ASN B 1 20 ? 11.766 31.281 -1.812 1 84.88 20 ASN B C 1
ATOM 2466 O O . ASN B 1 20 ? 12.688 31.188 -2.629 1 84.88 20 ASN B O 1
ATOM 2470 N N . LEU B 1 21 ? 10.516 31.078 -2.133 1 84 21 LEU B N 1
ATOM 2471 C CA . LEU B 1 21 ? 10.141 30.562 -3.445 1 84 21 LEU B CA 1
ATOM 2472 C C . LEU B 1 21 ? 10.414 31.609 -4.531 1 84 21 LEU B C 1
ATOM 2474 O O . LEU B 1 21 ? 10.562 31.25 -5.707 1 84 21 LEU B O 1
ATOM 2478 N N . SER B 1 22 ? 10.461 32.875 -4.141 1 83.5 22 SER B N 1
ATOM 2479 C CA . SER B 1 22 ? 10.727 33.938 -5.109 1 83.5 22 SER B CA 1
ATOM 2480 C C . SER B 1 22 ? 12.211 34.062 -5.402 1 83.5 22 SER B C 1
ATOM 2482 O O . SER B 1 22 ? 12.609 34.625 -6.418 1 83.5 22 SER B O 1
ATOM 2484 N N . SER B 1 23 ? 13.078 33.594 -4.543 1 85.5 23 SER B N 1
ATOM 2485 C CA . SER B 1 23 ? 14.531 33.562 -4.707 1 85.5 23 SER B CA 1
ATOM 2486 C C . SER B 1 23 ? 15.109 32.188 -4.344 1 85.5 23 SER B C 1
ATOM 2488 O O . SER B 1 23 ? 15.914 32.094 -3.418 1 85.5 23 SER B O 1
ATOM 2490 N N . PRO B 1 24 ? 14.766 31.219 -5.172 1 83.19 24 PRO B N 1
ATOM 2491 C CA . PRO B 1 24 ? 15.133 29.844 -4.812 1 83.19 24 PRO B CA 1
ATOM 2492 C C . PRO B 1 24 ? 16.641 29.641 -4.754 1 83.19 24 PRO B C 1
ATOM 2494 O O . PRO B 1 24 ? 17.125 28.766 -4.027 1 83.19 24 PRO B O 1
ATOM 2497 N N . ASN B 1 25 ? 17.391 30.438 -5.367 1 85.75 25 ASN B N 1
ATOM 2498 C CA . ASN B 1 25 ? 18.844 30.281 -5.41 1 85.75 25 ASN B CA 1
ATOM 2499 C C . ASN B 1 25 ? 19.484 30.641 -4.074 1 85.75 25 ASN B C 1
ATOM 2501 O O . ASN B 1 25 ? 20.641 30.297 -3.828 1 85.75 25 ASN B O 1
ATOM 2505 N N . ASP B 1 26 ? 18.734 31.344 -3.223 1 84.75 26 ASP B N 1
ATOM 2506 C CA . ASP B 1 26 ? 19.25 31.703 -1.904 1 84.75 26 ASP B CA 1
ATOM 2507 C C . ASP B 1 26 ? 19.344 30.469 -1.008 1 84.75 26 ASP B C 1
ATOM 2509 O O . ASP B 1 26 ? 20 30.5 0.033 1 84.75 26 ASP B O 1
ATOM 2513 N N . GLY B 1 27 ? 18.656 29.438 -1.436 1 82.81 27 GLY B N 1
ATOM 2514 C CA . GLY B 1 27 ? 18.688 28.203 -0.668 1 82.81 27 GLY B CA 1
ATOM 2515 C C . GLY B 1 27 ? 17.891 28.281 0.619 1 82.81 27 GLY B C 1
ATOM 2516 O O . GLY B 1 27 ? 16.938 29.062 0.722 1 82.81 27 GLY B O 1
ATOM 2517 N N . PHE B 1 28 ? 18.234 27.375 1.535 1 83.31 28 PHE B N 1
ATOM 2518 C CA . PHE B 1 28 ? 17.547 27.297 2.82 1 83.31 28 PHE B CA 1
ATOM 2519 C C . PHE B 1 28 ? 18.297 28.094 3.879 1 83.31 28 PHE B C 1
ATOM 2521 O O . PHE B 1 28 ? 19.516 28.125 3.889 1 83.31 28 PHE B O 1
ATOM 2528 N N . THR B 1 29 ? 17.516 28.766 4.691 1 85.38 29 THR B N 1
ATOM 2529 C CA . THR B 1 29 ? 18.078 29.484 5.82 1 85.38 29 THR B CA 1
ATOM 2530 C C . THR B 1 29 ? 17.547 28.938 7.141 1 85.38 29 THR B C 1
ATOM 2532 O O . THR B 1 29 ? 16.328 28.859 7.34 1 85.38 29 THR B O 1
ATOM 2535 N N . ARG B 1 30 ? 18.406 28.562 7.945 1 87.94 30 ARG B N 1
ATOM 2536 C CA . ARG B 1 30 ? 18 28.047 9.25 1 87.94 30 ARG B CA 1
ATOM 2537 C C . ARG B 1 30 ? 17.406 29.156 10.109 1 87.94 30 ARG B C 1
ATOM 2539 O O . ARG B 1 30 ? 17.938 30.266 10.172 1 87.94 30 ARG B O 1
ATOM 2546 N N . VAL B 1 31 ? 16.312 28.859 10.703 1 91.19 31 VAL B N 1
ATOM 2547 C CA . VAL B 1 31 ? 15.672 29.797 11.609 1 91.19 31 VAL B CA 1
ATOM 2548 C C . VAL B 1 31 ? 16.359 29.734 12.977 1 91.19 31 VAL B C 1
ATOM 2550 O O . VAL B 1 31 ? 16.547 28.656 13.539 1 91.19 31 VAL B O 1
ATOM 2553 N N . THR B 1 32 ? 16.766 30.891 13.445 1 92.5 32 THR B N 1
ATOM 2554 C CA . THR B 1 32 ? 17.297 30.969 14.805 1 92.5 32 THR B CA 1
ATOM 2555 C C . THR B 1 32 ? 16.172 31 15.828 1 92.5 32 THR B C 1
ATOM 2557 O O . THR B 1 32 ? 15.258 31.828 15.742 1 92.5 32 THR B O 1
ATOM 2560 N N . ILE B 1 33 ? 16.234 30.141 16.734 1 92.94 33 ILE B N 1
ATOM 2561 C CA . ILE B 1 33 ? 15.219 30.078 17.781 1 92.94 33 ILE B CA 1
ATOM 2562 C C . ILE B 1 33 ? 15.797 30.609 19.094 1 92.94 33 ILE B C 1
ATOM 2564 O O . ILE B 1 33 ? 16.828 30.125 19.562 1 92.94 33 ILE B O 1
ATOM 2568 N N . SER B 1 34 ? 15.117 31.625 19.625 1 93.56 34 SER B N 1
ATOM 2569 C CA . SER B 1 34 ? 15.578 32.188 20.875 1 93.56 34 SER B CA 1
ATOM 2570 C C . SER B 1 34 ? 14.648 31.844 22.031 1 93.56 34 SER B C 1
ATOM 2572 O O . SER B 1 34 ? 13.445 31.656 21.828 1 93.56 34 SER B O 1
ATOM 2574 N N . SER B 1 35 ? 15.258 31.734 23.25 1 94.62 35 SER B N 1
ATOM 2575 C CA . SER B 1 35 ? 14.555 31.656 24.531 1 94.62 35 SER B CA 1
ATOM 2576 C C . SER B 1 35 ? 13.875 30.297 24.703 1 94.62 35 SER B C 1
ATOM 2578 O O . SER B 1 35 ? 13.062 30.125 25.609 1 94.62 35 SER B O 1
ATOM 2580 N N . ARG B 1 36 ? 14.102 29.391 23.844 1 93.5 36 ARG B N 1
ATOM 2581 C CA . ARG B 1 36 ? 13.5 28.078 24.031 1 93.5 36 ARG B CA 1
ATOM 2582 C C . ARG B 1 36 ? 14.188 27.312 25.141 1 93.5 36 ARG B C 1
ATOM 2584 O O . ARG B 1 36 ? 15.422 27.25 25.203 1 93.5 36 ARG B O 1
ATOM 2591 N N . PRO B 1 37 ? 13.469 26.734 26.047 1 92.25 37 PRO B N 1
ATOM 2592 C CA . PRO B 1 37 ? 14.102 25.938 27.094 1 92.25 37 PRO B CA 1
ATOM 2593 C C . PRO B 1 37 ? 14.859 24.734 26.547 1 92.25 37 PRO B C 1
ATOM 2595 O O . PRO B 1 37 ? 14.555 24.266 25.438 1 92.25 37 PRO B O 1
ATOM 2598 N N . GLN B 1 38 ? 15.781 24.312 27.344 1 87 38 GLN B N 1
ATOM 2599 C CA . GLN B 1 38 ? 16.516 23.109 26.953 1 87 38 GLN B CA 1
ATOM 2600 C C . GLN B 1 38 ? 15.609 21.891 26.938 1 87 38 GLN B C 1
ATOM 2602 O O . GLN B 1 38 ? 14.719 21.75 27.781 1 87 38 GLN B O 1
ATOM 2607 N N . GLY B 1 39 ? 15.789 21.078 25.953 1 85.81 39 GLY B N 1
ATOM 2608 C CA . GLY B 1 39 ? 15 19.859 25.812 1 85.81 39 GLY B CA 1
ATOM 2609 C C . GLY B 1 39 ? 14.922 19.344 24.391 1 85.81 39 GLY B C 1
ATOM 2610 O O . GLY B 1 39 ? 15.547 19.906 23.484 1 85.81 39 GLY B O 1
ATOM 2611 N N . SER B 1 40 ? 14.156 18.281 24.297 1 87.31 40 SER B N 1
ATOM 2612 C CA . SER B 1 40 ? 14.008 17.672 22.969 1 87.31 40 SER B CA 1
ATOM 2613 C C . SER B 1 40 ? 13.18 18.562 22.047 1 87.31 40 SER B C 1
ATOM 2615 O O . SER B 1 40 ? 12.258 19.25 22.484 1 87.31 40 SER B O 1
ATOM 2617 N N . PHE B 1 41 ? 13.57 18.656 20.812 1 91.12 41 PHE B N 1
ATOM 2618 C CA . PHE B 1 41 ? 12.852 19.391 19.781 1 91.12 41 PHE B CA 1
ATOM 2619 C C . PHE B 1 41 ? 12.75 18.562 18.5 1 91.12 41 PHE B C 1
ATOM 2621 O O . PHE B 1 41 ? 13.703 18.484 17.734 1 91.12 41 PHE B O 1
ATOM 2628 N N . HIS B 1 42 ? 11.594 17.953 18.328 1 90.56 42 HIS B N 1
ATOM 2629 C CA . HIS B 1 42 ? 11.305 17.141 17.141 1 90.56 42 HIS B CA 1
ATOM 2630 C C . HIS B 1 42 ? 10.086 17.688 16.406 1 90.56 42 HIS B C 1
ATOM 2632 O O . HIS B 1 42 ? 9 17.094 16.469 1 90.56 42 HIS B O 1
ATOM 2638 N N . PRO B 1 43 ? 10.344 18.734 15.594 1 92.44 43 PRO B N 1
ATOM 2639 C CA . PRO B 1 43 ? 9.219 19.344 14.883 1 92.44 43 PRO B CA 1
ATOM 2640 C C . PRO B 1 43 ? 8.719 18.484 13.727 1 92.44 43 PRO B C 1
ATOM 2642 O O . PRO B 1 43 ? 9.516 18.016 12.914 1 92.44 43 PRO B O 1
ATOM 2645 N N . VAL B 1 44 ? 7.406 18.266 13.594 1 90.62 44 VAL B N 1
ATOM 2646 C CA . VAL B 1 44 ? 6.895 17.422 12.516 1 90.62 44 VAL B CA 1
ATOM 2647 C C . VAL B 1 44 ? 5.797 18.156 11.758 1 90.62 44 VAL B C 1
ATOM 2649 O O . VAL B 1 44 ? 5.438 17.781 10.641 1 90.62 44 VAL B O 1
ATOM 2652 N N . GLY B 1 45 ? 5.152 19.141 12.227 1 93.19 45 GLY B N 1
ATOM 2653 C CA . GLY B 1 45 ? 4.133 19.984 11.617 1 93.19 45 GLY B CA 1
ATOM 2654 C C . GLY B 1 45 ? 4.191 21.422 12.086 1 93.19 45 GLY B C 1
ATOM 2655 O O . GLY B 1 45 ? 4.543 21.703 13.234 1 93.19 45 GLY B O 1
ATOM 2656 N N . LEU B 1 46 ? 3.797 22.312 11.195 1 95.44 46 LEU B N 1
ATOM 2657 C CA . LEU B 1 46 ? 3.842 23.734 11.562 1 95.44 46 LEU B CA 1
ATOM 2658 C C . LEU B 1 46 ? 2.777 24.516 10.812 1 95.44 46 LEU B C 1
ATOM 2660 O O . LEU B 1 46 ? 2.328 24.109 9.742 1 95.44 46 LEU B O 1
ATOM 2664 N N . SER B 1 47 ? 2.361 25.547 11.398 1 96.5 47 SER B N 1
ATOM 2665 C CA . SER B 1 47 ? 1.427 26.516 10.836 1 96.5 47 SER B CA 1
ATOM 2666 C C . SER B 1 47 ? 1.648 27.906 11.422 1 96.5 47 SER B C 1
ATOM 2668 O O . SER B 1 47 ? 2.125 28.031 12.547 1 96.5 47 SER B O 1
ATOM 2670 N N . SER B 1 48 ? 1.391 28.875 10.609 1 94.88 48 SER B N 1
ATOM 2671 C CA . SER B 1 48 ? 1.561 30.234 11.102 1 94.88 48 SER B CA 1
ATOM 2672 C C . SER B 1 48 ? 0.285 31.047 10.922 1 94.88 48 SER B C 1
ATOM 2674 O O . SER B 1 48 ? -0.566 30.703 10.102 1 94.88 48 SER B O 1
ATOM 2676 N N . ILE B 1 49 ? 0.175 32.062 11.75 1 94.44 49 ILE B N 1
ATOM 2677 C CA . ILE B 1 49 ? -0.937 33 11.656 1 94.44 49 ILE B CA 1
ATOM 2678 C C . ILE B 1 49 ? -0.44 34.406 11.938 1 94.44 49 ILE B C 1
ATOM 2680 O O . ILE B 1 49 ? 0.439 34.594 12.781 1 94.44 49 ILE B O 1
ATOM 2684 N N . HIS B 1 50 ? -0.924 35.281 11.125 1 92.31 50 HIS B N 1
ATOM 2685 C CA . HIS B 1 50 ? -0.66 36.719 11.375 1 92.31 50 HIS B CA 1
ATOM 2686 C C . HIS B 1 50 ? -1.795 37.344 12.172 1 92.31 50 HIS B C 1
ATOM 2688 O O . HIS B 1 50 ? -2.957 37.281 11.766 1 92.31 50 HIS B O 1
ATOM 2694 N N . ASP B 1 51 ? -1.482 37.844 13.359 1 87.25 51 ASP B N 1
ATOM 2695 C CA . ASP B 1 51 ? -2.477 38.438 14.242 1 87.25 51 ASP B CA 1
ATOM 2696 C C . ASP B 1 51 ? -1.933 39.719 14.891 1 87.25 51 ASP B C 1
ATOM 2698 O O . ASP B 1 51 ? -0.89 39.688 15.547 1 87.25 51 ASP B O 1
ATOM 2702 N N . THR B 1 52 ? -2.707 40.844 14.852 1 85.12 52 THR B N 1
ATOM 2703 C CA . THR B 1 52 ? -2.473 42.125 15.492 1 85.12 52 THR B CA 1
ATOM 2704 C C . THR B 1 52 ? -1.021 42.562 15.312 1 85.12 52 THR B C 1
ATOM 2706 O O . THR B 1 52 ? -0.359 42.938 16.281 1 85.12 52 THR B O 1
ATOM 2709 N N . GLY B 1 53 ? -0.447 42.406 14.117 1 84.69 53 GLY B N 1
ATOM 2710 C CA . GLY B 1 53 ? 0.861 42.938 13.781 1 84.69 53 GLY B CA 1
ATOM 2711 C C . GLY B 1 53 ? 1.991 41.938 14.023 1 84.69 53 GLY B C 1
ATOM 2712 O O . GLY B 1 53 ? 3.15 42.25 13.727 1 84.69 53 GLY B O 1
ATOM 2713 N N . SER B 1 54 ? 1.649 40.875 14.664 1 90.12 54 SER B N 1
ATOM 2714 C CA . SER B 1 54 ? 2.666 39.844 14.906 1 90.12 54 SER B CA 1
ATOM 2715 C C . SER B 1 54 ? 2.33 38.531 14.188 1 90.12 54 SER B C 1
ATOM 2717 O O . SER B 1 54 ? 1.162 38.25 13.906 1 90.12 54 SER B O 1
ATOM 2719 N N . THR B 1 55 ? 3.396 37.812 13.812 1 94.06 55 THR B N 1
ATOM 2720 C CA . THR B 1 55 ? 3.227 36.5 13.234 1 94.06 55 THR B CA 1
ATOM 2721 C C . THR B 1 55 ? 3.611 35.406 14.242 1 94.06 55 THR B C 1
ATOM 2723 O O . THR B 1 55 ? 4.695 35.469 14.828 1 94.06 55 THR B O 1
ATOM 2726 N N . TYR B 1 56 ? 2.666 34.531 14.453 1 95.38 56 TYR B N 1
ATOM 2727 C CA . TYR B 1 56 ? 2.918 33.438 15.367 1 95.38 56 TYR B CA 1
ATOM 2728 C C . TYR B 1 56 ? 3.062 32.125 14.609 1 95.38 56 TYR B C 1
ATOM 2730 O O . TYR B 1 56 ? 2.348 31.875 13.633 1 95.38 56 TYR B O 1
ATOM 2738 N N . VAL B 1 57 ? 4.004 31.297 15.055 1 95.94 57 VAL B N 1
ATOM 2739 C CA . VAL B 1 57 ? 4.25 30 14.461 1 95.94 57 VAL B CA 1
ATOM 2740 C C . VAL B 1 57 ? 3.945 28.906 15.484 1 95.94 57 VAL B C 1
ATOM 2742 O O . VAL B 1 57 ? 4.453 28.938 16.609 1 95.94 57 VAL B O 1
ATOM 2745 N N . TYR B 1 58 ? 3.086 28.078 15.141 1 96.75 58 TYR B N 1
ATOM 2746 C CA . TYR B 1 58 ? 2.75 26.891 15.93 1 96.75 58 TYR B CA 1
ATOM 2747 C C . TYR B 1 58 ? 3.463 25.656 15.398 1 96.75 58 TYR B C 1
ATOM 2749 O O . TYR B 1 58 ? 3.395 25.359 14.203 1 96.75 58 TYR B O 1
ATOM 2757 N N . VAL B 1 59 ? 4.164 24.938 1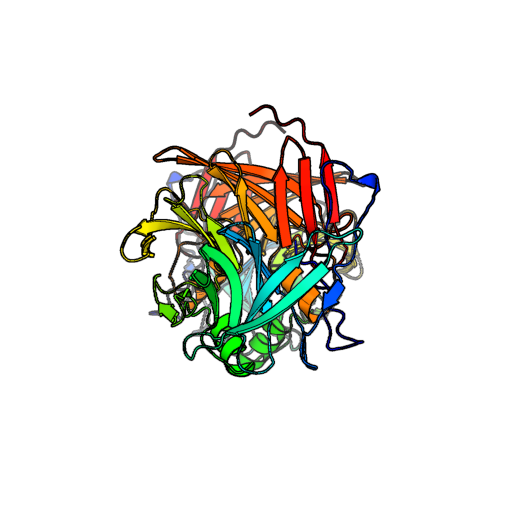6.297 1 96.5 59 VAL B N 1
ATOM 2758 C CA . VAL B 1 59 ? 4.973 23.797 15.883 1 96.5 59 VAL B CA 1
ATOM 2759 C C . VAL B 1 59 ? 4.594 22.562 16.703 1 96.5 59 VAL B C 1
ATOM 2761 O O . VAL B 1 59 ? 4.547 22.625 17.938 1 96.5 59 VAL B O 1
ATOM 2764 N N . VAL B 1 60 ? 4.305 21.5 16 1 96.38 60 VAL B N 1
ATOM 2765 C CA . VAL B 1 60 ? 4.156 20.219 16.703 1 96.38 60 VAL B CA 1
ATOM 2766 C C . VAL B 1 60 ? 5.523 19.719 17.156 1 96.38 60 VAL B C 1
ATOM 2768 O O . VAL B 1 60 ? 6.426 19.531 16.328 1 96.38 60 VAL B O 1
ATOM 2771 N N . ASN B 1 61 ? 5.719 19.547 18.391 1 94.56 61 ASN B N 1
ATOM 2772 C CA . ASN B 1 61 ? 6.918 18.938 18.938 1 94.56 61 ASN B CA 1
ATOM 2773 C C . ASN B 1 61 ? 6.637 17.531 19.469 1 94.56 61 ASN B C 1
ATOM 2775 O O . ASN B 1 61 ? 5.992 17.375 20.5 1 94.56 61 ASN B O 1
ATOM 2779 N N . GLN B 1 62 ? 7.098 16.578 18.734 1 91.06 62 GLN B N 1
ATOM 2780 C CA . GLN B 1 62 ? 6.887 15.195 19.141 1 91.06 62 GLN B CA 1
ATOM 2781 C C . GLN B 1 62 ? 7.82 14.812 20.281 1 91.06 62 GLN B C 1
ATOM 2783 O O . GLN B 1 62 ? 9.023 15.078 20.219 1 91.06 62 GLN B O 1
ATOM 2788 N N . GLN B 1 63 ? 7.195 14.242 21.297 1 86.25 63 GLN B N 1
ATOM 2789 C CA . GLN B 1 63 ? 7.91 13.836 22.5 1 86.25 63 GLN B CA 1
ATOM 2790 C C . GLN B 1 63 ? 7.824 12.328 22.719 1 86.25 63 GLN B C 1
ATOM 2792 O O . GLN B 1 63 ? 7.27 11.609 21.891 1 86.25 63 GLN B O 1
ATOM 2797 N N . THR B 1 64 ? 8.492 11.875 23.734 1 77.56 64 THR B N 1
ATOM 2798 C CA . THR B 1 64 ? 8.516 10.438 24.016 1 77.56 64 THR B CA 1
ATOM 2799 C C . THR B 1 64 ? 7.137 9.953 24.469 1 77.56 64 THR B C 1
ATOM 2801 O O . THR B 1 64 ? 6.711 8.852 24.094 1 77.56 64 THR B O 1
ATOM 2804 N N . VAL B 1 65 ? 6.512 10.758 25.266 1 74.94 65 VAL B N 1
ATOM 2805 C CA . VAL B 1 65 ? 5.23 10.289 25.781 1 74.94 65 VAL B CA 1
ATOM 2806 C C . VAL B 1 65 ? 4.094 11.109 25.188 1 74.94 65 VAL B C 1
ATOM 2808 O O . VAL B 1 65 ? 3.32 10.609 24.359 1 74.94 65 VAL B O 1
ATOM 2811 N N . ARG B 1 66 ? 3.982 12.344 25.5 1 83.31 66 ARG B N 1
ATOM 2812 C CA . ARG B 1 66 ? 2.908 13.195 25 1 83.31 66 ARG B CA 1
ATOM 2813 C C . ARG B 1 66 ? 3.469 14.383 24.219 1 83.31 66 ARG B C 1
ATOM 2815 O O . ARG B 1 66 ? 4.289 15.141 24.75 1 83.31 66 ARG B O 1
ATOM 2822 N N . ASP B 1 67 ? 2.926 14.398 23 1 93.94 67 ASP B N 1
ATOM 2823 C CA . ASP B 1 67 ? 3.354 15.508 22.141 1 93.94 67 ASP B CA 1
ATOM 2824 C C . ASP B 1 67 ? 2.74 16.828 22.609 1 93.94 67 ASP B C 1
ATOM 2826 O O . ASP B 1 67 ? 1.796 16.828 23.406 1 93.94 67 ASP B O 1
ATOM 2830 N N . CYS B 1 68 ? 3.33 17.922 22.188 1 95.31 68 CYS B N 1
ATOM 2831 C CA . CYS B 1 68 ? 2.828 19.234 22.547 1 95.31 68 CYS B CA 1
ATOM 2832 C C . CYS B 1 68 ? 2.951 20.203 21.375 1 95.31 68 CYS B C 1
ATOM 2834 O O . CYS B 1 68 ? 3.508 19.859 20.328 1 95.31 68 CYS B O 1
ATOM 2836 N N . ILE B 1 69 ? 2.332 21.344 21.547 1 96.69 69 ILE B N 1
ATOM 2837 C CA . ILE B 1 69 ? 2.465 22.438 20.594 1 96.69 69 ILE B CA 1
ATOM 2838 C C . ILE B 1 69 ? 3.355 23.531 21.172 1 96.69 69 ILE B C 1
ATOM 2840 O O . ILE B 1 69 ? 3.127 23.984 22.297 1 96.69 69 ILE B O 1
ATOM 2844 N N . GLU B 1 70 ? 4.34 23.875 20.422 1 96.38 70 GLU B N 1
ATOM 2845 C CA . GLU B 1 70 ? 5.137 25.031 20.797 1 96.38 70 GLU B CA 1
ATOM 2846 C C . GLU B 1 70 ? 4.734 26.266 19.984 1 96.38 70 GLU B C 1
ATOM 2848 O O . GLU B 1 70 ? 4.473 26.156 18.797 1 96.38 70 GLU B O 1
ATOM 2853 N N . VAL B 1 71 ? 4.703 27.406 20.703 1 96.75 71 VAL B N 1
ATOM 2854 C CA . VAL B 1 71 ? 4.309 28.656 20.062 1 96.75 71 VAL B CA 1
ATOM 2855 C C . VAL B 1 71 ? 5.5 29.609 20.016 1 96.75 71 VAL B C 1
ATOM 2857 O O . VAL B 1 71 ? 6.188 29.812 21.016 1 96.75 71 VAL B O 1
ATOM 2860 N N . TYR B 1 72 ? 5.691 30.125 18.859 1 96.19 72 TYR B N 1
ATOM 2861 C CA . TYR B 1 72 ? 6.777 31.062 18.625 1 96.19 72 TYR B CA 1
ATOM 2862 C C . TYR B 1 72 ? 6.254 32.375 18.031 1 96.19 72 TYR B C 1
ATOM 2864 O O . TYR B 1 72 ? 5.203 32.375 17.391 1 96.19 72 TYR B O 1
ATOM 2872 N N . GLU B 1 73 ? 6.965 33.438 18.297 1 95.62 73 GLU B N 1
ATOM 2873 C CA . GLU B 1 73 ? 6.742 34.688 17.609 1 95.62 73 GLU B CA 1
ATOM 2874 C C . GLU B 1 73 ? 7.801 34.938 16.531 1 95.62 73 GLU B C 1
ATOM 2876 O O . GLU B 1 73 ? 9 34.938 16.828 1 95.62 73 GLU B O 1
ATOM 2881 N N . TRP B 1 74 ? 7.273 35.094 15.328 1 94 74 TRP B N 1
ATOM 2882 C CA . TRP B 1 74 ? 8.18 35.344 14.211 1 94 74 TRP B CA 1
ATOM 2883 C C . TRP B 1 74 ? 8.75 36.75 14.281 1 94 74 TRP B C 1
ATOM 2885 O O . TRP B 1 74 ? 8.008 37.719 14.531 1 94 74 TRP B O 1
ATOM 2895 N N . ARG B 1 75 ? 10.062 36.906 14.164 1 87.81 75 ARG B N 1
ATOM 2896 C CA . ARG B 1 75 ? 10.711 38.219 14.188 1 87.81 75 ARG B CA 1
ATOM 2897 C C . ARG B 1 75 ? 11.43 38.5 12.875 1 87.81 75 ARG B C 1
ATOM 2899 O O . ARG B 1 75 ? 12.117 37.625 12.336 1 87.81 75 ARG B O 1
ATOM 2906 N N . ARG B 1 76 ? 11.055 39.531 12.227 1 73.12 76 ARG B N 1
ATOM 2907 C CA . ARG B 1 76 ? 11.711 39.969 11 1 73.12 76 ARG B CA 1
ATOM 2908 C C . ARG B 1 76 ? 13.07 40.594 11.297 1 73.12 76 ARG B C 1
ATOM 2910 O O . ARG B 1 76 ? 13.156 41.562 12.023 1 73.12 76 ARG B O 1
ATOM 2917 N N . ALA B 1 77 ? 14.023 39.906 11.25 1 75.44 77 ALA B N 1
ATOM 2918 C CA . ALA B 1 77 ? 15.391 40.406 11.359 1 75.44 77 ALA B CA 1
ATOM 2919 C C . ALA B 1 77 ? 16.203 40.062 10.117 1 75.44 77 ALA B C 1
ATOM 2921 O O . ALA B 1 77 ? 15.656 39.625 9.102 1 75.44 77 ALA B O 1
ATOM 2922 N N . ASP B 1 78 ? 17.438 40.469 10.047 1 76.94 78 ASP B N 1
ATOM 2923 C CA . ASP B 1 78 ? 18.359 40.156 8.945 1 76.94 78 ASP B CA 1
ATOM 2924 C C . ASP B 1 78 ? 18.359 38.656 8.648 1 76.94 78 ASP B C 1
ATOM 2926 O O . ASP B 1 78 ? 18.391 38.25 7.488 1 76.94 78 ASP B O 1
ATOM 2930 N N . LYS B 1 79 ? 18.25 38 9.719 1 85.81 79 LYS B N 1
ATOM 2931 C CA . LYS B 1 79 ? 18.094 36.562 9.633 1 85.81 79 LYS B CA 1
ATOM 2932 C C . LYS B 1 79 ? 16.766 36.094 10.227 1 85.81 79 LYS B C 1
ATOM 2934 O O . LYS B 1 79 ? 16.281 36.688 11.203 1 85.81 79 LYS B O 1
ATOM 2939 N N . PRO B 1 80 ? 16.188 35.062 9.5 1 87.88 80 PRO B N 1
ATOM 2940 C CA . PRO B 1 80 ? 14.93 34.562 10.07 1 87.88 80 PRO B CA 1
ATOM 2941 C C . PRO B 1 80 ? 15.086 34.094 11.516 1 87.88 80 PRO B C 1
ATOM 2943 O O . PRO B 1 80 ? 15.945 33.281 11.805 1 87.88 80 PRO B O 1
ATOM 2946 N N . THR B 1 81 ? 14.289 34.656 12.453 1 92.25 81 THR B N 1
ATOM 2947 C CA . THR B 1 81 ? 14.352 34.344 13.875 1 92.25 81 THR B CA 1
ATOM 2948 C C . THR B 1 81 ? 12.945 34.219 14.461 1 92.25 81 THR B C 1
ATOM 2950 O O . THR B 1 81 ? 12.008 34.875 14.016 1 92.25 81 THR B O 1
ATOM 2953 N N . MET B 1 82 ? 12.867 33.25 15.344 1 93.94 82 MET B N 1
ATOM 2954 C CA . MET B 1 82 ? 11.617 33.188 16.094 1 93.94 82 MET B CA 1
ATOM 2955 C C . MET B 1 82 ? 11.891 33.062 17.594 1 93.94 82 MET B C 1
ATOM 2957 O O . MET B 1 82 ? 12.867 32.406 17.984 1 93.94 82 MET B O 1
ATOM 2961 N N . LYS B 1 83 ? 11.102 33.719 18.375 1 96.12 83 LYS B N 1
ATOM 2962 C CA . LYS B 1 83 ? 11.211 33.688 19.828 1 96.12 83 LYS B CA 1
ATOM 2963 C C . LYS B 1 83 ? 10.219 32.688 20.422 1 96.12 83 LYS B C 1
ATOM 2965 O O . LYS B 1 83 ? 9.031 32.719 20.109 1 96.12 83 LYS B O 1
ATOM 2970 N N . TYR B 1 84 ? 10.766 31.875 21.25 1 96.75 84 TYR B N 1
ATOM 2971 C CA . TYR B 1 84 ? 9.922 30.922 21.969 1 96.75 84 TYR B C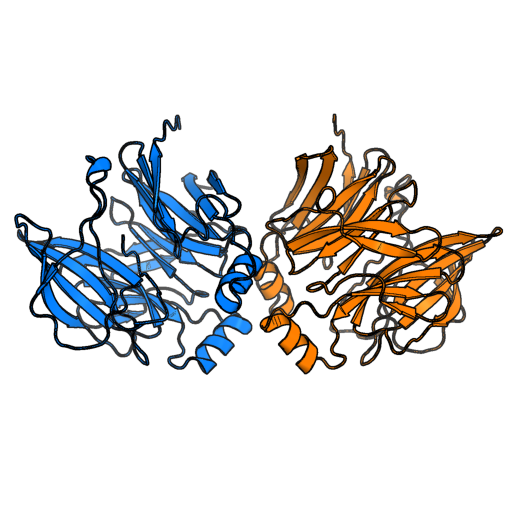A 1
ATOM 2972 C C . TYR B 1 84 ? 8.984 31.656 22.938 1 96.75 84 TYR B C 1
ATOM 2974 O O . TYR B 1 84 ? 9.414 32.5 23.719 1 96.75 84 TYR B O 1
ATOM 2982 N N . LEU B 1 85 ? 7.703 31.344 22.859 1 96.62 85 LEU B N 1
ATOM 2983 C CA . LEU B 1 85 ? 6.73 31.969 23.75 1 96.62 85 LEU B CA 1
ATOM 2984 C C . LEU B 1 85 ? 6.254 30.984 24.812 1 96.62 85 LEU B C 1
ATOM 2986 O O . LEU B 1 85 ? 6.289 31.281 26 1 96.62 85 LEU B O 1
ATOM 2990 N N . LYS B 1 86 ? 5.828 29.828 24.406 1 96.38 86 LYS B N 1
ATOM 2991 C CA . LYS B 1 86 ? 5.262 28.875 25.359 1 96.38 86 LYS B CA 1
ATOM 2992 C C . LYS B 1 86 ? 5.078 27.5 24.719 1 96.38 86 LYS B C 1
ATOM 2994 O O . LYS B 1 86 ? 5.207 27.359 23.5 1 96.38 86 LYS B O 1
ATOM 2999 N N . GLU B 1 87 ? 4.75 26.562 25.609 1 94.69 87 GLU B N 1
ATOM 3000 C CA . GLU B 1 87 ? 4.301 25.234 25.234 1 94.69 87 GLU B CA 1
ATOM 3001 C C . GLU B 1 87 ? 2.848 25 25.641 1 94.69 87 GLU B C 1
ATOM 3003 O O . GLU B 1 87 ? 2.43 25.406 26.734 1 94.69 87 GLU B O 1
ATOM 3008 N N . ILE B 1 88 ? 2.154 24.391 24.797 1 95.62 88 ILE B N 1
ATOM 3009 C CA . ILE B 1 88 ? 0.77 24.047 25.109 1 95.62 88 ILE B CA 1
ATOM 3010 C C . ILE B 1 88 ? 0.625 22.531 25.188 1 95.62 88 ILE B C 1
ATOM 3012 O O . ILE B 1 88 ? 0.954 21.812 24.234 1 95.62 88 ILE B O 1
ATOM 3016 N N . HIS B 1 89 ? 0.164 22.094 26.344 1 94.69 89 HIS B N 1
ATOM 3017 C CA . HIS B 1 89 ? -0.148 20.688 26.594 1 94.69 89 HIS B CA 1
ATOM 3018 C C . HIS B 1 89 ? -1.64 20.484 26.844 1 94.69 89 HIS B C 1
ATOM 3020 O O . HIS B 1 89 ? -2.307 21.391 27.359 1 94.69 89 HIS B O 1
ATOM 3026 N N . ASP B 1 90 ? -2.092 19.391 26.5 1 96.31 90 ASP B N 1
ATOM 3027 C CA . ASP B 1 90 ? -3.48 19.031 26.766 1 96.31 90 ASP B CA 1
ATOM 3028 C C . ASP B 1 90 ? -3.656 17.516 26.859 1 96.31 90 ASP B C 1
ATOM 3030 O O . ASP B 1 90 ? -3.033 16.766 26.094 1 96.31 90 ASP B O 1
ATOM 3034 N N . PRO B 1 91 ? -4.543 17.062 27.766 1 94.19 91 PRO B N 1
ATOM 3035 C CA . PRO B 1 91 ? -4.727 15.625 27.922 1 94.19 91 PRO B CA 1
ATOM 3036 C C . PRO B 1 91 ? -5.262 14.961 26.641 1 94.19 91 PRO B C 1
ATOM 3038 O O . PRO B 1 91 ? -5.07 13.758 26.453 1 94.19 91 PRO B O 1
ATOM 3041 N N . PHE B 1 92 ? -5.906 15.68 25.797 1 95.94 92 PHE B N 1
ATOM 3042 C CA . PHE B 1 92 ? -6.457 15.102 24.562 1 95.94 92 PHE B CA 1
ATOM 3043 C C . PHE B 1 92 ? -5.375 14.953 23.5 1 95.94 92 PHE B C 1
ATOM 3045 O O . PHE B 1 92 ? -5.57 14.25 22.516 1 95.94 92 PHE B O 1
ATOM 3052 N N . MET B 1 93 ? -4.27 15.633 23.688 1 95.81 93 MET B N 1
ATOM 3053 C CA . MET B 1 93 ? -3.162 15.492 22.75 1 95.81 93 MET B CA 1
ATOM 3054 C C . MET B 1 93 ? -2.428 14.172 22.984 1 95.81 93 MET B C 1
ATOM 3056 O O . MET B 1 93 ? -1.993 13.883 24.094 1 95.81 93 MET B O 1
ATOM 3060 N N . ARG B 1 94 ? -2.352 13.406 21.938 1 94.88 94 ARG B N 1
ATOM 3061 C CA . ARG B 1 94 ? -1.687 12.109 21.953 1 94.88 94 ARG B CA 1
ATOM 3062 C C . ARG B 1 94 ? -0.476 12.094 21.031 1 94.88 94 ARG B C 1
ATOM 3064 O O . ARG B 1 94 ? 0.453 12.891 21.203 1 94.88 94 ARG B O 1
ATOM 3071 N N . ARG B 1 95 ? -0.426 11.32 20.031 1 94.88 95 ARG B N 1
ATOM 3072 C CA . ARG B 1 95 ? 0.592 11.383 19 1 94.88 95 ARG B CA 1
ATOM 3073 C C . ARG B 1 95 ? 0.176 12.328 17.875 1 94.88 95 ARG B C 1
ATOM 3075 O O . ARG B 1 95 ? -0.602 11.961 17 1 94.88 95 ARG B O 1
ATOM 3082 N N . LEU B 1 96 ? 0.764 13.508 17.906 1 96.44 96 LEU B N 1
ATOM 3083 C CA . LEU B 1 96 ? 0.345 14.555 16.984 1 96.44 96 LEU B CA 1
ATOM 3084 C C . LEU B 1 96 ? 1.112 14.453 15.672 1 96.44 96 LEU B C 1
ATOM 3086 O O . LEU B 1 96 ? 2.221 13.914 15.633 1 96.44 96 LEU B O 1
ATOM 3090 N N . SER B 1 97 ? 0.447 14.945 14.609 1 95.94 97 SER B N 1
ATOM 3091 C CA . SER B 1 97 ? 1.106 14.906 13.312 1 95.94 97 SER B CA 1
ATOM 3092 C C . SER B 1 97 ? 1.227 16.297 12.711 1 95.94 97 SER B C 1
ATOM 3094 O O . SER B 1 97 ? 2.266 16.656 12.148 1 95.94 97 SER B O 1
ATOM 3096 N N . ASP B 1 98 ? 0.164 17.047 12.75 1 97.81 98 ASP B N 1
ATOM 3097 C CA . ASP B 1 98 ? 0.17 18.359 12.125 1 97.81 98 ASP B CA 1
ATOM 3098 C C . ASP B 1 98 ? -0.708 19.344 12.898 1 97.81 98 ASP B C 1
ATOM 3100 O O . ASP B 1 98 ? -1.466 18.953 13.781 1 97.81 98 ASP B O 1
ATOM 3104 N N . VAL B 1 99 ? -0.517 20.656 12.539 1 98.19 99 VAL B N 1
ATOM 3105 C CA . VAL B 1 99 ? -1.238 21.734 13.219 1 98.19 99 VAL B CA 1
ATOM 3106 C C . VAL B 1 99 ? -1.667 22.781 12.195 1 98.19 99 VAL B C 1
ATOM 3108 O O . VAL B 1 99 ? -0.965 23.031 11.211 1 98.19 99 VAL B O 1
ATOM 3111 N N . LEU B 1 100 ? -2.842 23.312 12.383 1 98.38 100 LEU B N 1
ATOM 3112 C CA . LEU B 1 100 ? -3.408 24.391 11.586 1 98.38 100 LEU B CA 1
ATOM 3113 C C . LEU B 1 100 ? -3.863 25.547 12.469 1 98.38 100 LEU B C 1
ATOM 3115 O O . LEU B 1 100 ? -4.898 25.453 13.133 1 98.38 100 LEU B O 1
ATOM 3119 N N . ALA B 1 101 ? -3.053 26.594 12.484 1 97.31 101 ALA B N 1
ATOM 3120 C CA . ALA B 1 101 ? -3.426 27.781 13.242 1 97.31 101 ALA B CA 1
ATOM 3121 C C . ALA B 1 101 ? -4.559 28.547 12.555 1 97.31 101 ALA B C 1
ATOM 3123 O O . ALA B 1 101 ? -4.5 28.797 11.352 1 97.31 101 ALA B O 1
ATOM 3124 N N . VAL B 1 102 ? -5.594 28.875 13.344 1 96.19 102 VAL B N 1
ATOM 3125 C CA . VAL B 1 102 ? -6.715 29.609 12.758 1 96.19 102 VAL B CA 1
ATOM 3126 C C . VAL B 1 102 ? -6.914 30.938 13.492 1 96.19 102 VAL B C 1
ATOM 3128 O O . VAL B 1 102 ? -7.77 31.734 13.109 1 96.19 102 VAL B O 1
ATOM 3131 N N . GLY B 1 103 ? -6.219 31.188 14.484 1 93.06 103 GLY B N 1
ATOM 3132 C CA . GLY B 1 103 ? -6.188 32.406 15.289 1 93.06 103 GLY B CA 1
ATOM 3133 C C . GLY B 1 103 ? -5.156 32.344 16.406 1 93.06 103 GLY B C 1
ATOM 3134 O O . GLY B 1 103 ? -4.445 31.359 16.562 1 93.06 103 GLY B O 1
ATOM 3135 N N . SER B 1 104 ? -5.016 33.469 17.125 1 89.31 104 SER B N 1
ATOM 3136 C CA . SER B 1 104 ? -4.098 33.469 18.266 1 89.31 104 SER B CA 1
ATOM 3137 C C . SER B 1 104 ? -4.52 32.469 19.328 1 89.31 104 SER B C 1
ATOM 3139 O O . SER B 1 104 ? -5.609 32.562 19.891 1 89.31 104 SER B O 1
ATOM 3141 N N . ASP B 1 105 ? -3.709 31.516 19.562 1 91.69 105 ASP B N 1
ATOM 3142 C CA . ASP B 1 105 ? -3.943 30.422 20.5 1 91.69 105 ASP B CA 1
ATOM 3143 C C . ASP B 1 105 ? -5.195 29.625 20.125 1 91.69 105 ASP B C 1
ATOM 3145 O O . ASP B 1 105 ? -5.934 29.172 20.984 1 91.69 105 ASP B O 1
ATOM 3149 N N . GLN B 1 106 ? -5.539 29.656 18.906 1 96.31 106 GLN B N 1
ATOM 3150 C CA . GLN B 1 106 ? -6.609 28.859 18.312 1 96.31 106 GLN B CA 1
ATOM 3151 C C . GLN B 1 106 ? -6.098 28.031 17.141 1 96.31 106 GLN B C 1
ATOM 3153 O O . GLN B 1 106 ? -5.598 28.578 16.156 1 96.31 106 GLN B O 1
ATOM 3158 N N . PHE B 1 107 ? -6.203 26.734 17.297 1 98 107 PHE B N 1
ATOM 3159 C CA . PHE B 1 107 ? -5.629 25.906 16.25 1 98 107 PHE B CA 1
ATOM 3160 C C . PHE B 1 107 ? -6.266 24.516 16.266 1 98 107 PHE B C 1
ATOM 3162 O O . PHE B 1 107 ? -6.816 24.078 17.281 1 98 107 PHE B O 1
ATOM 3169 N N . TYR B 1 108 ? -6.27 23.891 15.109 1 98.62 108 TYR B N 1
ATOM 3170 C CA . TYR B 1 108 ? -6.566 22.469 14.969 1 98.62 108 TYR B CA 1
ATOM 3171 C C . TYR B 1 108 ? -5.293 21.641 15.008 1 98.62 108 TYR B C 1
ATOM 3173 O O . TYR B 1 108 ? -4.234 22.094 14.562 1 98.62 108 TYR B O 1
ATOM 3181 N N . VAL B 1 109 ? -5.398 20.453 15.539 1 98.12 109 VAL B N 1
ATOM 3182 C CA . VAL B 1 109 ? -4.277 19.516 15.516 1 98.12 109 VAL B CA 1
ATOM 3183 C C . VAL B 1 109 ? -4.773 18.109 15.18 1 98.12 109 VAL B C 1
ATOM 3185 O O . VAL B 1 109 ? -5.91 17.75 15.5 1 98.12 109 VAL B O 1
ATOM 3188 N N . THR B 1 110 ? -3.971 17.359 14.461 1 98.31 110 THR B N 1
ATOM 3189 C CA . THR B 1 110 ? -4.324 15.969 14.156 1 98.31 110 THR B CA 1
ATOM 3190 C C . THR B 1 110 ? -3.643 15.008 15.133 1 98.31 110 THR B C 1
ATOM 3192 O O . THR B 1 110 ? -2.426 15.07 15.32 1 98.31 110 THR B O 1
ATOM 3195 N N . ASN B 1 111 ? -4.449 14.156 15.781 1 96.62 111 ASN B N 1
ATOM 3196 C CA . ASN B 1 111 ? -3.992 12.992 16.531 1 96.62 111 ASN B CA 1
ATOM 3197 C C . ASN B 1 111 ? -3.867 11.758 15.641 1 96.62 111 ASN B C 1
ATOM 3199 O O . ASN B 1 111 ? -4.875 11.141 15.289 1 96.62 111 ASN B O 1
ATOM 3203 N N . GLN B 1 112 ? -2.703 11.445 15.391 1 95.5 112 GLN B N 1
ATOM 3204 C CA . GLN B 1 112 ? -2.508 10.336 14.469 1 95.5 112 GLN B CA 1
ATOM 3205 C C . GLN B 1 112 ? -2.924 9.016 15.109 1 95.5 112 GLN B C 1
ATOM 3207 O O . GLN B 1 112 ? -3.43 8.117 14.43 1 95.5 112 GLN B O 1
ATOM 3212 N N . ALA B 1 113 ? -2.678 8.906 16.406 1 93.75 113 ALA B N 1
ATOM 3213 C CA . ALA B 1 113 ? -2.996 7.703 17.172 1 93.75 113 ALA B CA 1
ATOM 3214 C C . ALA B 1 113 ? -3.523 8.055 18.547 1 93.75 113 ALA B C 1
ATOM 3216 O O . ALA B 1 113 ? -3.271 9.148 19.062 1 93.75 113 ALA B O 1
ATOM 3217 N N . TYR B 1 114 ? -4.246 7.184 19.094 1 92.69 114 TYR B N 1
ATOM 3218 C CA . TYR B 1 114 ? -4.797 7.359 20.422 1 92.69 114 TYR B CA 1
ATOM 3219 C C . TYR B 1 114 ? -3.799 6.914 21.484 1 92.69 114 TYR B C 1
ATOM 3221 O O . TYR B 1 114 ? -3.668 7.555 22.531 1 92.69 114 TYR B O 1
ATOM 3229 N N . SER B 1 115 ? -3.146 5.832 21.266 1 92.56 115 SER B N 1
ATOM 3230 C CA . SER B 1 115 ? -2.238 5.242 22.234 1 92.56 115 SER B CA 1
ATOM 3231 C C . SER B 1 115 ? -1.004 6.117 22.438 1 92.56 115 SER B C 1
ATOM 3233 O O . SER B 1 115 ? -0.46 6.664 21.484 1 92.56 115 SER B O 1
ATOM 3235 N N . LEU B 1 116 ? -0.567 6.152 23.656 1 89.25 116 LEU B N 1
ATOM 3236 C CA . LEU B 1 116 ? 0.585 6.977 24 1 89.25 116 LEU B CA 1
ATOM 3237 C C . LEU B 1 116 ? 1.882 6.184 23.859 1 89.25 116 LEU B C 1
ATOM 3239 O O . LEU B 1 116 ? 2.912 6.734 23.469 1 89.25 116 LEU B O 1
ATOM 3243 N N . ASP B 1 117 ? 1.818 4.965 24.172 1 88.69 117 ASP B N 1
ATOM 3244 C CA . ASP B 1 117 ? 3.023 4.141 24.172 1 88.69 117 ASP B CA 1
ATOM 3245 C C . ASP B 1 117 ? 3.244 3.508 22.797 1 88.69 117 ASP B C 1
ATOM 3247 O O . ASP B 1 117 ? 2.285 3.229 22.062 1 88.69 117 ASP B O 1
ATOM 3251 N N . PRO B 1 118 ? 4.5 3.201 22.484 1 86.75 118 PRO B N 1
ATOM 3252 C CA . PRO B 1 118 ? 4.836 2.648 21.156 1 86.75 118 PRO B CA 1
ATOM 3253 C C . PRO B 1 118 ? 4.141 1.317 20.891 1 86.75 118 PRO B C 1
ATOM 3255 O O . PRO B 1 118 ? 3.719 1.059 19.75 1 86.75 118 PRO B O 1
ATOM 3258 N N . GLY B 1 119 ? 4.09 0.446 21.875 1 88.62 119 GLY B N 1
ATOM 3259 C CA . GLY B 1 119 ? 3.42 -0.831 21.688 1 88.62 119 GLY B CA 1
ATOM 3260 C C . GLY B 1 119 ? 1.95 -0.688 21.344 1 88.62 119 GLY B C 1
ATOM 3261 O O . GLY B 1 119 ? 1.448 -1.381 20.453 1 88.62 119 GLY B O 1
ATOM 3262 N N . GLY B 1 120 ? 1.255 0.162 22.078 1 91.19 120 GLY B N 1
ATOM 3263 C CA . GLY B 1 120 ? -0.141 0.44 21.766 1 91.19 120 GLY B CA 1
ATOM 3264 C C . GLY B 1 120 ? -0.345 1.035 20.391 1 91.19 120 GLY B C 1
ATOM 3265 O O . GLY B 1 120 ? -1.3 0.687 19.688 1 91.19 120 GLY B O 1
ATOM 3266 N N . ARG B 1 121 ? 0.507 1.887 20 1 90.38 121 ARG B N 1
ATOM 3267 C CA . ARG B 1 121 ? 0.419 2.494 18.672 1 90.38 121 ARG B CA 1
ATOM 3268 C C . ARG B 1 121 ? 0.622 1.452 17.578 1 90.38 121 ARG B C 1
ATOM 3270 O O . ARG B 1 121 ? -0.043 1.496 16.547 1 90.38 121 ARG B O 1
ATOM 3277 N N . LEU B 1 122 ? 1.615 0.553 17.844 1 87.75 122 LEU B N 1
ATOM 3278 C CA . LEU B 1 122 ? 1.844 -0.529 16.891 1 87.75 122 LEU B CA 1
ATOM 3279 C C . LEU B 1 122 ? 0.603 -1.404 16.75 1 87.75 122 LEU B C 1
ATOM 3281 O O . LEU B 1 122 ? 0.224 -1.784 15.641 1 87.75 122 LEU B O 1
ATOM 3285 N N . PHE B 1 123 ? 0.013 -1.689 17.859 1 89.62 123 PHE B N 1
ATOM 3286 C CA . PHE B 1 123 ? -1.207 -2.486 17.859 1 89.62 123 PHE B CA 1
ATOM 3287 C C . PHE B 1 123 ? -2.318 -1.782 17.094 1 89.62 123 PHE B C 1
ATOM 3289 O O . PHE B 1 123 ? -2.99 -2.395 16.266 1 89.62 123 PHE B O 1
ATOM 3296 N N . GLU B 1 124 ? -2.506 -0.496 17.344 1 91.38 124 GLU B N 1
ATOM 3297 C CA . GLU B 1 124 ? -3.502 0.305 16.641 1 91.38 124 GLU B CA 1
ATOM 3298 C C . GLU B 1 124 ? -3.264 0.275 15.133 1 91.38 124 GLU B C 1
ATOM 3300 O O . GLU B 1 124 ? -4.211 0.165 14.352 1 91.38 124 GLU B O 1
ATOM 3305 N N . HIS B 1 125 ? -2.033 0.388 14.773 1 89.88 125 HIS B N 1
ATOM 3306 C CA . HIS B 1 125 ? -1.639 0.427 13.367 1 89.88 125 HIS B CA 1
ATOM 3307 C C . HIS B 1 125 ? -1.938 -0.898 12.672 1 89.88 125 HIS B C 1
ATOM 3309 O O . HIS B 1 125 ? -2.631 -0.926 11.656 1 89.88 125 HIS B O 1
ATOM 3315 N N . TYR B 1 126 ? -1.503 -2 13.266 1 84.38 126 TYR B N 1
ATOM 3316 C CA . TYR B 1 126 ? -1.605 -3.301 12.609 1 84.38 126 TYR B CA 1
ATOM 3317 C C . TYR B 1 126 ? -3.049 -3.791 12.602 1 84.38 126 TYR B C 1
ATOM 3319 O O . TYR B 1 126 ? -3.471 -4.473 11.664 1 84.38 126 TYR B O 1
ATOM 3327 N N . MET B 1 127 ? -3.775 -3.402 13.609 1 89 127 MET B N 1
ATOM 3328 C CA . MET B 1 127 ? -5.188 -3.777 13.633 1 89 127 MET B CA 1
ATOM 3329 C C . MET B 1 127 ? -6.027 -2.785 12.828 1 89 127 MET B C 1
ATOM 3331 O O . MET B 1 127 ? -7.219 -3.01 12.609 1 89 127 MET B O 1
ATOM 3335 N N . MET B 1 128 ? -5.406 -1.683 12.43 1 91.44 128 MET B N 1
ATOM 3336 C CA . MET B 1 128 ? -6.016 -0.664 11.586 1 91.44 128 MET B CA 1
ATOM 3337 C C . MET B 1 128 ? -7.242 -0.056 12.258 1 91.44 128 MET B C 1
ATOM 3339 O O . MET B 1 128 ? -8.266 0.159 11.609 1 91.44 128 MET B O 1
ATOM 3343 N N . PHE B 1 129 ? -7.188 0.197 13.523 1 91.31 129 PHE B N 1
ATOM 3344 C CA . PHE B 1 129 ? -8.273 0.836 14.266 1 91.31 129 PHE B CA 1
ATOM 3345 C C . PHE B 1 129 ? -8.297 2.336 14 1 91.31 129 PHE B C 1
ATOM 3347 O O . PHE B 1 129 ? -7.27 3.01 14.094 1 91.31 129 PHE B O 1
ATOM 3354 N N . PRO B 1 130 ? -9.445 2.854 13.641 1 92.94 130 PRO B N 1
ATOM 3355 C CA . PRO B 1 130 ? -9.555 4.285 13.359 1 92.94 130 PRO B CA 1
ATOM 3356 C C . PRO B 1 130 ? -9.672 5.129 14.625 1 92.94 130 PRO B C 1
ATOM 3358 O O . PRO B 1 130 ? -10.68 5.816 14.82 1 92.94 130 PRO B O 1
ATOM 3361 N N . TRP B 1 131 ? -8.617 5.25 15.461 1 95.44 131 TRP B N 1
ATOM 3362 C CA . TRP B 1 131 ? -8.68 5.922 16.766 1 95.44 131 TRP B CA 1
ATOM 3363 C C . TRP B 1 131 ? -7.992 7.285 16.703 1 95.44 131 TRP B C 1
ATOM 3365 O O . TRP B 1 131 ? -7.852 7.961 17.719 1 95.44 131 TRP B O 1
ATOM 3375 N N . GLY B 1 132 ? -7.602 7.727 15.523 1 97.12 132 GLY B N 1
ATOM 3376 C CA . GLY B 1 132 ? -7.133 9.094 15.344 1 97.12 132 GLY B CA 1
ATOM 3377 C C . GLY B 1 132 ? -8.258 10.109 15.328 1 97.12 132 GLY B C 1
ATOM 3378 O O . GLY B 1 132 ? -9.438 9.742 15.352 1 97.12 132 GLY B O 1
ATOM 3379 N N . SER B 1 133 ? -7.871 11.406 15.375 1 97.88 133 SER B N 1
ATOM 3380 C CA . SER B 1 133 ? -8.883 12.453 15.461 1 97.88 133 SER B CA 1
ATOM 3381 C C . SER B 1 133 ? -8.289 13.82 15.141 1 97.88 133 SER B C 1
ATOM 3383 O O . SER B 1 133 ? -7.082 13.953 14.953 1 97.88 133 SER B O 1
ATOM 3385 N N . VAL B 1 134 ? -9.203 14.742 14.984 1 98.75 134 VAL B N 1
ATOM 3386 C CA . VAL B 1 134 ? -8.828 16.156 14.938 1 98.75 134 VAL B CA 1
ATOM 3387 C C . VAL B 1 134 ? -9.297 16.859 16.203 1 98.75 134 VAL B C 1
ATOM 3389 O O . VAL B 1 134 ? -10.438 16.672 16.641 1 98.75 134 VAL B O 1
ATOM 3392 N N . LEU B 1 135 ? -8.391 17.656 16.766 1 98.62 135 LEU B N 1
ATOM 3393 C CA . LEU B 1 135 ? -8.719 18.484 17.938 1 98.62 135 LEU B CA 1
ATOM 3394 C C . LEU B 1 135 ? -8.797 19.953 17.547 1 98.62 135 LEU B C 1
ATOM 3396 O O . LEU B 1 135 ? -8.078 20.406 16.656 1 98.62 135 LEU B O 1
ATOM 3400 N N . TYR B 1 136 ? -9.68 20.625 18.219 1 98.75 136 TYR B N 1
ATOM 3401 C CA . TYR B 1 136 ? -9.648 22.078 18.25 1 98.75 136 TYR B CA 1
ATOM 3402 C C . TYR B 1 136 ? -9.25 22.578 19.625 1 98.75 136 TYR B C 1
ATOM 3404 O O . TYR B 1 136 ? -9.812 22.141 20.641 1 98.75 136 TYR B O 1
ATOM 3412 N N . CYS B 1 137 ? -8.305 23.5 19.656 1 98.19 137 CYS B N 1
ATOM 3413 C CA . CYS B 1 137 ? -7.781 24.016 20.922 1 98.19 137 CYS B CA 1
ATOM 3414 C C . CYS B 1 137 ? -7.91 25.531 20.984 1 98.19 137 CYS B C 1
ATOM 3416 O O . CYS B 1 137 ? -7.52 26.234 20.062 1 98.19 137 CYS B O 1
ATOM 3418 N N . ASP B 1 138 ? -8.461 26.094 22.266 1 94.31 138 ASP B N 1
ATOM 3419 C CA . ASP B 1 138 ? -8.578 27.531 22.469 1 94.31 138 ASP B CA 1
ATOM 3420 C C . ASP B 1 138 ? -8.641 27.875 23.953 1 94.31 138 ASP B C 1
ATOM 3422 O O . ASP B 1 138 ? -9.633 28.438 24.422 1 94.31 138 ASP B O 1
ATOM 3426 N N . PRO B 1 139 ? -7.727 27.641 24.75 1 79.81 139 PRO B N 1
ATOM 3427 C CA . PRO B 1 139 ? -6.457 26.906 24.812 1 79.81 139 PRO B CA 1
ATOM 3428 C C . PRO B 1 139 ? -6.641 25.422 25.125 1 79.81 139 PRO B C 1
ATOM 3430 O O . PRO B 1 139 ? -5.73 24.625 24.906 1 79.81 139 PRO B O 1
ATOM 3433 N N . SER B 1 140 ? -7.918 25.203 25.688 1 93.44 140 SER B N 1
ATOM 3434 C CA . SER B 1 140 ? -8.172 23.797 25.938 1 93.44 140 SER B CA 1
ATOM 3435 C C . SER B 1 140 ? -8.594 23.078 24.656 1 93.44 140 SER B C 1
ATOM 3437 O O . SER B 1 140 ? -9.297 23.656 23.828 1 93.44 140 SER B O 1
ATOM 3439 N N . CYS B 1 141 ? -8.258 21.891 24.625 1 97.5 141 CYS B N 1
ATOM 3440 C CA . CYS B 1 141 ? -8.523 21.141 23.391 1 97.5 141 CYS B CA 1
ATOM 3441 C C . CYS B 1 141 ? -9.781 20.297 23.531 1 97.5 141 CYS B C 1
ATOM 3443 O O . CYS B 1 141 ? -10.133 19.859 24.641 1 97.5 141 CYS B O 1
ATOM 3445 N N . ARG B 1 142 ? -10.453 20.078 22.516 1 97.94 142 ARG B N 1
ATOM 3446 C CA . ARG B 1 142 ? -11.594 19.156 22.422 1 97.94 142 ARG B CA 1
ATOM 3447 C C . ARG B 1 142 ? -11.625 18.453 21.078 1 97.94 142 ARG B C 1
ATOM 3449 O O . ARG B 1 142 ? -11.109 18.969 20.078 1 97.94 142 ARG B O 1
ATOM 3456 N N . LEU B 1 143 ? -12.273 17.281 21.031 1 97.88 143 LEU B N 1
ATOM 3457 C CA . LEU B 1 143 ? -12.461 16.531 19.797 1 97.88 143 LEU B CA 1
ATOM 3458 C C . LEU B 1 143 ? -13.469 17.219 18.891 1 97.88 143 LEU B C 1
ATOM 3460 O O . LEU B 1 143 ? -14.555 17.609 19.328 1 97.88 143 LEU B O 1
ATOM 3464 N N . VAL B 1 144 ? -13.133 17.297 17.578 1 98.56 144 VAL B N 1
ATOM 3465 C CA . VAL B 1 144 ? -14.055 18.031 16.719 1 98.56 144 VAL B CA 1
ATOM 3466 C C . VAL B 1 144 ? -14.32 17.234 15.438 1 98.56 144 VAL B C 1
ATOM 3468 O O . VAL B 1 144 ? -15.039 17.688 14.547 1 98.56 144 VAL B O 1
ATOM 3471 N N . SER B 1 145 ? -13.734 16.094 15.227 1 97.5 145 SER B N 1
ATOM 3472 C CA . SER B 1 145 ? -13.961 15.227 14.078 1 97.5 145 SER B CA 1
ATOM 3473 C C . SER B 1 145 ? -14.461 13.852 14.5 1 97.5 145 SER B C 1
ATOM 3475 O O . SER B 1 145 ? -14.445 13.523 15.688 1 97.5 145 SER B O 1
ATOM 3477 N N . ASN B 1 146 ? -14.922 13.039 13.523 1 94.94 146 ASN B N 1
ATOM 3478 C CA . ASN B 1 146 ? -15.102 11.609 13.734 1 94.94 146 ASN B CA 1
ATOM 3479 C C . ASN B 1 146 ? -13.766 10.898 13.922 1 94.94 146 ASN B C 1
ATOM 3481 O O . ASN B 1 146 ? -12.703 11.508 13.781 1 94.94 146 ASN B O 1
ATOM 3485 N N . ALA B 1 147 ? -13.859 9.648 14.297 1 94.19 147 ALA B N 1
ATOM 3486 C CA . ALA B 1 147 ? -12.664 8.812 14.375 1 94.19 147 ALA B CA 1
ATOM 3487 C C . ALA B 1 147 ? -12.094 8.531 12.984 1 94.19 147 ALA B C 1
ATOM 3489 O O . ALA B 1 147 ? -12.844 8.305 12.031 1 94.19 147 ALA B O 1
ATOM 3490 N N . ILE B 1 148 ? -10.836 8.672 12.898 1 95.19 148 ILE B N 1
ATOM 3491 C CA . ILE B 1 148 ? -10.156 8.57 11.617 1 95.19 148 ILE B CA 1
ATOM 3492 C C . ILE B 1 148 ? -8.945 7.641 11.75 1 95.19 148 ILE B C 1
ATOM 3494 O O . ILE B 1 148 ? -8.242 7.668 12.758 1 95.19 148 ILE B O 1
ATOM 3498 N N . PHE B 1 149 ? -8.75 6.859 10.664 1 95.12 149 PHE B N 1
ATOM 3499 C CA . PHE B 1 149 ? -7.566 6.004 10.68 1 95.12 149 PHE B CA 1
ATOM 3500 C C . PHE B 1 149 ? -6.332 6.777 10.234 1 95.12 149 PHE B C 1
ATOM 3502 O O . PHE B 1 149 ? -6.184 7.086 9.047 1 95.12 149 PHE B O 1
ATOM 3509 N N . GLU B 1 150 ? -5.48 7.109 11.164 1 95.94 150 GLU B N 1
ATOM 3510 C CA . GLU B 1 150 ? -4.145 7.684 11.055 1 95.94 150 GLU B CA 1
ATOM 3511 C C . GLU B 1 150 ? -4.172 8.992 10.273 1 95.94 150 GLU B C 1
ATOM 3513 O O . GLU B 1 150 ? -3.479 9.133 9.258 1 95.94 150 GLU B O 1
ATOM 3518 N N . PRO B 1 151 ? -4.906 10.016 10.789 1 97.94 151 PRO B N 1
ATOM 3519 C CA . PRO B 1 151 ? -4.785 11.344 10.195 1 97.94 151 PRO B CA 1
ATOM 3520 C C . PRO B 1 151 ? -3.365 11.898 10.273 1 97.94 151 PRO B C 1
ATOM 3522 O O . PRO B 1 151 ? -2.639 11.617 11.227 1 97.94 151 PRO B O 1
ATOM 3525 N N . SER B 1 152 ? -2.977 12.633 9.258 1 97.62 152 SER B N 1
ATOM 3526 C CA . SER B 1 152 ? -1.617 13.156 9.18 1 97.62 152 SER B CA 1
ATOM 3527 C C . SER B 1 152 ? -1.615 14.664 8.945 1 97.62 152 SER B C 1
ATOM 3529 O O . SER B 1 152 ? -1.831 15.445 9.875 1 97.62 152 SER B O 1
ATOM 3531 N N . GLY B 1 153 ? -1.746 15.148 7.746 1 98.19 153 GLY B N 1
ATOM 3532 C CA . GLY B 1 153 ? -1.743 16.562 7.43 1 98.19 153 GLY B CA 1
ATOM 3533 C C . GLY B 1 153 ? -3.109 17.219 7.57 1 98.19 153 GLY B C 1
ATOM 3534 O O . GLY B 1 153 ? -4.133 16.531 7.473 1 98.19 153 GLY B O 1
ATOM 3535 N N . ILE B 1 154 ? -3.1 18.5 7.75 1 98.75 154 ILE B N 1
ATOM 3536 C CA . ILE B 1 154 ? -4.328 19.281 7.867 1 98.75 154 ILE B CA 1
ATOM 3537 C C . ILE B 1 154 ? -4.121 20.672 7.25 1 98.75 154 ILE B C 1
ATOM 3539 O O . ILE B 1 154 ? -3.078 21.297 7.449 1 98.75 154 ILE B 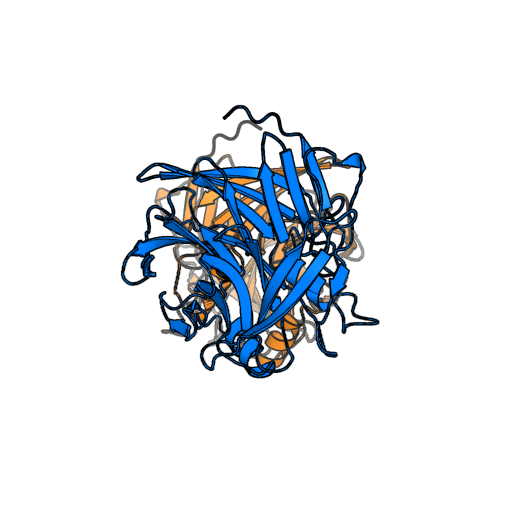O 1
ATOM 3543 N N . HIS B 1 155 ? -5.055 21.109 6.484 1 98.62 155 HIS B N 1
ATOM 3544 C CA . HIS B 1 155 ? -5.023 22.438 5.867 1 98.62 155 HIS B CA 1
ATOM 3545 C C . HIS B 1 155 ? -6.434 22.953 5.605 1 98.62 155 HIS B C 1
ATOM 3547 O O . HIS B 1 155 ? -7.398 22.188 5.641 1 98.62 155 HIS B O 1
ATOM 3553 N N . MET B 1 156 ? -6.523 24.219 5.398 1 98.19 156 MET B N 1
ATOM 3554 C CA . MET B 1 156 ? -7.824 24.875 5.309 1 98.19 156 MET B CA 1
ATOM 3555 C C . MET B 1 156 ? -7.973 25.594 3.975 1 98.19 156 MET B C 1
ATOM 3557 O O . MET B 1 156 ? -6.992 26.109 3.428 1 98.19 156 MET B O 1
ATOM 3561 N N . SER B 1 157 ? -9.211 25.609 3.477 1 97.75 157 SER B N 1
ATOM 3562 C CA . SER B 1 157 ? -9.5 26.391 2.273 1 97.75 157 SER B CA 1
ATOM 3563 C C . SER B 1 157 ? -9.336 27.875 2.523 1 97.75 157 SER B C 1
ATOM 3565 O O . SER B 1 157 ? -9.461 28.344 3.66 1 97.75 157 SER B O 1
ATOM 3567 N N . PRO B 1 158 ? -9.086 28.656 1.427 1 96.44 158 PRO B N 1
ATOM 3568 C CA . PRO B 1 158 ? -8.836 30.094 1.601 1 96.44 158 PRO B CA 1
ATOM 3569 C C . PRO B 1 158 ? -10.016 30.828 2.219 1 96.44 158 PRO B C 1
ATOM 3571 O O . PRO B 1 158 ? -9.828 31.812 2.945 1 96.44 158 PRO B O 1
ATOM 3574 N N . ASP B 1 159 ? -11.227 30.406 1.978 1 96.5 159 ASP B N 1
ATOM 3575 C CA . ASP B 1 159 ? -12.414 31.062 2.514 1 96.5 159 ASP B CA 1
ATOM 3576 C C . ASP B 1 159 ? -12.727 30.562 3.926 1 96.5 159 ASP B C 1
ATOM 3578 O O . ASP B 1 159 ? -13.742 30.953 4.512 1 96.5 159 ASP B O 1
ATOM 3582 N N . ARG B 1 160 ? -11.906 29.625 4.438 1 97 160 ARG B N 1
ATOM 3583 C CA . ARG B 1 160 ? -11.93 29.125 5.805 1 97 160 ARG B CA 1
ATOM 3584 C C . ARG B 1 160 ? -13.164 28.281 6.055 1 97 160 ARG B C 1
ATOM 3586 O O . ARG B 1 160 ? -13.516 28 7.203 1 97 160 ARG B O 1
ATOM 3593 N N . LYS B 1 161 ? -13.789 27.797 5 1 97.44 161 LYS B N 1
ATOM 3594 C CA . LYS B 1 161 ? -15.039 27.062 5.145 1 97.44 161 LYS B CA 1
ATOM 3595 C C . LYS B 1 161 ? -14.773 25.562 5.211 1 97.44 161 LYS B C 1
ATOM 3597 O O . LYS B 1 161 ? -15.586 24.797 5.754 1 97.44 161 LYS B O 1
ATOM 3602 N N . TYR B 1 162 ? -13.719 25.156 4.586 1 97.94 162 TYR B N 1
ATOM 3603 C CA . TYR B 1 162 ? -13.438 23.734 4.504 1 97.94 162 TYR B CA 1
ATOM 3604 C C . TYR B 1 162 ? -12.055 23.406 5.055 1 97.94 162 TYR B C 1
ATOM 3606 O O . TYR B 1 162 ? -11.109 24.188 4.875 1 97.94 162 TYR B O 1
ATOM 3614 N N . ILE B 1 163 ? -11.945 22.297 5.723 1 98.75 163 ILE B N 1
ATOM 3615 C CA . ILE B 1 163 ? -10.688 21.75 6.219 1 98.75 163 ILE B CA 1
ATOM 3616 C C . ILE B 1 163 ? -10.445 20.359 5.633 1 98.75 163 ILE B C 1
ATOM 3618 O O . ILE B 1 163 ? -11.375 19.562 5.527 1 98.75 163 ILE B O 1
ATOM 3622 N N . TYR B 1 164 ? -9.281 20.125 5.199 1 98.81 164 TYR B N 1
ATOM 3623 C CA . TYR B 1 164 ? -8.891 18.844 4.617 1 98.81 164 TYR B CA 1
ATOM 3624 C C . TYR B 1 164 ? -7.84 18.156 5.48 1 98.81 164 TYR B C 1
ATOM 3626 O O . TYR B 1 164 ? -6.895 18.797 5.953 1 98.81 164 TYR B O 1
ATOM 3634 N N . VAL B 1 165 ? -8.062 16.891 5.707 1 98.88 165 VAL B N 1
ATOM 3635 C CA . VAL B 1 165 ? -7.152 16.078 6.504 1 98.88 165 VAL B CA 1
ATOM 3636 C C . VAL B 1 165 ? -6.648 14.906 5.664 1 98.88 165 VAL B C 1
ATOM 3638 O O . VAL B 1 165 ? -7.445 14.156 5.094 1 98.88 165 VAL B O 1
ATOM 3641 N N . SER B 1 166 ? -5.367 14.781 5.504 1 98.69 166 SER B N 1
ATOM 3642 C CA . SER B 1 166 ? -4.801 13.633 4.809 1 98.69 166 SER B CA 1
ATOM 3643 C C . SER B 1 166 ? -4.777 12.398 5.707 1 98.69 166 SER B C 1
ATOM 3645 O O . SER B 1 166 ? -4.582 12.508 6.918 1 98.69 166 SER B O 1
ATOM 3647 N N . LEU B 1 167 ? -4.977 11.281 5.113 1 97.88 167 LEU B N 1
ATOM 3648 C CA . LEU B 1 167 ? -4.914 9.992 5.793 1 97.88 167 LEU B CA 1
ATOM 3649 C C . LEU B 1 167 ? -3.736 9.164 5.293 1 97.88 167 LEU B C 1
ATOM 3651 O O . LEU B 1 167 ? -3.783 8.617 4.188 1 97.88 167 LEU B O 1
ATOM 3655 N N . LEU B 1 168 ? -2.744 9.016 6.125 1 96.5 168 LEU B N 1
ATOM 3656 C CA . LEU B 1 168 ? -1.547 8.297 5.695 1 96.5 168 LEU B CA 1
ATOM 3657 C C . LEU B 1 168 ? -1.878 6.859 5.324 1 96.5 168 LEU B C 1
ATOM 3659 O O . LEU B 1 168 ? -1.985 6.527 4.141 1 96.5 168 LEU B O 1
ATOM 3663 N N . TYR B 1 169 ? -2.283 6.062 6.215 1 95.19 169 TYR B N 1
ATOM 3664 C CA . TYR B 1 169 ? -2.559 4.664 5.914 1 95.19 169 TYR B CA 1
ATOM 3665 C C . TYR B 1 169 ? -4.031 4.453 5.594 1 95.19 169 TYR B C 1
ATOM 3667 O O . TYR B 1 169 ? -4.418 3.408 5.062 1 95.19 169 TYR B O 1
ATOM 3675 N N . GLY B 1 170 ? -4.812 5.453 5.887 1 93.94 170 GLY B N 1
ATOM 3676 C CA . GLY B 1 170 ? -6.195 5.43 5.43 1 93.94 170 GLY B CA 1
ATOM 3677 C C . GLY B 1 170 ? -6.332 5.684 3.939 1 93.94 170 GLY B C 1
ATOM 3678 O O . GLY B 1 170 ? -7.402 5.469 3.363 1 93.94 170 GLY B O 1
ATOM 3679 N N . MET B 1 171 ? -5.328 6.16 3.348 1 94.94 171 MET B N 1
ATOM 3680 C CA . MET B 1 171 ? -5.156 6.262 1.9 1 94.94 171 MET B CA 1
ATOM 3681 C C . MET B 1 171 ? -6.23 7.16 1.289 1 94.94 171 MET B C 1
ATOM 3683 O O . MET B 1 171 ? -6.953 6.738 0.386 1 94.94 171 MET B O 1
ATOM 3687 N N . GLY B 1 172 ? -6.273 8.375 1.621 1 96.81 172 GLY B N 1
ATOM 3688 C CA . GLY B 1 172 ? -7.207 9.344 1.077 1 96.81 172 GLY B CA 1
ATOM 3689 C C . GLY B 1 172 ? -7.145 10.695 1.774 1 96.81 172 GLY B C 1
ATOM 3690 O O . GLY B 1 172 ? -6.195 10.969 2.508 1 96.81 172 GLY B O 1
ATOM 3691 N N . VAL B 1 173 ? -8.078 11.547 1.413 1 98.38 173 VAL B N 1
ATOM 3692 C CA . VAL B 1 173 ? -8.273 12.859 2.031 1 98.38 173 VAL B CA 1
ATOM 3693 C C . VAL B 1 173 ? -9.719 13 2.494 1 98.38 173 VAL B C 1
ATOM 3695 O O . VAL B 1 173 ? -10.648 12.703 1.744 1 98.38 173 VAL B O 1
ATOM 3698 N N . HIS B 1 174 ? -9.867 13.383 3.705 1 98.31 174 HIS B N 1
ATOM 3699 C CA . HIS B 1 174 ? -11.188 13.75 4.203 1 98.31 174 HIS B CA 1
ATOM 3700 C C . HIS B 1 174 ? -11.398 15.258 4.16 1 98.31 174 HIS B C 1
ATOM 3702 O O . HIS B 1 174 ? -10.555 16.016 4.652 1 98.31 174 HIS B O 1
ATOM 3708 N N . GLY B 1 175 ? -12.492 15.656 3.562 1 97.88 175 GLY B N 1
ATOM 3709 C CA . GLY B 1 175 ? -12.938 17.031 3.631 1 97.88 175 GLY B CA 1
ATOM 3710 C C . GLY B 1 175 ? -14.023 17.266 4.66 1 97.88 175 GLY B C 1
ATOM 3711 O O . GLY B 1 175 ? -14.922 16.438 4.816 1 97.88 175 GLY B O 1
ATOM 3712 N N . TYR B 1 176 ? -13.906 18.406 5.336 1 98.62 176 TYR B N 1
ATOM 3713 C CA . TYR B 1 176 ? -14.875 18.781 6.367 1 98.62 176 TYR B CA 1
ATOM 3714 C C . TYR B 1 176 ? -15.391 20.188 6.141 1 98.62 176 TYR B C 1
ATOM 3716 O O . TYR B 1 176 ? -14.641 21.078 5.734 1 98.62 176 TYR B O 1
ATOM 3724 N N . LYS B 1 177 ? -16.609 20.359 6.453 1 98.56 177 LYS B N 1
ATOM 3725 C CA . LYS B 1 177 ? -17.125 21.703 6.621 1 98.56 177 LYS B CA 1
ATOM 3726 C C . LYS B 1 177 ? -16.906 22.203 8.047 1 98.56 177 LYS B C 1
ATOM 3728 O O . LYS B 1 177 ? -17.234 21.5 9.008 1 98.56 177 LYS B O 1
ATOM 3733 N N . ARG B 1 178 ? -16.359 23.375 8.125 1 98.44 178 ARG B N 1
ATOM 3734 C CA . ARG B 1 178 ? -16.078 23.969 9.422 1 98.44 178 ARG B CA 1
ATOM 3735 C C . ARG B 1 178 ? -17.234 24.859 9.883 1 98.44 178 ARG B C 1
ATOM 3737 O O . ARG B 1 178 ? -17.688 25.719 9.133 1 98.44 178 ARG B O 1
ATOM 3744 N N . ASP B 1 179 ? -17.719 24.641 11.062 1 98.19 179 ASP B N 1
ATOM 3745 C CA . ASP B 1 179 ? -18.656 25.578 11.68 1 98.19 179 ASP B CA 1
ATOM 3746 C C . ASP B 1 179 ? -17.922 26.781 12.281 1 98.19 179 ASP B C 1
ATOM 3748 O O . ASP B 1 179 ? -17.141 26.625 13.219 1 98.19 179 ASP B O 1
ATOM 3752 N N . PRO B 1 180 ? -18.188 27.922 11.797 1 94.62 180 PRO B N 1
ATOM 3753 C CA . PRO B 1 180 ? -17.406 29.078 12.242 1 94.62 180 PRO B CA 1
ATOM 3754 C C . PRO B 1 180 ? -17.641 29.422 13.711 1 94.62 180 PRO B C 1
ATOM 3756 O O . PRO B 1 180 ? -16.797 30.062 14.344 1 94.62 180 PRO B O 1
ATOM 3759 N N . ALA B 1 181 ? -18.75 29.062 14.273 1 95.31 181 ALA B N 1
ATOM 3760 C CA . ALA B 1 181 ? -19.078 29.391 15.656 1 95.31 181 ALA B CA 1
ATOM 3761 C C . ALA B 1 181 ? -18.516 28.359 16.625 1 95.31 181 ALA B C 1
ATOM 3763 O O . ALA B 1 181 ? -17.828 28.703 17.578 1 95.31 181 ALA B O 1
ATOM 3764 N N . SER B 1 182 ? -18.734 27.078 16.328 1 96.25 182 SER B N 1
ATOM 3765 C CA . SER B 1 182 ? -18.359 26.016 17.25 1 96.25 182 SER B CA 1
ATOM 3766 C C . SER B 1 182 ? -17.016 25.422 16.875 1 96.25 182 SER B C 1
ATOM 3768 O O . SER B 1 182 ? -16.391 24.703 17.672 1 96.25 182 SER B O 1
ATOM 3770 N N . ASN B 1 183 ? -16.578 25.609 15.586 1 97.44 183 ASN B N 1
ATOM 3771 C CA . ASN B 1 183 ? -15.352 25.078 15.016 1 97.44 183 ASN B CA 1
ATOM 3772 C C . ASN B 1 183 ? -15.43 23.562 14.852 1 97.44 183 ASN B C 1
ATOM 3774 O O . ASN B 1 183 ? -14.406 22.906 14.617 1 97.44 183 ASN B O 1
ATOM 3778 N N . ILE B 1 184 ? -16.625 23.016 14.992 1 98.38 184 ILE B N 1
ATOM 3779 C CA . ILE B 1 184 ? -16.844 21.594 14.75 1 98.38 184 ILE B CA 1
ATOM 3780 C C . ILE B 1 184 ? -16.703 21.297 13.266 1 98.38 184 ILE B C 1
ATOM 3782 O O . ILE B 1 184 ? -17.062 22.125 12.414 1 98.38 184 ILE B O 1
ATOM 3786 N N . LEU B 1 185 ? -16.172 20.109 13 1 98.75 185 LEU B N 1
ATOM 3787 C CA . LEU B 1 185 ? -15.93 19.688 11.625 1 98.75 185 LEU B CA 1
ATOM 3788 C C . LEU B 1 185 ? -16.953 18.641 11.188 1 98.75 185 LEU B C 1
ATOM 3790 O O . LEU B 1 185 ? -17.031 17.562 11.773 1 98.75 185 LEU B O 1
ATOM 3794 N N . SER B 1 186 ? -17.734 18.938 10.195 1 98.62 186 SER B N 1
ATOM 3795 C CA . SER B 1 186 ? -18.703 18 9.641 1 98.62 186 SER B CA 1
ATOM 3796 C C . SER B 1 186 ? -18.172 17.344 8.375 1 98.62 186 SER B C 1
ATOM 3798 O O . SER B 1 186 ? -17.844 18.016 7.395 1 98.62 186 SER B O 1
ATOM 3800 N N . PRO B 1 187 ? -18.094 16.047 8.383 1 97.81 187 PRO B N 1
ATOM 3801 C CA . PRO B 1 187 ? -17.562 15.359 7.203 1 97.81 187 PRO B CA 1
ATOM 3802 C C . PRO B 1 187 ? -18.359 15.656 5.941 1 97.81 187 PRO B C 1
ATOM 3804 O O . PRO B 1 187 ? -19.594 15.719 5.988 1 97.81 187 PRO B O 1
ATOM 3807 N N . GLN B 1 188 ? -17.625 15.859 4.793 1 96.38 188 GLN B N 1
ATOM 3808 C CA . GLN B 1 188 ? -18.219 16.094 3.486 1 96.38 188 GLN B CA 1
ATOM 3809 C C . GLN B 1 188 ? -17.781 15.031 2.479 1 96.38 188 GLN B C 1
ATOM 3811 O O . GLN B 1 188 ? -16.625 15.008 2.061 1 96.38 188 GLN B O 1
ATOM 3816 N N . THR B 1 189 ? -18.703 14.234 1.954 1 93.38 189 THR B N 1
ATOM 3817 C CA . THR B 1 189 ? -18.391 13.18 1.003 1 93.38 189 THR B CA 1
ATOM 3818 C C . THR B 1 189 ? -17.922 13.766 -0.328 1 93.38 189 THR B C 1
ATOM 3820 O O . THR B 1 189 ? -17.047 13.211 -0.985 1 93.38 189 THR B O 1
ATOM 3823 N N . ASP B 1 190 ? -18.5 14.891 -0.675 1 93.75 190 ASP B N 1
ATOM 3824 C CA . ASP B 1 190 ? -18.219 15.492 -1.973 1 93.75 190 ASP B CA 1
ATOM 3825 C C . ASP B 1 190 ? -16.875 16.219 -1.952 1 93.75 190 ASP B C 1
ATOM 3827 O O . ASP B 1 190 ? -16.406 16.719 -2.984 1 93.75 190 ASP B O 1
ATOM 3831 N N . ARG B 1 191 ? -16.203 16.25 -0.778 1 95.75 191 ARG B N 1
ATOM 3832 C CA . ARG B 1 191 ? -14.891 16.859 -0.664 1 95.75 191 ARG B CA 1
ATOM 3833 C C . ARG B 1 191 ? -13.867 15.883 -0.108 1 95.75 191 ARG B C 1
ATOM 3835 O O . ARG B 1 191 ? -12.828 16.281 0.409 1 95.75 191 ARG B O 1
ATOM 3842 N N . SER B 1 192 ? -14.25 14.688 -0.121 1 96.12 192 SER B N 1
ATOM 3843 C CA . SER B 1 192 ? -13.352 13.609 0.279 1 96.12 192 SER B CA 1
ATOM 3844 C C . SER B 1 192 ? -13.008 12.711 -0.902 1 96.12 192 SER B C 1
ATOM 3846 O O . SER B 1 192 ? -13.812 12.562 -1.831 1 96.12 192 SER B O 1
ATOM 3848 N N . VAL B 1 193 ? -11.844 12.117 -0.878 1 95.62 193 VAL B N 1
ATOM 3849 C CA . VAL B 1 193 ? -11.438 11.258 -1.982 1 95.62 193 VAL B CA 1
ATOM 3850 C C . VAL B 1 193 ? -10.656 10.055 -1.444 1 95.62 193 VAL B C 1
ATOM 3852 O O . VAL B 1 193 ? -9.875 10.195 -0.502 1 95.62 193 VAL B O 1
ATOM 3855 N N . SER B 1 194 ? -10.953 8.898 -1.979 1 93.88 194 SER B N 1
ATOM 3856 C CA . SER B 1 194 ? -10.164 7.688 -1.755 1 93.88 194 SER B CA 1
ATOM 3857 C C . SER B 1 194 ? -9.039 7.562 -2.775 1 93.88 194 SER B C 1
ATOM 3859 O O . SER B 1 194 ? -9.242 7.805 -3.967 1 93.88 194 SER B O 1
ATOM 3861 N N . LEU B 1 195 ? -7.844 7.227 -2.312 1 95.69 195 LEU B N 1
ATOM 3862 C CA . LEU B 1 195 ? -6.688 7.121 -3.195 1 95.69 195 LEU B CA 1
ATOM 3863 C C . LEU B 1 195 ? -6.008 5.766 -3.035 1 95.69 195 LEU B C 1
ATOM 3865 O O . LEU B 1 195 ? -6.32 5.016 -2.109 1 95.69 195 LEU B O 1
ATOM 3869 N N . SER B 1 196 ? -5.125 5.457 -3.959 1 95.19 196 SER B N 1
ATOM 3870 C CA . SER B 1 196 ? -4.34 4.23 -3.896 1 95.19 196 SER B CA 1
ATOM 3871 C C . SER B 1 196 ? -2.91 4.508 -3.451 1 95.19 196 SER B C 1
ATOM 3873 O O . SER B 1 196 ? -1.964 3.914 -3.971 1 95.19 196 SER B O 1
ATOM 3875 N N . SER B 1 197 ? -2.773 5.496 -2.607 1 97.44 197 SER B N 1
ATOM 3876 C CA . SER B 1 197 ? -1.484 5.914 -2.064 1 97.44 197 SER B CA 1
ATOM 3877 C C . SER B 1 197 ? -1.605 6.316 -0.599 1 97.44 197 SER B C 1
ATOM 3879 O O . SER B 1 197 ? -2.658 6.789 -0.164 1 97.44 197 SER B O 1
ATOM 3881 N N . LEU B 1 198 ? -0.526 6.078 0.14 1 98 198 LEU B N 1
ATOM 3882 C CA . LEU B 1 198 ? -0.448 6.73 1.442 1 98 198 LEU B CA 1
ATOM 3883 C C . LEU B 1 198 ? -0.377 8.242 1.288 1 98 198 LEU B C 1
ATOM 3885 O O . LEU B 1 198 ? 0.408 8.758 0.485 1 98 198 LEU B O 1
ATOM 3889 N N . VAL B 1 199 ? -1.193 8.93 2.016 1 98.44 199 VAL B N 1
ATOM 3890 C CA . VAL B 1 199 ? -1.215 10.383 1.865 1 98.44 199 VAL B CA 1
ATOM 3891 C C . VAL B 1 199 ? -0.581 11.039 3.09 1 98.44 199 VAL B C 1
ATOM 3893 O O . VAL B 1 199 ? -1.208 11.133 4.148 1 98.44 199 VAL B O 1
ATOM 3896 N N . ASP B 1 200 ? 0.58 11.578 2.953 1 97.62 200 ASP B N 1
ATOM 3897 C CA . ASP B 1 200 ? 1.36 12.102 4.07 1 97.62 200 ASP B CA 1
ATOM 3898 C C . ASP B 1 200 ? 0.839 13.461 4.512 1 97.62 200 ASP B C 1
ATOM 3900 O O . ASP B 1 200 ? 0.371 13.617 5.645 1 97.62 200 ASP B O 1
ATOM 3904 N N . ASN B 1 201 ? 0.893 14.484 3.629 1 97.88 201 ASN B N 1
ATOM 3905 C CA . ASN B 1 201 ? 0.371 15.797 3.982 1 97.88 201 ASN B CA 1
ATOM 3906 C C . ASN B 1 201 ? -0.481 16.391 2.861 1 97.88 201 ASN B C 1
ATOM 3908 O O . ASN B 1 201 ? -0.453 15.891 1.732 1 97.88 201 ASN B O 1
ATOM 3912 N N . VAL B 1 202 ? -1.233 17.438 3.225 1 98.31 202 VAL B N 1
ATOM 3913 C CA . VAL B 1 202 ? -2.133 18.109 2.301 1 98.31 202 VAL B CA 1
ATOM 3914 C C . VAL B 1 202 ? -1.838 19.609 2.307 1 98.31 202 VAL B C 1
ATOM 3916 O O . VAL B 1 202 ? -1.402 20.156 3.322 1 98.31 202 VAL B O 1
ATOM 3919 N N . PHE B 1 203 ? -1.979 20.219 1.215 1 97.5 203 PHE B N 1
ATOM 3920 C CA . PHE B 1 203 ? -1.88 21.656 0.994 1 97.5 203 PHE B CA 1
ATOM 3921 C C . PHE B 1 203 ? -3.039 22.156 0.138 1 97.5 203 PHE B C 1
ATOM 3923 O O . PHE B 1 203 ? -3.436 21.5 -0.823 1 97.5 203 PHE B O 1
ATOM 3930 N N . VAL B 1 204 ? -3.643 23.234 0.574 1 97.62 204 VAL B N 1
ATOM 3931 C CA . VAL B 1 204 ? -4.703 23.844 -0.216 1 97.62 204 VAL B CA 1
ATOM 3932 C C . VAL B 1 204 ? -4.191 25.141 -0.841 1 97.62 204 VAL B C 1
ATOM 3934 O O . VAL B 1 204 ? -3.721 26.047 -0.134 1 97.62 204 VAL B O 1
ATOM 3937 N N . ASP B 1 205 ? -4.312 25.25 -2.133 1 94.75 205 ASP B N 1
ATOM 3938 C CA . ASP B 1 205 ? -3.777 26.422 -2.803 1 94.75 205 ASP B CA 1
ATOM 3939 C C . ASP B 1 205 ? -4.777 27.578 -2.762 1 94.75 205 ASP B C 1
ATOM 3941 O O . ASP B 1 205 ? -5.848 27.469 -2.16 1 94.75 205 ASP B O 1
ATOM 3945 N N . ALA B 1 206 ? -4.41 28.688 -3.387 1 93.56 206 ALA B N 1
ATOM 3946 C CA . ALA B 1 206 ? -5.191 29.922 -3.309 1 93.56 206 ALA B CA 1
ATOM 3947 C C . ALA B 1 206 ? -6.555 29.75 -3.973 1 93.56 206 ALA B C 1
ATOM 3949 O O . ALA B 1 206 ? -7.496 30.469 -3.662 1 93.56 206 ALA B O 1
ATOM 3950 N N . ASN B 1 207 ? -6.719 28.781 -4.91 1 92.19 207 ASN B N 1
ATOM 3951 C CA . ASN B 1 207 ? -7.973 28.547 -5.621 1 92.19 207 ASN B CA 1
ATOM 3952 C C . ASN B 1 207 ? -8.828 27.484 -4.922 1 92.19 207 ASN B C 1
ATOM 3954 O O . ASN B 1 207 ? -9.914 27.141 -5.391 1 92.19 207 ASN B O 1
ATOM 3958 N N . GLY B 1 208 ? -8.336 26.969 -3.852 1 94.19 208 GLY B N 1
ATOM 3959 C CA . GLY B 1 208 ? -9.094 26 -3.064 1 94.19 208 GLY B CA 1
ATOM 3960 C C . GLY B 1 208 ? -8.867 24.562 -3.496 1 94.19 208 GLY B C 1
ATOM 3961 O O . GLY B 1 208 ? -9.555 23.656 -3.035 1 94.19 208 GLY B O 1
ATOM 3962 N N . ASN B 1 209 ? -7.93 24.344 -4.348 1 94.94 209 ASN B N 1
ATOM 3963 C CA . ASN B 1 209 ? -7.598 22.984 -4.758 1 94.94 209 ASN B CA 1
ATOM 3964 C C . ASN B 1 209 ? -6.645 22.328 -3.771 1 94.94 209 ASN B C 1
ATOM 3966 O O . ASN B 1 209 ? -5.812 23 -3.154 1 94.94 209 ASN B O 1
ATOM 3970 N N . VAL B 1 210 ? -6.758 21.031 -3.762 1 97.81 210 VAL B N 1
ATOM 3971 C CA . VAL B 1 210 ? -6.012 20.266 -2.762 1 97.81 210 VAL B CA 1
ATOM 3972 C C . VAL B 1 210 ? -4.812 19.594 -3.418 1 97.81 210 VAL B C 1
ATOM 3974 O O . VAL B 1 210 ? -4.938 18.984 -4.488 1 97.81 210 VAL B O 1
ATOM 3977 N N . TRP B 1 211 ? -3.695 19.75 -2.809 1 97.56 211 TRP B N 1
ATOM 3978 C CA . TRP B 1 211 ? -2.465 19.062 -3.189 1 97.56 211 TRP B CA 1
ATOM 3979 C C . TRP B 1 211 ? -2.039 18.062 -2.115 1 97.56 211 TRP B C 1
ATOM 3981 O O . TRP B 1 211 ? -2.117 18.359 -0.92 1 97.56 211 TRP B O 1
ATOM 3991 N N . THR B 1 212 ? -1.589 16.859 -2.637 1 98.44 212 THR B N 1
ATOM 3992 C CA . THR B 1 212 ? -1.147 15.867 -1.666 1 98.44 212 THR B CA 1
ATOM 3993 C C . THR B 1 212 ? 0.238 15.336 -2.025 1 98.44 212 THR B C 1
ATOM 3995 O O . THR B 1 212 ? 0.563 15.18 -3.205 1 98.44 212 THR B O 1
ATOM 3998 N N . ALA B 1 213 ? 1.072 15.133 -1.029 1 98 213 ALA B N 1
ATOM 3999 C CA . ALA B 1 213 ? 2.303 14.359 -1.143 1 98 213 ALA B CA 1
ATOM 4000 C C . ALA B 1 213 ? 2.094 12.93 -0.658 1 98 213 ALA B C 1
ATOM 4002 O O . ALA B 1 213 ? 1.571 12.703 0.438 1 98 213 ALA B O 1
ATOM 4003 N N . ASN B 1 214 ? 2.527 12 -1.528 1 98.12 214 ASN B N 1
ATOM 4004 C CA . ASN B 1 214 ? 2.057 10.641 -1.298 1 98.12 214 ASN B CA 1
ATOM 4005 C C . ASN B 1 214 ? 3.191 9.625 -1.415 1 98.12 214 ASN B C 1
ATOM 4007 O O . ASN B 1 214 ? 4.254 9.938 -1.956 1 98.12 214 ASN B O 1
ATOM 4011 N N . HIS B 1 215 ? 2.906 8.492 -0.796 1 97.75 215 HIS B N 1
ATOM 4012 C CA . HIS B 1 215 ? 3.695 7.277 -0.977 1 97.75 215 HIS B CA 1
ATOM 4013 C C . HIS B 1 215 ? 2.898 6.203 -1.711 1 97.75 215 HIS B C 1
ATOM 4015 O O . HIS B 1 215 ? 2.166 5.434 -1.087 1 97.75 215 HIS B O 1
ATOM 4021 N N . PRO B 1 216 ? 3.113 6.102 -3.037 1 96.88 216 PRO B N 1
ATOM 4022 C CA . PRO B 1 216 ? 2.252 5.215 -3.82 1 96.88 216 PRO B CA 1
ATOM 4023 C C . PRO B 1 216 ? 2.574 3.738 -3.607 1 96.88 216 PRO B C 1
ATOM 4025 O O . PRO B 1 216 ? 1.741 2.873 -3.891 1 96.88 216 PRO B O 1
ATOM 4028 N N . ALA B 1 217 ? 3.797 3.393 -3.248 1 95.88 217 ALA B N 1
ATOM 4029 C CA . ALA B 1 217 ? 4.188 2.025 -2.92 1 95.88 217 ALA B CA 1
ATOM 4030 C C . ALA B 1 217 ? 4.293 1.831 -1.41 1 95.88 217 ALA B C 1
ATOM 4032 O O . ALA B 1 217 ? 5.387 1.9 -0.845 1 95.88 217 ALA B O 1
ATOM 4033 N N . ALA B 1 218 ? 3.152 1.473 -0.849 1 94.38 218 ALA B N 1
ATOM 4034 C CA . ALA B 1 218 ? 2.984 1.536 0.601 1 94.38 218 ALA B CA 1
ATOM 4035 C C . ALA B 1 218 ? 3.994 0.636 1.309 1 94.38 218 ALA B C 1
ATOM 4037 O O . ALA B 1 218 ? 4.629 1.05 2.281 1 94.38 218 ALA B O 1
ATOM 4038 N N . PHE B 1 219 ? 4.199 -0.524 0.799 1 93.12 219 PHE B N 1
ATOM 4039 C CA . PHE B 1 219 ? 5.039 -1.46 1.535 1 93.12 219 PHE B CA 1
ATOM 4040 C C . PHE B 1 219 ? 6.512 -1.236 1.208 1 93.12 219 PHE B C 1
ATOM 4042 O O . PHE B 1 219 ? 7.391 -1.674 1.952 1 93.12 219 PHE B O 1
ATOM 4049 N N . LYS B 1 220 ? 6.777 -0.631 0.094 1 92.69 220 LYS B N 1
ATOM 4050 C CA . LYS B 1 220 ? 8.148 -0.193 -0.117 1 92.69 220 LYS B CA 1
ATOM 4051 C C . LYS B 1 220 ? 8.516 0.948 0.828 1 92.69 220 LYS B C 1
ATOM 4053 O O . LYS B 1 220 ? 9.648 1.029 1.302 1 92.69 220 LYS B O 1
ATOM 4058 N N . TYR B 1 221 ? 7.551 1.814 1.067 1 94.88 221 TYR B N 1
ATOM 4059 C CA . TYR B 1 221 ? 7.742 2.865 2.062 1 94.88 221 TYR B CA 1
ATOM 4060 C C . TYR B 1 221 ? 8 2.27 3.441 1 94.88 221 TYR B C 1
ATOM 4062 O O . TYR B 1 221 ? 8.945 2.666 4.125 1 94.88 221 TYR B O 1
ATOM 4070 N N . GLU B 1 222 ? 7.23 1.307 3.838 1 91.81 222 GLU B N 1
ATOM 4071 C CA . GLU B 1 222 ? 7.414 0.654 5.129 1 91.81 222 GLU B CA 1
ATOM 4072 C C . GLU B 1 222 ? 8.781 -0.017 5.219 1 91.81 222 GLU B C 1
ATOM 4074 O O . GLU B 1 222 ? 9.453 0.07 6.25 1 91.81 222 GLU B O 1
ATOM 4079 N N . ALA B 1 223 ? 9.117 -0.734 4.172 1 91.25 223 ALA B N 1
ATOM 4080 C CA . ALA B 1 223 ? 10.398 -1.435 4.152 1 91.25 223 ALA B CA 1
ATOM 4081 C C . ALA B 1 223 ? 11.555 -0.457 4.297 1 91.25 223 ALA B C 1
AT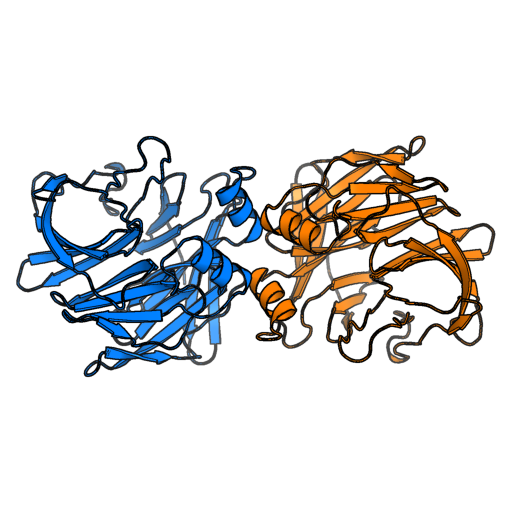OM 4083 O O . ALA B 1 223 ? 12.555 -0.765 4.953 1 91.25 223 ALA B O 1
ATOM 4084 N N . TYR B 1 224 ? 11.391 0.668 3.66 1 90.62 224 TYR B N 1
ATOM 4085 C CA . TYR B 1 224 ? 12.438 1.683 3.768 1 90.62 224 TYR B CA 1
ATOM 4086 C C . TYR B 1 224 ? 12.5 2.246 5.18 1 90.62 224 TYR B C 1
ATOM 4088 O O . TYR B 1 224 ? 13.594 2.469 5.719 1 90.62 224 TYR B O 1
ATOM 4096 N N . GLU B 1 225 ? 11.414 2.486 5.801 1 86.44 225 GLU B N 1
ATOM 4097 C CA . GLU B 1 225 ? 11.367 3.018 7.16 1 86.44 225 GLU B CA 1
ATOM 4098 C C . GLU B 1 225 ? 12.008 2.049 8.156 1 86.44 225 GLU B C 1
ATOM 4100 O O . GLU B 1 225 ? 12.656 2.475 9.109 1 86.44 225 GLU B O 1
ATOM 4105 N N . ARG B 1 226 ? 11.891 0.816 7.82 1 83.94 226 ARG B N 1
ATOM 4106 C CA . ARG B 1 226 ? 12.32 -0.188 8.789 1 83.94 226 ARG B CA 1
ATOM 4107 C C . ARG B 1 226 ? 13.75 -0.636 8.516 1 83.94 226 ARG B C 1
ATOM 4109 O O . ARG B 1 226 ? 14.516 -0.886 9.445 1 83.94 226 ARG B O 1
ATOM 4116 N N . HIS B 1 227 ? 14.07 -0.812 7.168 1 87.12 227 HIS B N 1
ATOM 4117 C CA . HIS B 1 227 ? 15.312 -1.507 6.859 1 87.12 227 HIS B CA 1
ATOM 4118 C C . HIS B 1 227 ? 16.172 -0.7 5.891 1 87.12 227 HIS B C 1
ATOM 4120 O O . HIS B 1 227 ? 17.281 -1.107 5.555 1 87.12 227 HIS B O 1
ATOM 4126 N N . ARG B 1 228 ? 15.781 0.427 5.402 1 85.19 228 ARG B N 1
ATOM 4127 C CA . ARG B 1 228 ? 16.469 1.268 4.43 1 85.19 228 ARG B CA 1
ATOM 4128 C C . ARG B 1 228 ? 16.875 0.465 3.195 1 85.19 228 ARG B C 1
ATOM 4130 O O . ARG B 1 228 ? 17.969 0.642 2.66 1 85.19 228 ARG B O 1
ATOM 4137 N N . ARG B 1 229 ? 16.078 -0.565 2.771 1 77.31 229 ARG B N 1
ATOM 4138 C CA . ARG B 1 229 ? 16.406 -1.509 1.707 1 77.31 229 ARG B CA 1
ATOM 4139 C C . ARG B 1 229 ? 16.266 -0.856 0.335 1 77.31 229 ARG B C 1
ATOM 4141 O O . ARG B 1 229 ? 17.141 -1.013 -0.52 1 77.31 229 ARG B O 1
ATOM 4148 N N . SER B 1 230 ? 15.094 -0.257 -0.08 1 81.38 230 SER B N 1
ATOM 4149 C CA . SER B 1 230 ? 14.82 0.337 -1.386 1 81.38 230 SER B CA 1
ATOM 4150 C C . SER B 1 230 ? 14.188 1.719 -1.244 1 81.38 230 SER B C 1
ATOM 4152 O O . SER B 1 230 ? 13.375 1.946 -0.349 1 81.38 230 SER B O 1
ATOM 4154 N N . LEU B 1 231 ? 14.742 2.629 -2.174 1 89.06 231 LEU B N 1
ATOM 4155 C CA . LEU B 1 231 ? 14.18 3.977 -2.145 1 89.06 231 LEU B CA 1
ATOM 4156 C C . LEU B 1 231 ? 12.711 3.961 -2.551 1 89.06 231 LEU B C 1
ATOM 4158 O O . LEU B 1 231 ? 12.367 3.494 -3.639 1 89.06 231 LEU B O 1
ATOM 4162 N N . PRO B 1 232 ? 11.906 4.426 -1.643 1 93.88 232 PRO B N 1
ATOM 4163 C CA . PRO B 1 232 ? 10.484 4.418 -1.972 1 93.88 232 PRO B CA 1
ATOM 4164 C C . PRO B 1 232 ? 10.102 5.52 -2.957 1 93.88 232 PRO B C 1
ATOM 4166 O O . PRO B 1 232 ? 10.648 6.621 -2.904 1 93.88 232 PRO B O 1
ATOM 4169 N N . PRO B 1 233 ? 9.117 5.242 -3.842 1 95.25 233 PRO B N 1
ATOM 4170 C CA . PRO B 1 233 ? 8.672 6.242 -4.812 1 95.25 233 PRO B CA 1
ATOM 4171 C C . PRO B 1 233 ? 7.949 7.418 -4.16 1 95.25 233 PRO B C 1
ATOM 4173 O O . PRO B 1 233 ? 7.523 7.32 -3.008 1 95.25 233 PRO B O 1
ATOM 4176 N N . SER B 1 234 ? 7.914 8.539 -4.906 1 95.56 234 SER B N 1
ATOM 4177 C CA . SER B 1 234 ? 7.223 9.758 -4.516 1 95.56 234 SER B CA 1
ATOM 4178 C C . SER B 1 234 ? 6.105 10.102 -5.5 1 95.56 234 SER B C 1
ATOM 4180 O O . SER B 1 234 ? 6.18 9.742 -6.676 1 95.56 234 SER B O 1
ATOM 4182 N N . GLN B 1 235 ? 5.098 10.727 -4.984 1 97.38 235 GLN B N 1
ATOM 4183 C CA . GLN B 1 235 ? 3.943 11.102 -5.789 1 97.38 235 GLN B CA 1
ATOM 4184 C C . GLN B 1 235 ? 3.293 12.375 -5.258 1 97.38 235 GLN B C 1
ATOM 4186 O O . GLN B 1 235 ? 3.158 12.547 -4.047 1 97.38 235 GLN B O 1
ATOM 4191 N N . VAL B 1 236 ? 2.969 13.328 -6.145 1 96.94 236 VAL B N 1
ATOM 4192 C CA . VAL B 1 236 ? 2.162 14.492 -5.797 1 96.94 236 VAL B CA 1
ATOM 4193 C C . VAL B 1 236 ? 0.889 14.508 -6.641 1 96.94 236 VAL B C 1
ATOM 4195 O O . VAL B 1 236 ? 0.947 14.398 -7.867 1 96.94 236 VAL B O 1
ATOM 4198 N N . LEU B 1 237 ? -0.229 14.617 -6 1 97.81 237 LEU B N 1
ATOM 4199 C CA . LEU B 1 237 ? -1.521 14.688 -6.676 1 97.81 237 LEU B CA 1
ATOM 4200 C C . LEU B 1 237 ? -2.156 16.062 -6.484 1 97.81 237 LEU B C 1
ATOM 4202 O O . LEU B 1 237 ? -1.935 16.719 -5.465 1 97.81 237 LEU B O 1
ATOM 4206 N N . HIS B 1 238 ? -2.838 16.469 -7.496 1 96.12 238 HIS B N 1
ATOM 4207 C CA . HIS B 1 238 ? -3.699 17.641 -7.496 1 96.12 238 HIS B CA 1
ATOM 4208 C C . HIS B 1 238 ? -5.168 17.25 -7.625 1 96.12 238 HIS B C 1
ATOM 4210 O O . HIS B 1 238 ? -5.559 16.594 -8.594 1 96.12 238 HIS B O 1
ATOM 4216 N N . ILE B 1 239 ? -5.949 17.625 -6.672 1 97 239 ILE B N 1
ATOM 4217 C CA . ILE B 1 239 ? -7.344 17.203 -6.59 1 97 239 ILE B CA 1
ATOM 4218 C C . ILE B 1 239 ? -8.258 18.422 -6.719 1 97 239 ILE B C 1
ATOM 4220 O O . ILE B 1 239 ? -8.117 19.391 -5.98 1 97 239 ILE B O 1
ATOM 4224 N N . ARG B 1 240 ? -9.164 18.328 -7.586 1 94.56 240 ARG B N 1
ATOM 4225 C CA . ARG B 1 240 ? -10.188 19.344 -7.785 1 94.56 240 ARG B CA 1
ATOM 4226 C C . ARG B 1 240 ? -11.578 18.797 -7.477 1 94.56 240 ARG B C 1
ATOM 4228 O O . ARG B 1 240 ? -11.977 17.766 -8.031 1 94.56 240 ARG B O 1
ATOM 4235 N N . TYR B 1 241 ? -12.219 19.469 -6.609 1 90.94 241 TYR B N 1
ATOM 4236 C CA . TYR B 1 241 ? -13.57 19.047 -6.246 1 90.94 241 TYR B CA 1
ATOM 4237 C C . TYR B 1 241 ? -14.609 19.828 -7.035 1 90.94 241 TYR B C 1
ATOM 4239 O O . TYR B 1 241 ? -14.625 21.062 -7.012 1 90.94 241 TYR B O 1
ATOM 4247 N N . HIS B 1 242 ? -15.289 19.109 -7.965 1 83.75 242 HIS B N 1
ATOM 4248 C CA . HIS B 1 242 ? -16.344 19.719 -8.758 1 83.75 242 HIS B CA 1
ATOM 4249 C C . HIS B 1 242 ? -17.703 19.094 -8.445 1 83.75 242 HIS B C 1
ATOM 4251 O O . HIS B 1 242 ? -18.188 18.234 -9.188 1 83.75 242 HIS B O 1
ATOM 4257 N N . GLY B 1 243 ? -18.422 19.516 -7.48 1 72 243 GLY B N 1
ATOM 4258 C CA . GLY B 1 243 ? -19.719 18.953 -7.172 1 72 243 GLY B CA 1
ATOM 4259 C C . GLY B 1 243 ? -19.672 17.453 -6.898 1 72 243 GLY B C 1
ATOM 4260 O O . GLY B 1 243 ? -19 17.016 -5.969 1 72 243 GLY B O 1
ATOM 4261 N N . ALA B 1 244 ? -20.25 16.703 -7.887 1 70.44 244 ALA B N 1
ATOM 4262 C CA . ALA B 1 244 ? -20.438 15.273 -7.637 1 70.44 244 ALA B CA 1
ATOM 4263 C C . ALA B 1 244 ? -19.234 14.469 -8.141 1 70.44 244 ALA B C 1
ATOM 4265 O O . ALA B 1 244 ? -19.125 13.273 -7.855 1 70.44 244 ALA B O 1
ATOM 4266 N N . SER B 1 245 ? -18.281 15.148 -8.734 1 80.62 245 SER B N 1
ATOM 4267 C CA . SER B 1 245 ? -17.156 14.383 -9.273 1 80.62 245 SER B CA 1
ATOM 4268 C C . SER B 1 245 ? -15.82 15.016 -8.883 1 80.62 245 SER B C 1
ATOM 4270 O O . SER B 1 245 ? -15.68 16.234 -8.883 1 80.62 245 SER B O 1
ATOM 4272 N N . ASN B 1 246 ? -14.898 14.242 -8.367 1 87.5 246 ASN B N 1
ATOM 4273 C CA . ASN B 1 246 ? -13.539 14.68 -8.078 1 87.5 246 ASN B CA 1
ATOM 4274 C C . ASN B 1 246 ? -12.586 14.328 -9.219 1 87.5 246 ASN B C 1
ATOM 4276 O O . ASN B 1 246 ? -12.703 13.266 -9.828 1 87.5 246 ASN B O 1
ATOM 4280 N N . GLU B 1 247 ? -11.797 15.359 -9.578 1 91.56 247 GLU B N 1
ATOM 4281 C CA . GLU B 1 247 ? -10.719 15.094 -10.523 1 91.56 247 GLU B CA 1
ATOM 4282 C C . GLU B 1 247 ? -9.375 15 -9.805 1 91.56 247 GLU B C 1
ATOM 4284 O O . GLU B 1 247 ? -9.039 15.844 -8.977 1 91.56 247 GLU B O 1
ATOM 4289 N N . VAL B 1 248 ? -8.695 13.961 -10.102 1 94.12 248 VAL B N 1
ATOM 4290 C CA . VAL B 1 248 ? -7.383 13.742 -9.508 1 94.12 248 VAL B CA 1
ATOM 4291 C C . VAL B 1 248 ? -6.316 13.727 -10.602 1 94.12 248 VAL B C 1
ATOM 4293 O O . VAL B 1 248 ? -6.398 12.93 -11.547 1 94.12 248 VAL B O 1
ATOM 4296 N N . PHE B 1 249 ? -5.324 14.602 -10.477 1 92.69 249 PHE B N 1
ATOM 4297 C CA . PHE B 1 249 ? -4.219 14.688 -11.422 1 92.69 249 PHE B CA 1
ATOM 4298 C C . PHE B 1 249 ? -2.898 14.336 -10.75 1 92.69 249 PHE B C 1
ATOM 4300 O O . PHE B 1 249 ? -2.594 14.836 -9.664 1 92.69 249 PHE B O 1
ATOM 4307 N N . GLU B 1 250 ? -2.154 13.453 -11.391 1 94.31 250 GLU B N 1
ATOM 4308 C CA . GLU B 1 250 ? -0.795 13.188 -10.938 1 94.31 250 GLU B CA 1
ATOM 4309 C C . GLU B 1 250 ? 0.196 14.18 -11.539 1 94.31 250 GLU B C 1
ATOM 4311 O O . GLU B 1 250 ? 0.478 14.133 -12.734 1 94.31 250 GLU B O 1
ATOM 4316 N N . LEU B 1 251 ? 0.757 14.992 -10.75 1 93.56 251 LEU B N 1
ATOM 4317 C CA . LEU B 1 251 ? 1.579 16.078 -11.266 1 93.56 251 LEU B CA 1
ATOM 4318 C C . LEU B 1 251 ? 3.062 15.75 -11.133 1 93.56 251 LEU B C 1
ATOM 4320 O O . LEU B 1 251 ? 3.9 16.359 -11.805 1 93.56 251 LEU B O 1
ATOM 4324 N N . TYR B 1 252 ? 3.34 14.906 -10.273 1 93.38 252 TYR B N 1
ATOM 4325 C CA . TYR B 1 252 ? 4.715 14.469 -10.078 1 93.38 252 TYR B CA 1
ATOM 4326 C C . TYR B 1 252 ? 4.77 12.992 -9.703 1 93.38 252 TYR B C 1
ATOM 4328 O O . TYR B 1 252 ? 3.951 12.523 -8.906 1 93.38 252 TYR B O 1
ATOM 4336 N N . SER B 1 253 ? 5.602 12.242 -10.297 1 94.62 253 SER B N 1
ATOM 4337 C CA . SER B 1 253 ? 5.879 10.844 -9.992 1 94.62 253 SER B CA 1
ATOM 4338 C C . SER B 1 253 ? 7.355 10.516 -10.195 1 94.62 253 SER B C 1
ATOM 4340 O O . SER B 1 253 ? 7.949 10.906 -11.203 1 94.62 253 SER B O 1
ATOM 4342 N N . ASP B 1 254 ? 7.891 9.914 -9.188 1 92.31 254 ASP B N 1
ATOM 4343 C CA . ASP B 1 254 ? 9.289 9.5 -9.211 1 92.31 254 ASP B CA 1
ATOM 4344 C C . ASP B 1 254 ? 9.477 8.156 -8.516 1 92.31 254 ASP B C 1
ATOM 4346 O O . ASP B 1 254 ? 8.836 7.891 -7.488 1 92.31 254 ASP B O 1
ATOM 4350 N N . ASP B 1 255 ? 10.352 7.328 -8.992 1 90.5 255 ASP B N 1
ATOM 4351 C CA . ASP B 1 255 ? 10.547 5.988 -8.445 1 90.5 255 ASP B CA 1
ATOM 4352 C C . ASP B 1 255 ? 11.398 6.035 -7.18 1 90.5 255 ASP B C 1
ATOM 4354 O O . ASP B 1 255 ? 11.758 4.988 -6.629 1 90.5 255 ASP B O 1
ATOM 4358 N N . GLY B 1 256 ? 11.727 7.176 -6.766 1 92 256 GLY B N 1
ATOM 4359 C CA . GLY B 1 256 ? 12.516 7.344 -5.559 1 92 256 GLY B CA 1
ATOM 4360 C C . GLY B 1 256 ? 13.945 7.777 -5.84 1 92 256 GLY B C 1
ATOM 4361 O O . GLY B 1 256 ? 14.656 8.211 -4.93 1 92 256 GLY B O 1
ATOM 4362 N N . THR B 1 257 ? 14.352 7.715 -7.074 1 89.31 257 THR B N 1
ATOM 4363 C CA . THR B 1 257 ? 15.734 8.023 -7.434 1 89.31 257 THR B CA 1
ATOM 4364 C C . THR B 1 257 ? 16.016 9.516 -7.309 1 89.31 257 THR B C 1
ATOM 4366 O O . THR B 1 257 ? 17.047 9.914 -6.766 1 89.31 257 THR B O 1
ATOM 4369 N N . GLN B 1 258 ? 15.109 10.359 -7.742 1 89.19 258 GLN B N 1
ATOM 4370 C CA . GLN B 1 258 ? 15.297 11.805 -7.656 1 89.19 258 GLN B CA 1
ATOM 4371 C C . GLN B 1 258 ? 14.867 12.336 -6.289 1 89.19 258 GLN B C 1
ATOM 4373 O O . GLN B 1 258 ? 15.602 13.102 -5.656 1 89.19 258 GLN B O 1
ATOM 4378 N N . LEU B 1 259 ? 13.75 11.922 -5.816 1 91.81 259 LEU B N 1
ATOM 4379 C CA . LEU B 1 259 ? 13.203 12.352 -4.535 1 91.81 259 LEU B CA 1
ATOM 4380 C C . LEU B 1 259 ? 12.453 11.211 -3.854 1 91.81 259 LEU B C 1
ATOM 4382 O O . LEU B 1 259 ? 11.297 10.945 -4.18 1 91.81 259 LEU B O 1
ATOM 4386 N N . PRO B 1 260 ? 13.102 10.633 -2.859 1 92.38 260 PRO B N 1
ATOM 4387 C CA . PRO B 1 260 ? 12.43 9.508 -2.201 1 92.38 260 PRO B CA 1
ATOM 4388 C C . PRO B 1 260 ? 11.422 9.969 -1.146 1 92.38 260 PRO B C 1
ATOM 4390 O O . PRO B 1 260 ? 11.703 10.891 -0.378 1 92.38 260 PRO B O 1
ATOM 4393 N N . ALA B 1 261 ? 10.203 9.383 -1.186 1 93.75 261 ALA B N 1
ATOM 4394 C CA . ALA B 1 261 ? 9.219 9.5 -0.11 1 93.75 261 ALA B CA 1
ATOM 4395 C C . ALA B 1 261 ? 8.797 10.953 0.092 1 93.75 261 ALA B C 1
ATOM 4397 O O . ALA B 1 261 ? 9.062 11.539 1.145 1 93.75 261 ALA B O 1
ATOM 4398 N N . SER B 1 262 ? 8.07 11.461 -0.865 1 94.44 262 SER B N 1
ATOM 4399 C CA . SER B 1 262 ? 7.543 12.82 -0.734 1 94.44 262 SER B CA 1
ATOM 4400 C C . SER B 1 262 ? 6.641 12.945 0.488 1 94.44 262 SER B C 1
ATOM 4402 O O . SER B 1 262 ? 5.75 12.117 0.698 1 94.44 262 SER B O 1
ATOM 4404 N N . SER B 1 263 ? 6.895 14 1.246 1 94.38 263 SER B N 1
ATOM 4405 C CA . SER B 1 263 ? 6.156 14.148 2.494 1 94.38 263 SER B CA 1
ATOM 4406 C C . SER B 1 263 ? 5.258 15.383 2.459 1 94.38 263 SER B C 1
ATOM 4408 O O . SER B 1 263 ? 4.242 15.438 3.154 1 94.38 263 SER B O 1
ATOM 4410 N N . SER B 1 264 ? 5.648 16.391 1.729 1 94.69 264 SER B N 1
ATOM 4411 C CA . SER B 1 264 ? 4.867 17.625 1.609 1 94.69 264 SER B CA 1
ATOM 4412 C C . SER B 1 264 ? 5.008 18.234 0.219 1 94.69 264 SER B C 1
ATOM 4414 O O . SER B 1 264 ? 6.008 18 -0.469 1 94.69 264 SER B O 1
ATOM 4416 N N . ALA B 1 265 ? 3.951 18.953 -0.138 1 94.69 265 ALA B N 1
ATOM 4417 C CA . ALA B 1 265 ? 3.939 19.672 -1.407 1 94.69 265 ALA B CA 1
ATOM 4418 C C . ALA B 1 265 ? 3.225 21.016 -1.268 1 94.69 265 ALA B C 1
ATOM 4420 O O . ALA B 1 265 ? 2.16 21.094 -0.65 1 94.69 265 ALA B O 1
ATOM 4421 N N . VAL B 1 266 ? 3.869 22.031 -1.761 1 93.06 266 VAL B N 1
ATOM 4422 C CA . VAL B 1 266 ? 3.297 23.359 -1.764 1 93.06 266 VAL B CA 1
ATOM 4423 C C . VAL B 1 266 ? 3.354 23.953 -3.174 1 93.06 266 VAL B C 1
ATOM 4425 O O . VAL B 1 266 ? 4.375 23.844 -3.855 1 93.06 266 VAL B O 1
ATOM 4428 N N . PHE B 1 267 ? 2.232 24.484 -3.529 1 91.75 267 PHE B N 1
ATOM 4429 C CA . PHE B 1 267 ? 2.148 25.109 -4.844 1 91.75 267 PHE B CA 1
ATOM 4430 C C . PHE B 1 267 ? 1.886 26.609 -4.715 1 91.75 267 PHE B C 1
ATOM 4432 O O . PHE B 1 267 ? 0.959 27.016 -4.016 1 91.75 267 PHE B O 1
ATOM 4439 N N . HIS B 1 268 ? 2.795 27.359 -5.402 1 88.06 268 HIS B N 1
ATOM 4440 C CA . HIS B 1 268 ? 2.65 28.812 -5.398 1 88.06 268 HIS B CA 1
ATOM 4441 C C . HIS B 1 268 ? 3.125 29.422 -6.715 1 88.06 268 HIS B C 1
ATOM 4443 O O . HIS B 1 268 ? 4.277 29.234 -7.109 1 88.06 268 HIS B O 1
ATOM 4449 N N . LYS B 1 269 ? 2.279 30.25 -7.348 1 84.25 269 LYS B N 1
ATOM 4450 C CA . LYS B 1 269 ? 2.592 30.984 -8.562 1 84.25 269 LYS B CA 1
ATOM 4451 C C . LYS B 1 269 ? 3.365 30.125 -9.555 1 84.25 269 LYS B C 1
ATOM 4453 O O . LYS B 1 269 ? 4.453 30.5 -10 1 84.25 269 LYS B O 1
ATOM 4458 N N . ASP B 1 270 ? 2.984 28.953 -9.883 1 84.19 270 ASP B N 1
ATOM 4459 C CA . ASP B 1 270 ? 3.465 28.062 -10.93 1 84.19 270 ASP B CA 1
ATOM 4460 C C . ASP B 1 270 ? 4.691 27.281 -10.469 1 84.19 270 ASP B C 1
ATOM 4462 O O . ASP B 1 270 ? 5.422 26.719 -11.281 1 84.19 270 ASP B O 1
ATOM 4466 N N . LYS B 1 271 ? 4.957 27.469 -9.195 1 87.25 271 LYS B N 1
ATOM 4467 C CA . LYS B 1 271 ? 6.059 26.703 -8.617 1 87.25 271 LYS B CA 1
ATOM 4468 C C . LYS B 1 271 ? 5.543 25.641 -7.656 1 87.25 271 LYS B C 1
ATOM 4470 O O . LYS B 1 271 ? 4.656 25.906 -6.84 1 87.25 271 LYS B O 1
ATOM 4475 N N . LEU B 1 272 ? 6.066 24.438 -7.836 1 90.38 272 LEU B N 1
ATOM 4476 C CA . LEU B 1 272 ? 5.758 23.328 -6.953 1 90.38 272 LEU B CA 1
ATOM 4477 C C . LEU B 1 272 ? 6.984 22.906 -6.148 1 90.38 272 LEU B C 1
ATOM 4479 O O . LEU B 1 272 ? 8.008 22.531 -6.723 1 90.38 272 LEU B O 1
ATOM 4483 N N . LEU B 1 273 ? 6.898 23.125 -4.879 1 91.44 273 LEU B N 1
ATOM 4484 C CA . LEU B 1 273 ? 7.949 22.688 -3.973 1 91.44 273 LEU B CA 1
ATOM 4485 C C . LEU B 1 273 ? 7.566 21.375 -3.287 1 91.44 273 LEU B C 1
ATOM 4487 O O . LEU B 1 273 ? 6.5 21.281 -2.676 1 91.44 273 LEU B O 1
ATOM 4491 N N . ILE B 1 274 ? 8.359 20.375 -3.49 1 92.69 274 ILE B N 1
ATOM 4492 C CA . ILE B 1 274 ? 8.125 19.062 -2.891 1 92.69 274 ILE B CA 1
ATOM 4493 C C . ILE B 1 274 ? 9.234 18.734 -1.893 1 92.69 274 ILE B C 1
ATOM 4495 O O . ILE B 1 274 ? 10.414 18.875 -2.207 1 92.69 274 ILE B O 1
ATOM 4499 N N . ALA B 1 275 ? 8.844 18.359 -0.706 1 91.56 275 ALA B N 1
ATOM 4500 C CA . ALA B 1 275 ? 9.828 17.984 0.313 1 91.56 275 ALA B CA 1
ATOM 4501 C C . ALA B 1 275 ? 9.797 16.484 0.578 1 91.56 275 ALA B C 1
ATOM 4503 O O . ALA B 1 275 ? 8.742 15.852 0.509 1 91.56 275 ALA B O 1
ATOM 4504 N N . SER B 1 276 ? 10.938 15.953 0.776 1 89.75 276 SER B N 1
ATOM 4505 C CA . SER B 1 276 ? 11.086 14.547 1.132 1 89.75 276 SER B CA 1
ATOM 4506 C C . SER B 1 276 ? 11.43 14.383 2.609 1 89.75 276 SER B C 1
ATOM 4508 O O . SER B 1 276 ? 12.016 15.281 3.219 1 89.75 276 SER B O 1
ATOM 4510 N N . ARG B 1 277 ? 11.07 13.242 3.092 1 80.81 277 ARG B N 1
ATOM 4511 C CA . ARG B 1 277 ? 11.398 12.914 4.477 1 80.81 277 A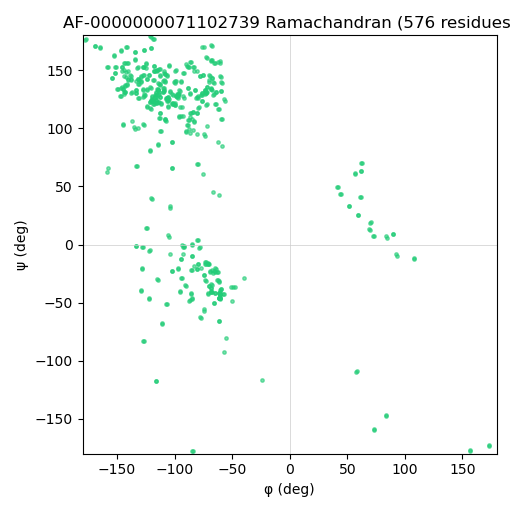RG B CA 1
ATOM 4512 C C . ARG B 1 277 ? 12.891 12.656 4.637 1 80.81 277 ARG B C 1
ATOM 4514 O O . ARG B 1 277 ? 13.43 12.75 5.742 1 80.81 277 ARG B O 1
ATOM 4521 N N . TYR B 1 278 ? 13.617 12.43 3.477 1 78.5 278 TYR B N 1
ATOM 4522 C CA . TYR B 1 278 ? 14.969 11.891 3.619 1 78.5 278 TYR B CA 1
ATOM 4523 C C . TYR B 1 278 ? 15.969 12.719 2.822 1 78.5 278 TYR B C 1
ATOM 4525 O O . TYR B 1 278 ? 17.172 12.727 3.135 1 78.5 278 TYR B O 1
ATOM 4533 N N . LYS B 1 279 ? 15.594 13.164 1.631 1 73.5 279 LYS B N 1
ATOM 4534 C CA . LYS B 1 279 ? 16.578 13.711 0.709 1 73.5 279 LYS B CA 1
ATOM 4535 C C . LYS B 1 279 ? 16.25 15.156 0.336 1 73.5 279 LYS B C 1
ATOM 4537 O O . LYS B 1 279 ? 16.359 15.539 -0.828 1 73.5 279 LYS B O 1
ATOM 4542 N N . GLY B 1 280 ? 15.844 15.867 1.214 1 79.81 280 GLY B N 1
ATOM 4543 C CA . GLY B 1 280 ? 15.75 17.281 0.877 1 79.81 280 GLY B CA 1
ATOM 4544 C C . GLY B 1 280 ? 14.469 17.641 0.15 1 79.81 280 GLY B C 1
ATOM 4545 O O . GLY B 1 280 ? 13.391 17.141 0.5 1 79.81 280 GLY B O 1
ATOM 4546 N N . MET B 1 281 ? 14.672 18.719 -0.812 1 86.44 281 MET B N 1
ATOM 4547 C CA . MET B 1 281 ? 13.5 19.25 -1.492 1 86.44 281 MET B CA 1
ATOM 4548 C C . MET B 1 281 ? 13.742 19.375 -2.992 1 86.44 281 MET B C 1
ATOM 4550 O O . MET B 1 281 ? 14.891 19.391 -3.438 1 86.44 281 MET B O 1
ATOM 4554 N N . LEU B 1 282 ? 12.672 19.281 -3.709 1 88.12 282 LEU B N 1
ATOM 4555 C CA . LEU B 1 282 ? 12.664 19.484 -5.156 1 88.12 282 LEU B CA 1
ATOM 4556 C C . LEU B 1 282 ? 11.758 20.641 -5.543 1 88.12 282 LEU B C 1
ATOM 4558 O O . LEU B 1 282 ? 10.609 20.719 -5.09 1 88.12 282 LEU B O 1
ATOM 4562 N N . LEU B 1 283 ? 12.352 21.609 -6.262 1 89.69 283 LEU B N 1
ATOM 4563 C CA . LEU B 1 283 ? 11.57 22.719 -6.805 1 89.69 283 LEU B CA 1
ATOM 4564 C C . LEU B 1 283 ? 11.297 22.516 -8.289 1 89.69 283 LEU B C 1
ATOM 4566 O O . LEU B 1 283 ? 12.234 22.328 -9.078 1 89.69 283 LEU B O 1
ATOM 4570 N N . CYS B 1 284 ? 10.016 22.484 -8.641 1 87.75 284 CYS B N 1
ATOM 4571 C CA . CYS B 1 284 ? 9.594 22.328 -10.023 1 87.75 284 CYS B CA 1
ATOM 4572 C C . CYS B 1 284 ? 8.922 23.594 -10.539 1 87.75 284 CYS B C 1
ATOM 4574 O O . CYS B 1 284 ? 8.031 24.141 -9.891 1 87.75 284 CYS B O 1
ATOM 4576 N N . GLU B 1 285 ? 9.422 24.047 -11.641 1 84.31 285 GLU B N 1
ATOM 4577 C CA . GLU B 1 285 ? 8.703 25.109 -12.352 1 84.31 285 GLU B CA 1
ATOM 4578 C C . GLU B 1 285 ? 7.609 24.531 -13.242 1 84.31 285 GLU B C 1
ATOM 4580 O O . GLU B 1 285 ? 7.871 23.656 -14.07 1 84.31 285 GLU B O 1
ATOM 4585 N N . THR B 1 286 ? 6.445 24.875 -12.836 1 77.06 286 THR B N 1
ATOM 4586 C CA . THR B 1 286 ? 5.32 24.25 -13.523 1 77.06 286 THR B CA 1
ATOM 4587 C C . THR B 1 286 ? 4.625 25.25 -14.438 1 77.06 286 THR B C 1
ATOM 4589 O O . THR B 1 286 ? 4.531 26.438 -14.117 1 77.06 286 THR B O 1
ATOM 4592 N N . ASN B 1 287 ? 4.5 24.875 -15.672 1 72.75 287 ASN B N 1
ATOM 4593 C CA . ASN B 1 287 ? 3.578 25.578 -16.562 1 72.75 287 ASN B CA 1
ATOM 4594 C C . ASN B 1 287 ? 2.289 24.797 -16.766 1 72.75 287 ASN B C 1
ATOM 4596 O O . ASN B 1 287 ? 2.088 24.188 -17.828 1 72.75 287 ASN B O 1
ATOM 4600 N N . ILE B 1 288 ? 1.623 24.703 -15.711 1 65.94 288 ILE B N 1
ATOM 4601 C CA . ILE B 1 288 ? 0.409 23.891 -15.766 1 65.94 288 ILE B CA 1
ATOM 4602 C C . ILE B 1 288 ? -0.722 24.703 -16.391 1 65.94 288 ILE B C 1
ATOM 4604 O O . ILE B 1 288 ? -1.031 25.812 -15.945 1 65.94 288 ILE B O 1
ATOM 4608 N N . LYS B 1 289 ? -1.179 24.25 -17.672 1 61.5 289 LYS B N 1
ATOM 4609 C CA . LYS B 1 289 ? -2.395 24.766 -18.297 1 61.5 289 LYS B CA 1
ATOM 4610 C C . LYS B 1 289 ? -3.609 23.938 -17.906 1 61.5 289 LYS B C 1
ATOM 4612 O O . LYS B 1 289 ? -3.715 22.766 -18.266 1 61.5 289 LYS B O 1
ATOM 4617 N N . TRP B 1 290 ? -4.328 24.562 -16.781 1 56.81 290 TRP B N 1
ATOM 4618 C CA . TRP B 1 290 ? -5.484 23.812 -16.328 1 56.81 290 TRP B CA 1
ATOM 4619 C C . TRP B 1 290 ? -6.637 23.922 -17.328 1 56.81 290 TRP B C 1
ATOM 4621 O O . TRP B 1 290 ? -6.762 24.922 -18.031 1 56.81 290 TRP B O 1
#

InterPro domains:
  IPR002640 Arylesterase [PF01731] (98-178)
  IPR002640 Arylesterase [PR01785] (61-74)
  IPR002640 Arylesterase [PR01785] (103-115)
  IPR002640 Arylesterase [PR01785] (161-179)
  IPR002640 Arylesterase [PR01785] (268-284)
  IPR011042 Six-bladed beta-propeller, TolB-like [G3DSA:2.120.10.30] (2-286)
  IPR051288 Serum paraoxonase/arylesterase [PTHR11799] (12-285)

pLDDT: mean 89.82, std 12.34, range [33.88, 98.88]

Sequence (580 aa):
MVLCSLHLSNPKIGVIHTFNLSSPNDGFTRVTISSRPQGSFHPVGLSSIHDTGSTYVYVVNQQTVRDCIEVYEWRRADKPTMKYLKEIHDPFMRRLSDVLAVGSDQFYVTNQAYSLDPGGRLFEHYMMFPWGSVLYCDPSCRLVSNAIFEPSGIHMSPDRKYIYVSLLYGMGVHGYKRDPASNILSPQTDRSVSLSSLVDNVFVDANGNVWTANHPAAFKYEAYERHRRSLPPSQVLHIRYHGASNEVFELYSDDGTQLPASSSAVFHKDKLLIASRYKGMLLCETNIKWMVLCSLHLSNPKIGVIHTFNLSSPNDGFTRVTISSRPQGSFHPVGLSSIHDTGSTYVYVVNQQTVRDCIEVYEWRRADKPTMKYLKEIHDPFMRRLSDVLAVGSDQFYVTNQAYSLDPGGRLFEHYMMFPWGSVLYCDPSCRLVSNAIFEPSGIHMSPDRKYIYVSLLYGMGVHGYKRDPASNILSPQTDRSVSLSSLVDNVFVDANGNVWTANHPAAFKYEAYERHRRSLPPSQVLHIRYHGASNEVFELYSDDGTQLPASSSAVFHKDKLLIASRYKGMLLCETNIKW

Organism: Strongylocentrotus purpuratus (NCBI:txid7668)

Nearest PDB structures (foldseek):
  4hhq-assembly1_A  TM=9.299E-01  e=3.044E-22  synthetic construct
  4q1u-assembly1_A  TM=9.298E-01  e=5.100E-22  hybrid
  6h0a-assembly1_A  TM=9.146E-01  e=1.226E-21  Homo sapiens
  6g82-assembly1_A  TM=8.934E-01  e=3.554E-22  Homo sapiens
  3sre-assembly1_A  TM=8.925E-01  e=4.600E-22  synthetic construct